Protein 3LPE (pdb70)

Foldseek 3Di:
DDFKWKWFFAFPCAVVLQVLLVVQCVVVVFQWDHKADFPVDTRIIMTHGDDVVSVCVSCPVPPRTDGIDPDGDDVVVCVVRVPD/DWAFQPLQFDDPDQADPPPRGGTGPAFAAKDFAPAQVPDPVCVVSVHRDGGM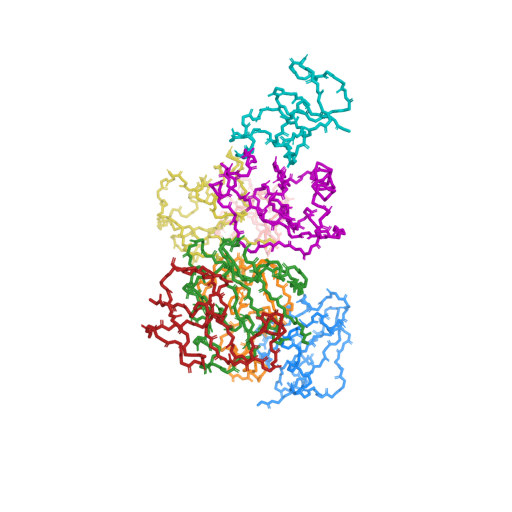GTSHGDD/DDFKWKWFFAFPCAVVLQVLLVVQCVVVVFQWDHKADFPVDTRIIMTHGDDVVSVCVSCPVPPRTDGIDPDGDDPVVCVVRVPD/DWAFQPLQFDDPDQADPPPRGGTGPAFAAKDFAPAQVPDPVCVVSVHRDGGMGTSHGDD/DDFKWKWFFAFPCAVVLQVLLVVQCVVVVAQWDHKADFPVDTRIIMTHGDDVVSVCVSCPVPPRTDGIDPDGDDVVVCVVRVPD/DWAFQPLQFDDPDQADPPPRGGTGPAFAAKDFAPAQPPDPVCVVSVHRDGGMGTSHGDD/DDFKWKWFFAFPCAVVLQVLLVVCCVVVVFQWDHKADFPVDTRIIMTHGDDVVSVCVSCPVPPRTDGIDPDGDDVVVCVVRVPD/DWAFQPLQFDDPDQADPPPRGGTGPAFAAKDFFPAQVPDPVCVVSVHRDGGMGTSHGDD

CATH classification: 3.30.70.940

Sequence (572 aa):
AHMIFAVRTMVGQEKNIAGLMASRAEKEQLDVYSILASESLKGYVLVEAETKGDVEELIKGMPRVRGIVPGTIAIEEIEPLLTPMRACLKCKYLTNDEICPICHSPTSENWIGLLIVINPEKSEIAKKAGIDIKGKYALSVKEAHMIFAVRTMVGQEKNIAGLMASRAEKEQLDVYSILASESLKGYVLVEAETKGDVEELIKGMPRVRGIVPGTIAIEEIEPLLTPMRACLKCKYLTNDEICPICHSPTSENWIGLLIVINPEKSEIAKKAGIDIKGKYALSVKEAHMIFAVRTMVGQEKNIAGLMASRAEKEQLDVYSILASESLKGYVLVEAETKGDVEELIKGMPRVRGIVPGTIAIEEIEPLLTPMRACLKCKYLTNDEICPICHSPTSENWIGLLIVINPEKSEIAKKAGIDIKGKYALSVKEAHMIFAVRTMVGQEKNIAGLMASRAEKEQLDVYSILASESLKGYVLVEAETKGDVEELIKGMPRVRGIVPGTIAIEEIEPLLTPMRACLKCKYLTNDEICPICHSPTSENWIGLLIVINPEKSEIAKKAGIDIKGKYALSVKE

Structure (mmCIF, N/CA/C/O backbone):
data_3LPE
#
_entry.id   3LPE
#
_cell.length_a   64.360
_cell.length_b   63.970
_cell.length_c   83.040
_cell.angle_alpha   90.00
_cell.angle_beta   106.98
_cell.angle_gamma   90.00
#
_symmetry.space_group_name_H-M   'P 1 21 1'
#
loop_
_entity.id
_entity.type
_entity.pdbx_description
1 polymer 'Putative transcription antitermination protein nusG'
2 polymer "DNA-directed RNA polymerase subunit E''"
3 non-polymer 'ZINC ION'
4 water water
#
loop_
_atom_site.group_PDB
_atom_site.id
_atom_site.type_symbol
_atom_site.label_atom_id
_atom_site.label_alt_id
_atom_site.label_comp_id
_atom_site.label_asym_id
_atom_site.label_entity_id
_atom_site.label_seq_id
_atom_site.pdbx_PDB_ins_code
_atom_site.Cartn_x
_atom_site.Cartn_y
_atom_site.Cartn_z
_atom_site.occupancy
_atom_site.B_iso_or_equiv
_atom_site.auth_seq_id
_atom_site.auth_comp_id
_atom_site.auth_asym_id
_atom_site.auth_atom_id
_atom_site.pdbx_PDB_model_num
ATOM 1 N N . ALA A 1 9 ? 7.673 -22.348 33.849 1.00 66.98 -1 ALA A N 1
ATOM 2 C CA . ALA A 1 9 ? 6.837 -21.405 33.113 1.00 74.52 -1 ALA A CA 1
ATOM 3 C C . ALA A 1 9 ? 7.627 -20.144 32.810 1.00 70.79 -1 ALA A C 1
ATOM 4 O O . ALA A 1 9 ? 8.816 -20.074 33.122 1.00 82.09 -1 ALA A O 1
ATOM 6 N N . HIS A 1 10 ? 6.971 -19.149 32.209 1.00 61.27 0 HIS A N 1
ATOM 7 C CA . HIS A 1 10 ? 7.649 -17.889 31.933 1.00 66.99 0 HIS A CA 1
ATOM 8 C C . HIS A 1 10 ? 6.824 -16.609 32.109 1.00 42.55 0 HIS A C 1
ATOM 9 O O . HIS A 1 10 ? 6.814 -16.029 33.202 1.00 39.00 0 HIS A O 1
ATOM 16 N N . MET A 1 11 ? 6.144 -16.167 31.056 1.00 39.02 1 MET A N 1
ATOM 17 C CA . MET A 1 11 ? 5.778 -14.732 30.951 1.00 25.84 1 MET A CA 1
ATOM 18 C C . MET A 1 11 ? 4.667 -14.205 31.866 1.00 40.67 1 MET A C 1
ATOM 19 O O . MET A 1 11 ? 3.568 -14.780 31.970 1.00 31.56 1 MET A O 1
ATOM 24 N N . ILE A 1 12 ? 4.974 -13.089 32.529 1.00 28.84 2 ILE A N 1
ATOM 25 C CA . ILE A 1 12 ? 3.989 -12.370 33.312 1.00 22.79 2 ILE A CA 1
ATOM 26 C C . ILE A 1 12 ? 4.049 -10.897 32.909 1.00 31.16 2 ILE A C 1
ATOM 27 O O . ILE A 1 12 ? 5.126 -10.345 32.768 1.00 25.59 2 ILE A O 1
ATOM 32 N N . PHE A 1 13 ? 2.889 -10.275 32.721 1.00 23.62 3 PHE A N 1
ATOM 33 C CA . PHE A 1 13 ? 2.848 -8.864 32.300 1.00 27.52 3 PHE A CA 1
ATOM 34 C C . PHE A 1 13 ? 2.021 -8.048 33.280 1.00 24.47 3 PHE A C 1
ATOM 35 O O . PHE A 1 13 ? 1.058 -8.557 33.866 1.00 23.74 3 PHE A O 1
ATOM 43 N N . ALA A 1 14 ? 2.402 -6.789 33.460 1.00 28.00 4 ALA A N 1
ATOM 44 C CA . ALA A 1 14 ? 1.580 -5.853 34.220 1.00 22.69 4 ALA A CA 1
ATOM 45 C C . ALA A 1 14 ? 0.664 -5.100 33.252 1.00 20.84 4 ALA A C 1
ATOM 46 O O . ALA A 1 14 ? 1.132 -4.535 32.269 1.00 26.71 4 ALA A O 1
ATOM 48 N N . VAL A 1 15 ? -0.642 -5.160 33.505 1.00 22.37 5 VAL A N 1
ATOM 49 C CA . VAL A 1 15 ? 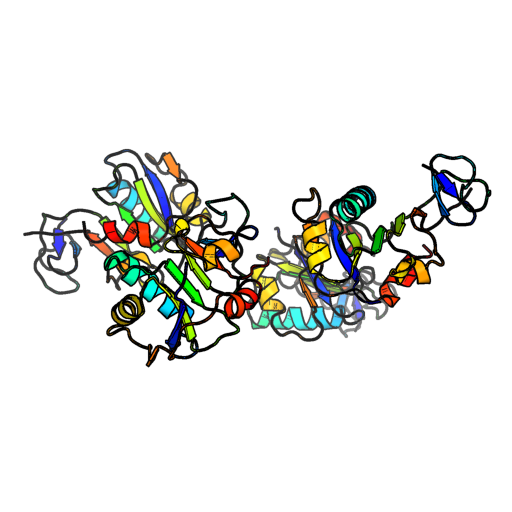-1.643 -4.464 32.711 1.00 21.57 5 VAL A CA 1
ATOM 50 C C . VAL A 1 15 ? -2.104 -3.255 33.544 1.00 25.67 5 VAL A C 1
ATOM 51 O O . VAL A 1 15 ? -2.508 -3.408 34.686 1.00 22.72 5 VAL A O 1
ATOM 55 N N . ARG A 1 16 ? -2.013 -2.062 32.978 1.00 27.43 6 ARG A N 1
ATOM 56 C CA . ARG A 1 16 ? -2.399 -0.868 33.731 1.00 27.16 6 ARG A CA 1
ATOM 57 C C . ARG A 1 16 ? -3.905 -0.671 33.693 1.00 19.07 6 ARG A C 1
ATOM 58 O O . ARG A 1 16 ? -4.522 -0.748 32.655 1.00 18.96 6 ARG A O 1
ATOM 66 N N . THR A 1 17 ? -4.508 -0.398 34.845 1.00 18.15 7 THR A N 1
ATOM 67 C CA . THR A 1 17 ? -5.933 -0.182 34.869 1.00 20.47 7 THR A CA 1
ATOM 68 C C . THR A 1 17 ? -6.208 1.107 35.594 1.00 22.18 7 THR A C 1
ATOM 69 O O . THR A 1 17 ? -5.290 1.707 36.154 1.00 22.89 7 THR A O 1
ATOM 73 N N . MET A 1 18 ? -7.479 1.501 35.625 1.00 28.94 8 MET A N 1
ATOM 74 C CA . MET A 1 18 ? -7.908 2.551 36.524 1.00 27.86 8 MET A CA 1
ATOM 75 C C . MET A 1 18 ? -7.776 2.119 37.968 1.00 30.85 8 MET A C 1
ATOM 76 O O . MET A 1 18 ? -8.059 0.971 38.342 1.00 23.19 8 MET A O 1
ATOM 81 N N . VAL A 1 19 ? -7.344 3.060 38.791 1.00 22.02 9 VAL A N 1
ATOM 82 C CA . VAL A 1 19 ? -7.163 2.799 40.208 1.00 23.70 9 VAL A CA 1
ATOM 83 C C . VAL A 1 19 ? -8.493 2.442 40.824 1.00 30.78 9 VAL A C 1
ATOM 84 O O . VAL A 1 19 ? -9.484 3.136 40.625 1.00 30.13 9 VAL A O 1
ATOM 88 N N . GLY A 1 20 ? -8.524 1.338 41.567 1.00 26.64 10 GLY A N 1
ATOM 89 C CA . GLY A 1 20 ? -9.763 0.925 42.195 1.00 27.30 10 GLY A CA 1
ATOM 90 C C . GLY A 1 20 ? -10.580 -0.060 41.371 1.00 31.96 10 GLY A C 1
ATOM 91 O O . GLY A 1 20 ? -11.530 -0.659 41.883 1.00 30.44 10 GLY A O 1
ATOM 92 N N . GLN A 1 21 ? -10.209 -0.251 40.108 1.00 25.94 11 GLN A N 1
ATOM 93 C CA . GLN A 1 21 ? -10.890 -1.201 39.247 1.00 30.23 11 GLN A CA 1
ATOM 94 C C . GLN A 1 21 ? -10.113 -2.523 39.083 1.00 31.12 11 GLN A C 1
ATOM 95 O O . GLN A 1 21 ? -10.415 -3.320 38.198 1.00 25.97 11 GLN A O 1
ATOM 101 N N . GLU A 1 22 ? -9.122 -2.747 39.922 1.00 23.60 12 GLU A N 1
ATOM 102 C CA . GLU A 1 22 ? -8.210 -3.860 39.699 1.00 29.34 12 GLU A CA 1
ATOM 103 C C . GLU A 1 22 ? -8.919 -5.213 39.754 1.00 26.26 12 GLU A C 1
ATOM 104 O O . GLU A 1 22 ? -8.821 -6.012 38.830 1.00 23.87 12 GLU A O 1
ATOM 110 N N . LYS A 1 23 ? -9.620 -5.463 40.843 1.00 22.24 13 LYS A N 1
ATOM 111 C CA . LYS A 1 23 ? -10.346 -6.731 41.002 1.00 32.28 13 LYS A CA 1
ATOM 112 C C . LYS A 1 23 ? -11.438 -6.884 39.954 1.00 35.56 13 LYS A C 1
ATOM 113 O O . LYS A 1 23 ? -11.629 -7.973 39.415 1.00 28.59 13 LYS A O 1
ATOM 119 N N . ASN A 1 24 ? -12.152 -5.796 39.663 1.00 29.26 14 ASN A N 1
ATOM 120 C CA . ASN A 1 24 ? -13.178 -5.827 38.628 1.00 26.50 14 ASN A CA 1
ATOM 121 C C . ASN A 1 24 ? -12.590 -6.290 37.317 1.00 25.27 14 ASN A C 1
ATOM 122 O O . ASN A 1 24 ? -13.137 -7.167 36.655 1.00 24.15 14 ASN A O 1
ATOM 127 N N . ILE A 1 25 ? -11.451 -5.714 36.942 1.00 20.46 15 ILE A N 1
ATOM 128 C CA . ILE A 1 25 ? -10.840 -6.065 35.671 1.00 24.64 15 ILE A CA 1
ATOM 129 C C . ILE A 1 25 ? -10.277 -7.513 35.666 1.00 22.22 15 ILE A C 1
ATOM 130 O O . ILE A 1 25 ? -10.374 -8.215 34.674 1.00 21.13 15 ILE A O 1
ATOM 135 N N . ALA A 1 26 ? -9.713 -7.936 36.784 1.00 21.09 16 ALA A N 1
ATOM 136 C CA . ALA A 1 26 ? -9.242 -9.320 36.917 1.00 19.28 16 ALA A CA 1
ATOM 137 C C . ALA A 1 26 ? -10.401 -10.286 36.632 1.00 24.92 16 ALA A C 1
ATOM 138 O O . ALA A 1 26 ? -10.202 -11.298 35.984 1.00 25.15 16 ALA A O 1
ATOM 140 N N . GLY A 1 27 ? -11.587 -9.965 37.141 1.00 24.51 17 GLY A N 1
ATOM 141 C CA . GLY A 1 27 ? -12.784 -10.767 36.919 1.00 37.76 17 GLY A CA 1
ATOM 142 C C . GLY A 1 27 ? -13.225 -10.854 35.465 1.00 40.45 17 GLY A C 1
ATOM 143 O O . GLY A 1 27 ? -13.510 -11.936 34.951 1.00 29.75 17 GLY A O 1
ATOM 144 N N . LEU A 1 28 ? -13.294 -9.705 34.798 1.00 29.12 18 LEU A N 1
ATOM 145 C CA . LEU A 1 28 ? -13.577 -9.647 33.370 1.00 29.11 18 LEU A CA 1
ATOM 146 C C . LEU A 1 28 ? -12.530 -10.396 32.563 1.00 27.98 18 LEU A C 1
ATOM 147 O O . LEU A 1 28 ? -12.840 -11.063 31.574 1.00 31.22 18 LEU A O 1
ATOM 152 N N . MET A 1 29 ? -11.282 -10.274 32.974 1.00 25.49 19 MET A N 1
ATOM 153 C CA . MET A 1 29 ? -10.200 -10.948 32.274 1.00 20.92 19 MET A CA 1
ATOM 154 C C . MET A 1 29 ? -10.379 -12.464 32.349 1.00 27.52 19 MET A C 1
ATOM 155 O O . MET A 1 29 ? -10.228 -13.169 31.357 1.00 28.65 19 MET A O 1
ATOM 160 N N . ALA A 1 30 ? -10.670 -12.963 33.535 1.00 25.91 20 ALA A N 1
ATOM 161 C CA . ALA A 1 30 ? -10.766 -14.423 33.712 1.00 34.01 20 ALA A CA 1
ATOM 162 C C . ALA A 1 30 ? -11.894 -14.982 32.842 1.00 33.05 20 ALA A C 1
ATOM 163 O O . ALA A 1 30 ? -11.745 -16.004 32.183 1.00 35.81 20 ALA A O 1
ATOM 165 N N . SER A 1 31 ? -13.028 -14.294 32.838 1.00 32.04 21 SER A N 1
ATOM 166 C CA . SER A 1 31 ? -14.145 -14.668 31.986 1.00 34.23 21 SER A CA 1
ATOM 167 C C . SER A 1 31 ? -13.750 -14.670 30.515 1.00 43.07 21 SER A C 1
ATOM 168 O O . SER A 1 31 ? -14.037 -15.624 29.798 1.00 36.72 21 SER A O 1
ATOM 171 N N . ARG A 1 32 ? -13.081 -13.613 30.060 1.00 30.61 22 ARG A N 1
ATOM 172 C CA . ARG A 1 32 ? -12.701 -13.547 28.658 1.00 27.27 22 ARG A CA 1
ATOM 173 C C . ARG A 1 32 ? -11.665 -14.607 28.289 1.00 34.22 22 ARG A C 1
ATOM 174 O O . ARG A 1 32 ? -11.675 -15.138 27.178 1.00 36.84 22 ARG A O 1
ATOM 182 N N . ALA A 1 33 ? -10.747 -14.884 29.207 1.00 25.91 23 ALA A N 1
ATOM 183 C CA . ALA A 1 33 ? -9.704 -15.865 28.956 1.00 35.17 23 ALA A CA 1
ATOM 184 C C . ALA A 1 33 ? -10.336 -17.248 28.707 1.00 33.29 23 ALA A C 1
ATOM 185 O O . ALA A 1 33 ? -9.968 -17.940 27.770 1.00 35.94 23 ALA A O 1
ATOM 187 N N . GLU A 1 34 ? -11.299 -17.616 29.546 1.00 37.94 24 GLU A N 1
ATOM 188 C CA . GLU A 1 34 ? -11.976 -18.902 29.414 1.00 36.84 24 GLU A CA 1
ATOM 189 C C . GLU A 1 34 ? -12.825 -18.946 28.147 1.00 57.58 24 GLU A C 1
ATOM 190 O O . GLU A 1 34 ? -12.725 -19.886 27.356 1.00 68.57 24 GLU A O 1
ATOM 196 N N . LYS A 1 35 ? -13.649 -17.923 27.945 1.00 40.42 25 LYS A N 1
ATOM 197 C CA . LYS A 1 35 ? -14.503 -17.862 26.763 1.00 56.45 25 LYS A CA 1
ATOM 198 C C . LYS A 1 35 ? -13.718 -17.899 25.451 1.00 55.11 25 LYS A C 1
ATOM 199 O O . LYS A 1 35 ? -14.100 -18.609 24.528 1.00 47.40 25 LYS A O 1
ATOM 205 N N . GLU A 1 36 ? -12.625 -17.141 25.373 1.00 38.77 26 GLU A N 1
ATOM 206 C CA . GLU A 1 36 ? -11.835 -17.043 24.140 1.00 55.38 26 GLU A CA 1
ATOM 207 C C . GLU A 1 36 ? -10.705 -18.074 24.075 1.00 48.20 26 GLU A C 1
ATOM 208 O O . GLU A 1 36 ? -9.929 -18.095 23.116 1.00 46.30 26 GLU A O 1
ATOM 214 N N . GLN A 1 37 ? -10.617 -18.920 25.099 1.00 39.26 27 GLN A N 1
ATOM 215 C CA . GLN A 1 37 ? -9.587 -19.969 25.156 1.00 49.28 27 GLN A CA 1
ATOM 216 C C . GLN A 1 37 ? -8.174 -19.425 24.972 1.00 41.89 27 GLN A C 1
ATOM 217 O O . GLN A 1 37 ? -7.398 -19.957 24.187 1.00 41.77 27 GLN A O 1
ATOM 223 N N . LEU A 1 38 ? -7.856 -18.349 25.685 1.00 34.34 28 LEU A N 1
ATOM 224 C CA . LEU A 1 38 ? -6.529 -17.753 25.636 1.00 32.57 28 LEU A CA 1
ATOM 225 C C . LEU A 1 38 ? -5.603 -18.477 26.590 1.00 41.56 28 LEU A C 1
ATOM 226 O O . LEU A 1 38 ? -6.046 -19.000 27.611 1.00 31.81 28 LEU A O 1
ATOM 231 N N . ASP A 1 39 ? -4.314 -18.488 26.274 1.00 37.82 29 ASP A N 1
ATOM 232 C CA . ASP A 1 39 ? -3.328 -19.113 27.151 1.00 31.64 29 ASP A CA 1
ATOM 233 C C . ASP A 1 39 ? -2.955 -18.167 28.287 1.00 35.54 29 ASP A C 1
ATOM 234 O O . ASP A 1 39 ? -1.811 -17.727 28.398 1.00 35.88 29 ASP A O 1
ATOM 239 N N . VAL A 1 40 ? -3.940 -17.872 29.124 1.00 27.94 30 VAL A N 1
ATOM 240 C CA . VAL A 1 40 ? -3.759 -17.060 30.320 1.00 26.96 30 VAL A CA 1
ATOM 241 C C . VAL A 1 40 ? -3.917 -18.004 31.506 1.00 38.25 30 VAL A C 1
ATOM 242 O O . VAL A 1 40 ? -4.917 -18.721 31.609 1.00 27.28 30 VAL A O 1
ATOM 246 N N . TYR A 1 41 ? -2.932 -18.008 32.398 1.00 24.44 31 TYR A N 1
ATOM 247 C CA . TYR A 1 41 ? -2.889 -19.001 33.458 1.00 29.08 31 TYR A CA 1
ATOM 248 C C . TYR A 1 41 ? -3.271 -18.487 34.835 1.00 36.30 31 TYR A C 1
ATOM 249 O O . TYR A 1 41 ? -3.822 -19.228 35.648 1.00 25.31 31 TYR A O 1
ATOM 258 N N . SER A 1 42 ? -2.983 -17.219 35.104 1.00 24.47 32 SER A N 1
ATOM 259 C CA . SER A 1 42 ? -3.404 -16.633 36.367 1.00 24.84 32 SER A CA 1
ATOM 260 C C . SER A 1 42 ? -3.435 -15.119 36.243 1.00 21.77 32 SER A C 1
ATOM 261 O O . SER A 1 42 ? -2.848 -14.567 35.330 1.00 21.35 32 SER A O 1
ATOM 264 N N . ILE A 1 43 ? -4.164 -14.486 37.157 1.00 20.74 33 ILE A N 1
ATOM 265 C CA . ILE A 1 43 ? -4.358 -13.044 37.161 1.00 27.36 33 ILE A CA 1
ATOM 266 C C . ILE A 1 43 ? -4.258 -12.621 38.611 1.00 24.62 33 ILE A C 1
ATOM 267 O O . ILE A 1 43 ? -4.867 -13.226 39.484 1.00 23.11 33 ILE A O 1
ATOM 272 N N . LEU A 1 44 ? -3.444 -11.610 38.888 1.00 24.86 34 LEU A N 1
ATOM 273 C CA . LEU A 1 44 ? -3.194 -11.255 40.281 1.00 20.77 34 LEU A CA 1
ATOM 274 C C . LEU A 1 44 ? -3.446 -9.760 40.501 1.00 25.92 34 LEU A C 1
ATOM 275 O O . LEU A 1 44 ? -2.872 -8.915 39.793 1.00 21.91 34 LEU A O 1
ATOM 280 N N . ALA A 1 45 ? -4.311 -9.449 41.460 1.00 22.09 35 ALA A N 1
ATOM 281 C CA . ALA A 1 45 ? -4.613 -8.071 41.815 1.00 27.58 35 ALA A CA 1
ATOM 282 C C . ALA A 1 45 ? -4.278 -7.873 43.275 1.00 29.87 35 ALA A C 1
ATOM 283 O O . ALA A 1 45 ? -5.014 -8.326 44.143 1.00 25.85 35 ALA A O 1
ATOM 285 N N . SER A 1 46 ? -3.151 -7.218 43.535 1.00 37.12 36 SER A N 1
ATOM 286 C CA . SER A 1 46 ? -2.668 -6.973 44.893 1.00 34.88 36 SER A CA 1
ATOM 287 C C . SER A 1 46 ? -3.050 -5.579 45.370 1.00 41.42 36 SER A C 1
ATOM 288 O O . SER A 1 46 ? -2.926 -4.611 44.610 1.00 34.27 36 SER A O 1
ATOM 291 N N . GLU A 1 47 ? -3.485 -5.478 46.624 1.00 39.33 37 GLU A N 1
ATOM 292 C CA . GLU A 1 47 ? -3.853 -4.199 47.215 1.00 48.51 37 GLU A CA 1
ATOM 293 C C . GLU A 1 47 ? -2.643 -3.287 47.291 1.00 41.84 37 GLU A C 1
ATOM 294 O O . GLU A 1 47 ? -2.779 -2.076 47.376 1.00 47.23 37 GLU A O 1
ATOM 300 N N . SER A 1 48 ? -1.452 -3.866 47.263 1.00 40.86 38 SER A N 1
ATOM 301 C CA . SER A 1 48 ? -0.255 -3.061 47.413 1.00 44.23 38 SER A CA 1
ATOM 302 C C . SER A 1 48 ? 0.225 -2.612 46.036 1.00 44.28 38 SER A C 1
ATOM 303 O O . SER A 1 48 ? 1.288 -2.005 45.886 1.00 43.55 38 SER A O 1
ATOM 306 N N . LEU A 1 49 ? -0.589 -2.889 45.029 1.00 29.84 39 LEU A N 1
ATOM 307 C CA . LEU A 1 49 ? -0.251 -2.512 43.663 1.00 37.90 39 LEU A CA 1
ATOM 308 C C . LEU A 1 49 ? -1.439 -1.884 42.953 1.00 33.95 39 LEU A C 1
ATOM 309 O O . LEU A 1 49 ? -2.049 -2.498 42.083 1.00 27.19 39 LEU A O 1
ATOM 314 N N . LYS A 1 50 ? -1.770 -0.655 43.326 1.00 27.81 40 LYS A N 1
ATOM 315 C CA . LYS A 1 50 ? -2.968 -0.019 42.787 1.00 40.84 40 LYS A CA 1
ATOM 316 C C . LYS A 1 50 ? -2.774 0.425 41.337 1.00 31.87 40 LYS A C 1
ATOM 317 O O . LYS A 1 50 ? -1.707 0.920 40.966 1.00 29.69 40 LYS A O 1
ATOM 323 N N . GLY A 1 51 ? -3.807 0.250 40.525 1.00 25.09 41 GLY A N 1
ATOM 324 C CA . GLY A 1 51 ? -3.765 0.643 39.126 1.00 24.26 41 GLY A CA 1
ATOM 325 C C . GLY A 1 51 ? -3.158 -0.369 38.183 1.00 24.63 41 GLY A C 1
ATOM 326 O O . GLY A 1 51 ? -2.968 -0.075 36.996 1.00 26.57 41 GLY A O 1
ATOM 327 N N . TYR A 1 52 ? -2.867 -1.565 38.688 1.00 22.82 42 TYR A N 1
ATOM 328 C CA . TYR A 1 52 ? -2.283 -2.618 37.849 1.00 21.80 42 TYR A CA 1
ATOM 329 C C . TYR A 1 52 ? -2.809 -4.000 38.193 1.00 22.93 42 TYR A C 1
ATOM 330 O O . TYR A 1 52 ? -3.112 -4.293 39.334 1.00 24.04 42 TYR A O 1
ATOM 339 N N . VAL A 1 53 ? -2.901 -4.831 37.177 1.00 19.55 43 VAL A N 1
ATOM 340 C CA . VAL A 1 53 ? -3.243 -6.238 37.358 1.00 25.33 43 VAL A CA 1
ATOM 341 C C . VAL A 1 53 ? -2.126 -7.020 36.674 1.00 31.39 43 VAL A C 1
ATOM 342 O O . VAL A 1 53 ? -1.654 -6.635 35.591 1.00 25.71 43 VAL A O 1
ATOM 346 N N . LEU A 1 54 ? -1.674 -8.094 37.311 1.00 24.49 44 LEU A N 1
ATOM 347 C CA . LEU A 1 54 ? -0.587 -8.902 36.755 1.00 18.26 44 LEU A CA 1
ATOM 348 C C . LEU A 1 54 ? -1.186 -10.106 36.057 1.00 26.59 44 LEU A C 1
ATOM 349 O O . LEU A 1 54 ? -2.022 -10.773 36.643 1.00 18.47 44 LEU A O 1
ATOM 354 N N . VAL A 1 55 ? -0.741 -10.394 34.831 1.00 25.05 45 VAL A N 1
ATOM 355 C CA . VAL A 1 55 ? -1.339 -11.458 34.023 1.00 24.39 45 VAL A CA 1
ATOM 356 C C . VAL A 1 55 ? -0.240 -12.415 33.609 1.00 23.19 45 VAL A C 1
ATOM 357 O O . VAL A 1 55 ? 0.695 -12.030 32.940 1.00 22.89 45 VAL A O 1
ATOM 361 N N . GLU A 1 56 ? -0.356 -13.659 34.052 1.00 25.11 46 GLU A N 1
ATOM 362 C CA . GLU A 1 56 ? 0.566 -14.725 33.653 1.00 25.64 46 GLU A CA 1
ATOM 363 C C . GLU A 1 56 ? 0.008 -15.417 32.394 1.00 20.04 46 GLU A C 1
ATOM 364 O O . GLU A 1 56 ? -1.121 -15.943 32.387 1.00 30.78 46 GLU A O 1
ATOM 370 N N . ALA A 1 57 ? 0.785 -15.386 31.323 1.00 35.53 47 ALA A N 1
ATOM 371 C CA . ALA A 1 57 ? 0.335 -15.893 30.030 1.00 34.63 47 ALA A CA 1
ATOM 372 C C . ALA A 1 57 ? 1.491 -16.483 29.225 1.00 30.86 47 ALA A C 1
ATOM 373 O O . ALA A 1 57 ? 2.661 -16.237 29.523 1.00 35.96 47 ALA A O 1
ATOM 375 N N . GLU A 1 58 ? 1.158 -17.260 28.204 1.00 31.77 48 GLU A N 1
ATOM 376 C CA . GLU A 1 58 ? 2.171 -17.897 27.381 1.00 33.08 48 GLU A CA 1
ATOM 377 C C . GLU A 1 58 ? 2.915 -16.884 26.519 1.00 34.03 48 GLU A C 1
ATOM 378 O O . GLU A 1 58 ? 4.133 -16.973 26.353 1.00 33.92 48 GLU A O 1
ATOM 384 N N . THR A 1 59 ? 2.177 -15.920 25.964 1.00 34.93 49 THR A N 1
ATOM 385 C CA . THR A 1 59 ? 2.772 -14.920 25.083 1.00 38.00 49 THR A CA 1
ATOM 386 C C . THR A 1 59 ? 2.194 -13.552 25.360 1.00 35.29 49 THR A C 1
ATOM 387 O O . THR A 1 59 ? 1.127 -13.442 25.939 1.00 38.47 49 THR A O 1
ATOM 391 N N . LYS A 1 60 ? 2.874 -12.507 24.903 1.00 33.85 50 LYS A N 1
ATOM 392 C CA . LYS A 1 60 ? 2.333 -11.156 25.055 1.00 38.91 50 LYS A CA 1
ATOM 393 C C . LYS A 1 60 ? 1.044 -11.020 24.247 1.00 36.84 50 LYS A C 1
ATOM 394 O O . LYS A 1 60 ? 0.099 -10.320 24.645 1.00 30.98 50 LYS A O 1
ATOM 400 N N . GLY A 1 61 ? 1.003 -11.704 23.104 1.00 33.05 51 GLY A N 1
ATOM 401 C CA . GLY A 1 61 ? -0.176 -11.695 22.258 1.00 43.84 51 GLY A CA 1
ATOM 402 C C . GLY A 1 61 ? -1.431 -12.159 22.973 1.00 38.50 51 GLY A C 1
ATOM 403 O O . GLY A 1 61 ? -2.527 -11.656 22.714 1.00 44.51 51 GLY A O 1
ATOM 404 N N . ASP A 1 62 ? -1.284 -13.132 23.869 1.00 38.71 52 ASP A N 1
ATOM 405 C CA . ASP A 1 62 ? -2.416 -13.572 24.678 1.00 33.65 52 ASP A CA 1
ATOM 406 C C . ASP A 1 62 ? -2.971 -12.418 25.509 1.00 31.66 52 ASP A C 1
ATOM 407 O O . ASP A 1 62 ? -4.185 -12.249 25.624 1.00 34.39 52 ASP A O 1
ATOM 412 N N . VAL A 1 63 ? -2.073 -11.632 26.088 1.00 31.71 53 VAL A N 1
ATOM 413 C CA . VAL A 1 63 ? -2.473 -10.510 26.924 1.00 29.18 53 VAL A CA 1
ATOM 414 C C . VAL A 1 63 ? -3.087 -9.390 26.073 1.00 29.05 53 VAL A C 1
ATOM 415 O O . VAL A 1 63 ? -4.040 -8.748 26.483 1.00 31.91 53 VAL A O 1
ATOM 419 N N . GLU A 1 64 ? -2.547 -9.180 24.881 1.00 40.73 54 GLU A N 1
ATOM 420 C CA . GLU A 1 64 ? -3.099 -8.192 23.971 1.00 36.05 54 GLU A CA 1
ATOM 421 C C . GLU A 1 64 ? -4.527 -8.548 23.602 1.00 46.39 54 GLU A C 1
ATOM 422 O O . GLU A 1 64 ? -5.403 -7.677 23.586 1.00 33.28 54 GLU A O 1
ATOM 428 N N . GLU A 1 65 ? -4.761 -9.827 23.295 1.00 31.99 55 GLU A N 1
ATOM 429 C CA . GLU A 1 65 ? -6.102 -10.272 22.941 1.00 31.95 55 GLU A CA 1
ATOM 430 C C . GLU A 1 65 ? -7.020 -10.214 24.159 1.00 30.84 55 GLU A C 1
ATOM 431 O O . GLU A 1 65 ? -8.204 -9.883 24.053 1.00 36.25 55 GLU A O 1
ATOM 437 N N . LEU A 1 66 ? -6.459 -10.528 25.317 1.00 32.30 56 LEU A N 1
ATOM 438 C CA . LEU A 1 66 ? -7.220 -10.514 26.563 1.00 32.20 56 LEU A CA 1
ATOM 439 C C . LEU A 1 66 ? -7.811 -9.115 26.818 1.00 36.83 56 LEU A C 1
ATOM 440 O O . LEU A 1 66 ? -8.982 -8.977 27.173 1.00 27.92 56 LEU A O 1
ATOM 445 N N . ILE A 1 67 ? -7.010 -8.072 26.618 1.00 28.07 57 ILE A N 1
ATOM 446 C CA . ILE A 1 67 ? -7.448 -6.736 27.027 1.00 32.04 57 ILE A CA 1
ATOM 447 C C . ILE A 1 67 ? -8.076 -5.981 25.860 1.00 31.39 57 ILE A C 1
ATOM 448 O O . ILE A 1 67 ? -8.539 -4.861 26.013 1.00 32.46 57 ILE A O 1
ATOM 453 N N . LYS A 1 68 ? -8.068 -6.600 24.687 1.00 32.36 58 LYS A N 1
ATOM 454 C CA . LYS A 1 68 ? -8.567 -5.948 23.484 1.00 41.50 58 LYS A CA 1
ATOM 455 C C . LYS A 1 68 ? -9.985 -5.405 23.686 1.00 53.15 58 LYS A C 1
ATOM 456 O O . LYS A 1 68 ? -10.928 -6.174 23.884 1.00 42.53 58 LYS A O 1
ATOM 462 N N . GLY A 1 69 ? -10.125 -4.077 23.656 1.00 53.40 59 GLY A N 1
ATOM 463 C CA . GLY A 1 69 ? -11.429 -3.444 23.774 1.00 46.58 59 GLY A CA 1
ATOM 464 C C . GLY A 1 69 ? -12.037 -3.468 25.168 1.00 53.01 59 GLY A C 1
ATOM 465 O O . GLY A 1 69 ? -13.184 -3.067 25.362 1.00 50.10 59 GLY A O 1
ATOM 466 N N . MET A 1 70 ? -11.279 -3.945 26.147 1.00 34.62 60 MET A N 1
ATOM 467 C CA . MET A 1 70 ? -11.745 -3.940 27.534 1.00 36.49 60 MET A CA 1
ATOM 468 C C . MET A 1 70 ? -11.768 -2.526 28.140 1.00 39.17 60 MET A C 1
ATOM 469 O O . MET A 1 70 ? -10.759 -1.833 28.138 1.00 31.64 60 MET A O 1
ATOM 474 N N . PRO A 1 71 ? -12.921 -2.108 28.683 1.00 35.96 61 PRO A N 1
ATOM 475 C CA . PRO A 1 71 ? -12.987 -0.773 29.294 1.00 38.18 61 PRO A CA 1
ATOM 476 C C . PRO A 1 71 ? -12.073 -0.667 30.517 1.00 30.62 61 PRO A C 1
ATOM 477 O O . PRO A 1 71 ? -11.789 -1.677 31.192 1.00 25.16 61 PRO A O 1
ATOM 481 N N . ARG A 1 72 ? -11.580 0.543 30.761 1.00 26.63 62 ARG A N 1
ATOM 482 C CA . ARG A 1 72 ? -10.877 0.891 31.988 1.00 23.60 62 ARG A CA 1
ATOM 483 C C . ARG A 1 72 ? -9.484 0.267 32.071 1.00 22.74 62 ARG A C 1
ATOM 484 O O . ARG A 1 72 ? -8.823 0.297 33.104 1.00 22.01 62 ARG A O 1
ATOM 492 N N . VAL A 1 73 ? -9.037 -0.255 30.945 1.00 28.45 63 VAL A N 1
ATOM 493 C CA . VAL A 1 73 ? -7.660 -0.717 30.807 1.00 23.48 63 VAL A CA 1
ATOM 494 C C . VAL A 1 73 ? -6.885 0.257 29.908 1.00 17.83 63 VAL A C 1
ATOM 495 O O . VAL A 1 73 ? -7.335 0.602 28.822 1.00 28.77 63 VAL A O 1
ATOM 499 N N . ARG A 1 74 ? -5.718 0.675 30.366 1.00 18.76 64 ARG A N 1
ATOM 500 C CA . ARG A 1 74 ? -4.897 1.664 29.620 1.00 17.29 64 ARG A CA 1
ATOM 501 C C . ARG A 1 74 ? -3.868 1.030 28.707 1.00 29.76 64 ARG A C 1
ATOM 502 O O . ARG A 1 74 ? -3.491 1.612 27.684 1.00 25.12 64 ARG A O 1
ATOM 510 N N . GLY A 1 75 ? -3.385 -0.160 29.067 1.00 20.22 65 GLY A N 1
ATOM 511 C CA . GLY A 1 75 ? -2.451 -0.851 28.206 1.00 18.71 65 GLY A CA 1
ATOM 512 C C . GLY A 1 75 ? -1.544 -1.796 28.999 1.00 19.07 65 GLY A C 1
ATOM 513 O O . GLY A 1 75 ? -1.797 -2.073 30.167 1.00 22.02 65 GLY A O 1
ATOM 514 N N . ILE A 1 76 ? -0.477 -2.262 28.358 1.00 19.69 66 ILE A N 1
ATOM 515 C CA . ILE A 1 76 ? 0.460 -3.202 28.979 1.00 19.66 66 ILE A CA 1
ATOM 516 C C . ILE A 1 76 ? 1.805 -2.526 29.247 1.00 21.88 66 ILE A C 1
ATOM 517 O O . ILE A 1 76 ? 2.344 -1.816 28.399 1.00 22.98 66 ILE A O 1
ATOM 522 N N . VAL A 1 77 ? 2.309 -2.692 30.463 1.00 24.48 67 VAL A N 1
ATOM 523 C CA . VAL A 1 77 ? 3.639 -2.218 30.825 1.00 26.30 67 VAL A CA 1
ATOM 524 C C . VAL A 1 77 ? 4.671 -2.983 30.012 1.00 25.50 67 VAL A C 1
ATOM 525 O O . VAL A 1 77 ? 4.550 -4.199 29.857 1.00 33.84 67 VAL A O 1
ATOM 529 N N . PRO A 1 78 ? 5.686 -2.279 29.470 1.00 27.70 68 PRO A N 1
ATOM 530 C CA . PRO A 1 78 ? 6.697 -2.936 28.638 1.00 26.41 68 PRO A CA 1
ATOM 531 C C . PRO A 1 78 ? 7.550 -3.906 29.457 1.00 31.62 68 PRO A C 1
ATOM 532 O O . PRO A 1 78 ? 7.899 -3.609 30.603 1.00 31.89 68 PRO A O 1
ATOM 536 N N . GLY A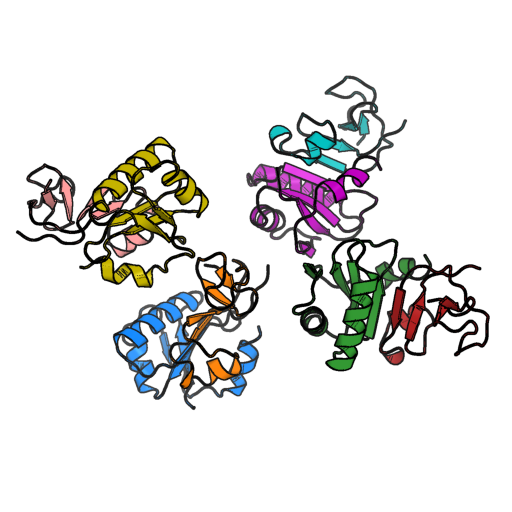 1 79 ? 7.841 -5.062 28.877 1.00 31.33 69 GLY A N 1
ATOM 537 C CA . GLY A 1 79 ? 8.733 -6.039 29.481 1.00 28.13 69 GLY A CA 1
ATOM 538 C C . GLY A 1 79 ? 8.008 -6.982 30.414 1.00 32.13 69 GLY A C 1
ATOM 539 O O . GLY A 1 79 ? 6.982 -6.628 30.964 1.00 35.25 69 GLY A O 1
ATOM 540 N N . THR A 1 80 ? 8.546 -8.186 30.592 1.00 29.52 70 THR A N 1
ATOM 541 C CA . THR A 1 80 ? 7.947 -9.148 31.497 1.00 27.26 70 THR A CA 1
ATOM 542 C C . THR A 1 80 ? 8.280 -8.797 32.942 1.00 28.04 70 THR A C 1
ATOM 543 O O . THR A 1 80 ? 9.172 -7.993 33.213 1.00 26.36 70 THR A O 1
ATOM 547 N N . ILE A 1 81 ? 7.547 -9.413 33.864 1.00 27.30 71 ILE A N 1
ATOM 548 C CA . ILE A 1 81 ? 7.823 -9.291 35.286 1.00 26.66 71 ILE A CA 1
ATOM 549 C C . ILE A 1 81 ? 8.381 -10.619 35.780 1.00 33.00 71 ILE A C 1
ATOM 550 O O . ILE A 1 81 ? 7.761 -11.661 35.562 1.00 39.17 71 ILE A O 1
ATOM 555 N N . ALA A 1 82 ? 9.536 -10.586 36.444 1.00 36.58 72 ALA A N 1
ATOM 556 C CA . ALA A 1 82 ? 10.144 -11.808 36.996 1.00 37.75 72 ALA A CA 1
ATOM 557 C C . ALA A 1 82 ? 9.357 -12.342 38.192 1.00 43.13 72 ALA A C 1
ATOM 558 O O . ALA A 1 82 ? 8.810 -11.577 38.987 1.00 31.85 72 ALA A O 1
ATOM 560 N N . ILE A 1 83 ? 9.318 -13.664 38.328 1.00 36.85 73 ILE A N 1
ATOM 561 C CA . ILE A 1 83 ? 8.542 -14.293 39.393 1.00 34.98 73 ILE A CA 1
ATOM 562 C C . ILE A 1 83 ? 8.968 -13.795 40.780 1.00 41.74 73 ILE A C 1
ATOM 563 O O . ILE A 1 83 ? 8.128 -13.622 41.672 1.00 36.03 73 ILE A O 1
ATOM 568 N N . GLU A 1 84 ? 10.261 -13.537 40.956 1.00 34.80 74 GLU A N 1
ATOM 569 C CA . GLU A 1 84 ? 10.762 -13.020 42.233 1.00 52.83 74 GLU A CA 1
ATOM 570 C C . GLU A 1 84 ? 10.186 -11.661 42.635 1.00 40.47 74 GLU A C 1
ATOM 571 O O . GLU A 1 84 ? 10.085 -11.370 43.825 1.00 38.00 74 GLU A O 1
ATOM 577 N N . GLU A 1 85 ? 9.810 -10.839 41.659 1.00 38.57 75 GLU A N 1
ATOM 578 C CA . GLU A 1 85 ? 9.220 -9.529 41.960 1.00 47.06 75 GLU A CA 1
ATOM 579 C C . GLU A 1 85 ? 7.759 -9.654 42.376 1.00 36.76 75 GLU A C 1
ATOM 580 O O . GLU A 1 85 ? 7.178 -8.745 42.959 1.00 46.67 75 GLU A O 1
ATOM 586 N N . ILE A 1 86 ? 7.182 -10.818 42.110 1.00 37.65 76 ILE A N 1
ATOM 587 C CA . ILE A 1 86 ? 5.793 -11.094 42.424 1.00 33.73 76 ILE A CA 1
ATOM 588 C C . ILE A 1 86 ? 5.586 -11.788 43.775 1.00 34.56 76 ILE A C 1
ATOM 589 O O . ILE A 1 86 ? 4.608 -11.529 44.469 1.00 35.88 76 ILE A O 1
ATOM 594 N N . GLU A 1 87 ? 6.512 -12.670 44.145 1.00 33.91 77 GLU A N 1
ATOM 595 C CA . GLU A 1 87 ? 6.398 -13.455 45.366 1.00 34.28 77 GLU A CA 1
ATOM 596 C C . GLU A 1 87 ? 6.038 -12.673 46.637 1.00 47.91 77 GLU A C 1
ATOM 597 O O . GLU A 1 87 ? 5.194 -13.130 47.420 1.00 43.90 77 GLU A O 1
ATOM 603 N N . PRO A 1 88 ? 6.674 -11.506 46.857 1.00 40.39 78 PRO A N 1
ATOM 604 C CA . PRO A 1 88 ? 6.322 -10.741 48.058 1.00 48.90 78 PRO A CA 1
ATOM 605 C C . PRO A 1 88 ? 4.851 -10.322 48.067 1.00 41.06 78 PRO A C 1
ATOM 606 O O . PRO A 1 88 ? 4.284 -10.106 49.139 1.00 43.04 78 PRO A O 1
ATOM 610 N N . LEU A 1 89 ? 4.248 -10.201 46.889 1.00 36.81 79 LEU A N 1
ATOM 611 C CA . LEU A 1 89 ? 2.830 -9.862 46.803 1.00 43.84 79 LEU A CA 1
ATOM 612 C C . LEU A 1 89 ? 1.914 -10.995 47.282 1.00 49.45 79 LEU A C 1
ATOM 613 O O . LEU A 1 89 ? 0.769 -10.753 47.669 1.00 31.77 79 LEU A O 1
ATOM 618 N N . LEU A 1 90 ? 2.437 -12.221 47.273 1.00 42.37 80 LEU A N 1
ATOM 619 C CA . LEU A 1 90 ? 1.653 -13.408 47.611 1.00 47.82 80 LEU A CA 1
ATOM 620 C C . LEU A 1 90 ? 1.301 -13.497 49.087 1.00 51.17 80 LEU A C 1
ATOM 621 O O . LEU A 1 90 ? 0.232 -13.975 49.454 1.00 65.25 80 LEU A O 1
ATOM 626 N N . THR A 1 91 ? 2.208 -13.046 49.937 1.00 61.36 81 THR A N 1
ATOM 627 C CA . THR A 1 91 ? 1.895 -12.944 51.349 1.00 70.78 81 THR A CA 1
ATOM 628 C C . THR A 1 91 ? 1.915 -11.476 51.742 1.00 72.22 81 THR A C 1
ATOM 629 O O . THR A 1 91 ? 2.949 -10.959 52.157 1.00 83.47 81 THR A O 1
ATOM 633 N N . PRO A 1 92 ? 0.762 -10.803 51.602 1.00 71.36 82 PRO A N 1
ATOM 634 C CA . PRO A 1 92 ? 0.606 -9.365 51.855 1.00 66.24 82 PRO A CA 1
ATOM 635 C C . PRO A 1 92 ? 1.298 -8.891 53.143 1.00 95.89 82 PRO A C 1
ATOM 636 O O . PRO A 1 92 ? 2.322 -8.202 53.099 1.00 100.55 82 PRO A O 1
ATOM 641 N N . MET B 2 1 ? -18.938 -11.684 49.181 1.00 30.73 1 MET B N 1
ATOM 642 C CA . MET B 2 1 ? -17.981 -12.752 48.896 1.00 28.22 1 MET B CA 1
ATOM 643 C C . MET B 2 1 ? -17.072 -12.991 50.097 1.00 43.43 1 MET B C 1
ATOM 644 O O . MET B 2 1 ? -16.600 -12.039 50.735 1.00 37.67 1 MET B O 1
ATOM 649 N N . ARG B 2 2 ? -16.825 -14.265 50.392 1.00 22.12 2 ARG B N 1
ATOM 650 C CA . ARG B 2 2 ? -16.055 -14.672 51.550 1.00 24.28 2 ARG B CA 1
ATOM 651 C C . ARG B 2 2 ? -14.854 -15.464 51.081 1.00 21.96 2 ARG B C 1
ATOM 652 O O . ARG B 2 2 ? -14.779 -15.853 49.923 1.00 27.44 2 ARG B O 1
ATOM 660 N N . ALA B 2 3 ? -13.900 -15.685 51.976 1.00 24.78 3 ALA B N 1
ATOM 661 C CA . ALA B 2 3 ? -12.703 -16.434 51.636 1.00 20.18 3 ALA B CA 1
ATOM 662 C C . ALA B 2 3 ? -12.466 -17.476 52.710 1.00 25.36 3 ALA B C 1
ATOM 663 O O . ALA B 2 3 ? -12.643 -17.200 53.895 1.00 23.48 3 ALA B O 1
ATOM 665 N N . CYS B 2 4 ? -12.075 -18.679 52.298 1.00 26.68 4 CYS B N 1
ATOM 666 C CA . CYS B 2 4 ? -11.725 -19.720 53.255 1.00 20.27 4 CYS B CA 1
ATOM 667 C C . CYS B 2 4 ? -10.633 -19.255 54.197 1.00 20.52 4 CYS B C 1
ATOM 668 O O . CYS B 2 4 ? -9.623 -18.752 53.757 1.00 31.88 4 CYS B O 1
ATOM 671 N N . LEU B 2 5 ? -10.823 -19.448 55.507 1.00 23.91 5 LEU B N 1
ATOM 672 C CA . LEU B 2 5 ? -9.813 -19.033 56.491 1.00 29.61 5 LEU B CA 1
ATOM 673 C C . LEU B 2 5 ? -8.510 -19.828 56.368 1.00 42.84 5 LEU B C 1
ATOM 674 O O . LEU B 2 5 ? -7.456 -19.372 56.790 1.00 27.33 5 LEU B O 1
ATOM 679 N N . LYS B 2 6 ? -8.589 -21.016 55.778 1.00 28.66 6 LYS B N 1
ATOM 680 C CA . LYS B 2 6 ? -7.424 -21.894 55.665 1.00 37.78 6 LYS B CA 1
ATOM 681 C C . LYS B 2 6 ? -6.732 -21.802 54.303 1.00 39.48 6 LYS B C 1
ATOM 682 O O . LYS B 2 6 ? -5.522 -21.645 54.228 1.00 39.01 6 LYS B O 1
ATOM 688 N N . CYS B 2 7 ? -7.499 -21.922 53.224 1.00 26.23 7 CYS B N 1
ATOM 689 C CA . CYS B 2 7 ? -6.908 -22.004 51.893 1.00 29.62 7 CYS B CA 1
ATOM 690 C C . CYS B 2 7 ? -7.256 -20.789 51.045 1.00 21.16 7 CYS B C 1
ATOM 691 O O . CYS B 2 7 ? -6.806 -20.691 49.922 1.00 21.27 7 CYS B O 1
ATOM 694 N N . LYS B 2 8 ? -8.059 -19.875 51.589 1.00 20.92 8 LYS B N 1
ATOM 695 C CA . LYS B 2 8 ? -8.306 -18.574 50.917 1.00 22.80 8 LYS B CA 1
ATOM 696 C C . LYS B 2 8 ? -9.187 -18.632 49.669 1.00 29.67 8 LYS B C 1
ATOM 697 O O . LYS B 2 8 ? -9.431 -17.607 48.999 1.00 20.63 8 LYS B O 1
ATOM 703 N N . TYR B 2 9 ? -9.706 -19.819 49.363 1.00 20.50 9 TYR B N 1
ATOM 704 C CA . TYR B 2 9 ? -10.648 -19.955 48.262 1.00 21.29 9 TYR B CA 1
ATOM 705 C C . TYR B 2 9 ? -11.842 -19.005 48.442 1.00 21.24 9 TYR B C 1
ATOM 706 O O . TYR B 2 9 ? -12.416 -18.897 49.535 1.00 26.28 9 TYR B O 1
ATOM 715 N N . LEU B 2 10 ? -12.214 -18.332 47.364 1.00 20.14 10 LEU B N 1
ATOM 716 C CA . LEU B 2 10 ? -13.286 -17.338 47.448 1.00 20.77 10 LEU B CA 1
ATOM 717 C C . LEU B 2 10 ? -14.633 -17.922 47.093 1.00 23.04 10 LEU B C 1
ATOM 718 O O . LEU B 2 10 ? -14.754 -18.588 46.073 1.00 28.24 10 LEU B O 1
ATOM 723 N N . THR B 2 11 ? -15.633 -17.641 47.921 1.00 23.10 11 THR B N 1
ATOM 724 C CA . THR B 2 11 ? -16.984 -18.179 47.735 1.00 31.31 11 THR B CA 1
ATOM 725 C C . THR B 2 11 ? -18.033 -17.404 48.550 1.00 29.90 11 THR B C 1
ATOM 726 O O . THR B 2 11 ? -17.715 -16.756 49.557 1.00 25.55 11 THR B O 1
ATOM 730 N N . ASN B 2 12 ? -19.291 -17.472 48.123 1.00 28.60 12 ASN B N 1
ATOM 731 C CA . ASN B 2 12 ? -20.367 -16.925 48.928 1.00 27.75 12 ASN B CA 1
ATOM 732 C C . ASN B 2 12 ? -20.722 -17.847 50.065 1.00 24.60 12 ASN B C 1
ATOM 733 O O . ASN B 2 12 ? -21.360 -17.442 51.025 1.00 27.74 12 ASN B O 1
ATOM 738 N N . ASP B 2 13 ? -20.283 -19.106 49.950 1.00 24.95 13 ASP B N 1
ATOM 739 C CA . ASP B 2 13 ? -20.563 -20.137 50.951 1.00 23.87 13 ASP B CA 1
ATOM 740 C C . ASP B 2 13 ? -19.906 -19.786 52.284 1.00 24.53 13 ASP B C 1
ATOM 741 O O . ASP B 2 13 ? -18.811 -19.253 52.308 1.00 26.59 13 ASP B O 1
ATOM 746 N N . GLU B 2 14 ? -20.575 -20.084 53.390 1.00 25.69 14 GLU B N 1
ATOM 747 C CA . GLU B 2 14 ? -19.970 -19.957 54.710 1.00 29.36 14 GLU B CA 1
ATOM 748 C C . GLU B 2 14 ? -18.946 -21.063 54.999 1.00 39.34 14 GLU B C 1
ATOM 749 O O . GLU B 2 14 ? -18.236 -21.010 55.998 1.00 25.69 14 GLU B O 1
ATOM 755 N N . ILE B 2 15 ? -18.873 -22.057 54.120 1.00 24.86 15 ILE B N 1
ATOM 756 C CA . ILE B 2 15 ? -17.988 -23.203 54.333 1.00 34.07 15 ILE B CA 1
ATOM 757 C C . ILE B 2 15 ? -17.262 -23.485 53.025 1.00 23.55 15 ILE B C 1
ATOM 758 O O . ILE B 2 15 ? -17.876 -23.482 51.974 1.00 27.75 15 ILE B O 1
ATOM 763 N N . CYS B 2 16 ? -15.952 -23.701 53.091 1.00 21.00 16 CYS B N 1
ATOM 764 C CA . CYS B 2 16 ? -15.134 -23.866 51.907 1.00 28.49 16 CYS B CA 1
ATOM 765 C C . CYS B 2 16 ? -15.432 -25.193 51.232 1.00 34.26 16 CYS B C 1
ATOM 766 O O . CYS B 2 16 ? -15.406 -26.239 51.882 1.00 23.62 16 CYS B O 1
ATOM 769 N N . PRO B 2 17 ? -15.712 -25.151 49.927 1.00 29.96 17 PRO B N 1
ATOM 770 C CA . PRO B 2 17 ? -16.038 -26.360 49.148 1.00 35.78 17 PRO B CA 1
ATOM 771 C C . PRO B 2 17 ? -14.815 -27.265 48.968 1.00 29.60 17 PRO B C 1
ATOM 772 O O . PRO B 2 17 ? -14.942 -28.452 48.645 1.00 26.04 17 PRO B O 1
ATOM 776 N N . ILE B 2 18 ? -13.634 -26.712 49.173 1.00 24.76 18 ILE B N 1
ATOM 777 C CA . ILE B 2 18 ? -12.416 -27.509 49.058 1.00 22.51 18 ILE B CA 1
ATOM 778 C C . ILE B 2 18 ? -12.079 -28.226 50.353 1.00 27.86 18 ILE B C 1
ATOM 779 O O . ILE B 2 18 ? -11.955 -29.451 50.373 1.00 30.64 18 ILE B O 1
ATOM 784 N N . CYS B 2 19 ? -11.943 -27.471 51.438 1.00 25.56 19 CYS B N 1
ATOM 785 C CA . CYS B 2 19 ? -11.351 -28.004 52.673 1.00 29.65 19 CYS B CA 1
ATOM 786 C C . CYS B 2 19 ? -12.287 -27.971 53.890 1.00 26.70 19 CYS B C 1
ATOM 787 O O . CYS B 2 19 ? -11.899 -28.351 55.006 1.00 25.81 19 CYS B O 1
ATOM 790 N N . HIS B 2 20 ? -13.526 -27.542 53.679 1.00 20.84 20 HIS B N 1
ATOM 791 C CA . HIS B 2 20 ? -14.562 -27.577 54.720 1.00 26.26 20 HIS B CA 1
ATOM 792 C C . HIS B 2 20 ? -14.367 -26.600 55.881 1.00 31.15 20 HIS B C 1
ATOM 793 O O . HIS B 2 20 ? -15.102 -26.639 56.863 1.00 25.90 20 HIS B O 1
ATOM 800 N N . SER B 2 21 ? -13.390 -25.711 55.779 1.00 25.61 21 SER B N 1
ATOM 801 C CA . SER B 2 21 ? -13.183 -24.774 56.878 1.00 33.73 21 SER B CA 1
ATOM 802 C C . SER B 2 21 ? -14.159 -23.584 56.748 1.00 22.57 21 SER B C 1
ATOM 803 O O . SER B 2 21 ? -14.764 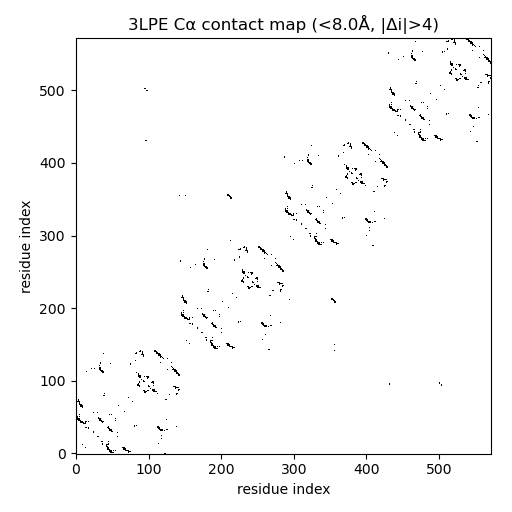-23.382 55.707 1.00 23.17 21 SER B O 1
ATOM 806 N N . PRO B 2 22 ? -14.347 -22.816 57.833 1.00 27.21 22 PRO B N 1
ATOM 807 C CA . PRO B 2 22 ? -15.196 -21.621 57.782 1.00 36.83 22 PRO B CA 1
ATOM 808 C C . PRO B 2 22 ? -14.624 -20.589 56.818 1.00 39.91 22 PRO B C 1
ATOM 809 O O . PRO B 2 22 ? -13.431 -20.574 56.617 1.00 27.17 22 PRO B O 1
ATOM 813 N N . THR B 2 23 ? -15.471 -19.745 56.241 1.00 26.27 23 THR B N 1
ATOM 814 C CA . THR B 2 23 ? -15.013 -18.677 55.367 1.00 23.76 23 THR B CA 1
ATOM 815 C C . THR B 2 23 ? -15.273 -17.356 56.073 1.00 31.28 23 THR B C 1
ATOM 816 O O . THR B 2 23 ? -16.045 -17.317 57.022 1.00 25.18 23 THR B O 1
ATOM 820 N N . SER B 2 24 ? -14.629 -16.289 55.608 1.00 32.17 24 SER B N 1
ATOM 821 C CA . SER B 2 24 ? -14.740 -14.985 56.240 1.00 30.32 24 SER B CA 1
ATOM 822 C C . SER B 2 24 ? -14.864 -13.887 55.190 1.00 25.55 24 SER B C 1
ATOM 823 O O . SER B 2 24 ? -14.283 -13.968 54.123 1.00 24.25 24 SER B O 1
ATOM 826 N N . GLU B 2 25 ? -15.617 -12.842 55.513 1.00 26.38 25 GLU B N 1
ATOM 827 C CA . GLU B 2 25 ? -15.733 -11.696 54.621 1.00 37.75 25 GLU B CA 1
ATOM 828 C C . GLU B 2 25 ? -14.491 -10.817 54.687 1.00 37.18 25 GLU B C 1
ATOM 829 O O . GLU B 2 25 ? -14.274 -9.965 53.835 1.00 33.19 25 GLU B O 1
ATOM 835 N N . ASN B 2 26 ? -13.659 -11.049 55.690 1.00 36.22 26 ASN B N 1
ATOM 836 C CA . ASN B 2 26 ? -12.512 -10.176 55.932 1.00 36.36 26 ASN B CA 1
ATOM 837 C C . ASN B 2 26 ? -11.256 -10.676 55.220 1.00 39.54 26 ASN B C 1
ATOM 838 O O . ASN B 2 26 ? -10.377 -11.279 55.830 1.00 30.09 26 ASN B O 1
ATOM 843 N N . TRP B 2 27 ? -11.184 -10.415 53.918 1.00 25.69 27 TRP B N 1
ATOM 844 C CA . TRP B 2 27 ? -10.100 -10.903 53.090 1.00 36.24 27 TRP B CA 1
ATOM 845 C C . TRP B 2 27 ? -9.589 -9.786 52.194 1.00 40.78 27 TRP B C 1
ATOM 846 O O . TRP B 2 27 ? -10.292 -8.804 51.934 1.00 30.75 27 TRP B O 1
ATOM 857 N N . ILE B 2 28 ? -8.365 -9.961 51.724 1.00 28.71 28 ILE B N 1
ATOM 858 C CA . ILE B 2 28 ? -7.640 -8.950 50.953 1.00 27.32 28 ILE B CA 1
ATOM 859 C C . ILE B 2 28 ? -6.850 -9.568 49.817 1.00 28.52 28 ILE B C 1
ATOM 860 O O . ILE B 2 28 ? -6.201 -10.591 49.993 1.00 25.71 28 ILE B O 1
ATOM 865 N N . GLY B 2 29 ? -6.896 -8.926 48.654 1.00 30.33 29 GLY B N 1
ATOM 866 C CA . GLY B 2 29 ? -6.088 -9.326 47.530 1.00 27.79 29 GLY B CA 1
ATOM 867 C C . GLY B 2 29 ? -6.834 -10.348 46.714 1.00 34.80 29 GLY B C 1
ATOM 868 O O . GLY B 2 29 ? -7.696 -11.020 47.247 1.00 26.00 29 GLY B O 1
ATOM 869 N N . LEU B 2 30 ? -6.494 -10.473 45.435 1.00 25.61 30 LEU B N 1
ATOM 870 C CA . LEU B 2 30 ? -7.184 -11.408 44.550 1.00 28.71 30 LEU B CA 1
ATOM 871 C C . LEU B 2 30 ? -6.195 -12.124 43.639 1.00 32.73 30 LEU B C 1
ATOM 872 O O . LEU B 2 30 ? -5.393 -11.486 42.940 1.00 27.08 30 LEU B O 1
ATOM 877 N N . LEU B 2 31 ? -6.232 -13.450 43.666 1.00 26.97 31 LEU B N 1
ATOM 878 C CA . LEU B 2 31 ? -5.431 -14.269 42.748 1.00 22.62 31 LEU B CA 1
ATOM 879 C C . LEU B 2 31 ? -6.377 -15.238 42.067 1.00 25.34 31 LEU B C 1
ATOM 880 O O . LEU B 2 31 ? -6.972 -16.100 42.729 1.00 23.42 31 LEU B O 1
ATOM 885 N N . ILE B 2 32 ? -6.537 -15.087 40.759 1.00 25.67 32 ILE B N 1
ATOM 886 C CA . ILE B 2 32 ? -7.431 -15.954 40.018 1.00 30.48 32 ILE B CA 1
ATOM 887 C C . ILE B 2 32 ? -6.559 -16.944 39.293 1.00 30.31 32 ILE B C 1
ATOM 888 O O . ILE B 2 32 ? -5.766 -16.557 38.433 1.00 27.28 32 ILE B O 1
ATOM 893 N N . VAL B 2 33 ? -6.691 -18.221 39.663 1.00 23.46 33 VAL B N 1
ATOM 894 C CA . VAL B 2 33 ? -5.940 -19.261 38.997 1.00 24.57 33 VAL B CA 1
ATOM 895 C C . VAL B 2 33 ? -6.805 -19.944 37.951 1.00 21.12 33 VAL B C 1
ATOM 896 O O . VAL B 2 33 ? -7.775 -20.635 38.274 1.00 32.92 33 VAL B O 1
ATOM 900 N N . ILE B 2 34 ? -6.448 -19.758 36.693 1.00 29.92 34 ILE B N 1
ATOM 901 C CA . ILE B 2 34 ? -7.213 -20.340 35.607 1.00 28.63 34 ILE B CA 1
ATOM 902 C C . ILE B 2 34 ? -6.668 -21.732 35.270 1.00 39.47 34 ILE B C 1
ATOM 903 O O . ILE B 2 34 ? -7.424 -22.665 35.024 1.00 27.89 34 ILE B O 1
ATOM 908 N N . ASN B 2 35 ? -5.349 -21.861 35.267 1.00 23.83 35 ASN B N 1
ATOM 909 C CA . ASN B 2 35 ? -4.692 -23.137 34.970 1.00 25.17 35 ASN B CA 1
ATOM 910 C C . ASN B 2 35 ? -3.585 -23.431 35.970 1.00 26.03 35 ASN B C 1
ATOM 911 O O . ASN B 2 35 ? -2.444 -23.010 35.787 1.00 34.05 35 ASN B O 1
ATOM 916 N N . PRO B 2 36 ? -3.921 -24.180 37.033 1.00 30.23 36 PRO B N 1
ATOM 917 C CA . PRO B 2 36 ? -3.005 -24.473 38.139 1.00 29.31 36 PRO B CA 1
ATOM 918 C C . PRO B 2 36 ? -1.776 -25.208 37.631 1.00 42.08 36 PRO B C 1
ATOM 919 O O . PRO B 2 36 ? -0.649 -24.920 38.056 1.00 38.91 36 PRO B O 1
ATOM 923 N N . GLU B 2 37 ? -1.991 -26.140 36.713 1.00 39.28 37 GLU B N 1
ATOM 924 C CA . GLU B 2 37 ? -0.891 -26.953 36.205 1.00 41.39 37 GLU B CA 1
ATOM 925 C C . GLU B 2 37 ? 0.176 -26.107 35.512 1.00 43.39 37 GLU B C 1
ATOM 926 O O . GLU B 2 37 ? 1.369 -26.404 35.593 1.00 38.43 37 GLU B O 1
ATOM 932 N N . LYS B 2 38 ? -0.247 -25.053 34.826 1.00 33.48 38 LYS B N 1
ATOM 933 C CA . LYS B 2 38 ? 0.697 -24.257 34.057 1.00 30.10 38 LYS B CA 1
ATOM 934 C C . LYS B 2 38 ? 1.093 -22.947 34.723 1.00 43.94 38 LYS B C 1
ATOM 935 O O . LYS B 2 38 ? 1.949 -22.241 34.215 1.00 43.95 38 LYS B O 1
ATOM 941 N N . SER B 2 39 ? 0.461 -22.612 35.841 1.00 39.94 39 SER B N 1
ATOM 942 C CA . SER B 2 39 ? 0.753 -21.347 36.514 1.00 33.26 39 SER B CA 1
ATOM 943 C C . SER B 2 39 ? 1.899 -21.451 37.536 1.00 36.08 39 SER B C 1
ATOM 944 O O . SER B 2 39 ? 1.792 -22.153 38.542 1.00 30.25 39 SER B O 1
ATOM 947 N N . GLU B 2 40 ? 2.982 -20.721 37.280 1.00 32.14 40 GLU B N 1
ATOM 948 C CA . GLU B 2 40 ? 4.082 -20.634 38.224 1.00 31.69 40 GLU B CA 1
ATOM 949 C C . GLU B 2 40 ? 3.642 -19.865 39.472 1.00 31.61 40 GLU B C 1
ATOM 950 O O . GLU B 2 40 ? 4.006 -20.233 40.584 1.00 29.94 40 GLU B O 1
ATOM 956 N N . ILE B 2 41 ? 2.825 -18.820 39.305 1.00 26.32 41 ILE B N 1
ATOM 957 C CA . ILE B 2 41 ? 2.307 -18.085 40.456 1.00 25.31 41 ILE B CA 1
ATOM 958 C C . ILE B 2 41 ? 1.439 -18.975 41.373 1.00 25.40 41 ILE B C 1
ATOM 959 O O . ILE B 2 41 ? 1.565 -18.924 42.598 1.00 25.53 41 ILE B O 1
ATOM 964 N N . ALA B 2 42 ? 0.552 -19.781 40.786 1.00 25.39 42 ALA B N 1
ATOM 965 C CA . ALA B 2 42 ? -0.266 -20.699 41.590 1.00 25.60 42 ALA B CA 1
ATOM 966 C C . ALA B 2 42 ? 0.639 -21.611 42.422 1.00 31.76 42 ALA B C 1
ATOM 967 O O . ALA B 2 42 ? 0.403 -21.829 43.607 1.00 35.19 42 ALA B O 1
ATOM 969 N N . LYS B 2 43 ? 1.675 -22.147 41.786 1.00 31.29 43 LYS B N 1
ATOM 970 C CA . LYS B 2 43 ? 2.610 -23.027 42.493 1.00 37.88 43 LYS B CA 1
ATOM 971 C C . LYS B 2 43 ? 3.265 -22.302 43.660 1.00 42.66 43 LYS B C 1
ATOM 972 O O . LYS B 2 43 ? 3.328 -22.835 44.754 1.00 30.50 43 LYS B O 1
ATOM 978 N N . LYS B 2 44 ? 3.713 -21.063 43.447 1.00 32.62 44 LYS B N 1
ATOM 979 C CA . LYS B 2 44 ? 4.323 -20.316 44.545 1.00 31.26 44 LYS B CA 1
ATOM 980 C C . LYS B 2 44 ? 3.306 -20.047 45.644 1.00 32.43 44 LYS B C 1
ATOM 981 O O . LYS B 2 44 ? 3.667 -19.925 46.813 1.00 38.17 44 LYS B O 1
ATOM 987 N N . ALA B 2 45 ? 2.031 -19.950 45.264 1.00 31.47 45 ALA B N 1
ATOM 988 C CA . ALA B 2 45 ? 0.971 -19.682 46.241 1.00 33.71 45 ALA B CA 1
ATOM 989 C C . ALA B 2 45 ? 0.433 -20.948 46.908 1.00 36.09 45 ALA B C 1
ATOM 990 O O . ALA B 2 45 ? -0.431 -20.862 47.774 1.00 38.27 45 ALA B O 1
ATOM 992 N N . GLY B 2 46 ? 0.963 -22.108 46.517 1.00 30.52 46 GLY B N 1
ATOM 993 C CA . GLY B 2 46 ? 0.489 -23.390 47.011 1.00 33.78 46 GLY B CA 1
ATOM 994 C C . GLY B 2 46 ? -0.908 -23.740 46.536 1.00 39.87 46 GLY B C 1
ATOM 995 O O . GLY B 2 46 ? -1.648 -24.426 47.227 1.00 29.24 46 GLY B O 1
ATOM 996 N N . ILE B 2 47 ? -1.279 -23.262 45.354 1.00 30.66 47 ILE B N 1
ATOM 997 C CA . ILE B 2 47 ? -2.614 -23.518 44.826 1.00 30.09 47 ILE B CA 1
ATOM 998 C C . ILE B 2 47 ? -2.548 -24.582 43.733 1.00 31.66 47 ILE B C 1
ATOM 999 O O . ILE B 2 47 ? -1.809 -24.429 42.778 1.00 32.42 47 ILE B O 1
ATOM 1004 N N . ASP B 2 48 ? -3.325 -25.657 43.861 1.00 34.27 48 ASP B N 1
ATOM 1005 C CA . ASP B 2 48 ? -3.311 -26.682 42.825 1.00 36.80 48 ASP B CA 1
ATOM 1006 C C . ASP B 2 48 ? -4.684 -26.975 42.230 1.00 44.74 48 ASP B C 1
ATOM 1007 O O . ASP B 2 48 ? -4.835 -27.929 41.455 1.00 33.03 48 ASP B O 1
ATOM 1012 N N . ILE B 2 49 ? -5.679 -26.157 42.576 1.00 27.67 49 ILE B N 1
ATOM 1013 C CA . ILE B 2 49 ? -6.983 -26.267 41.931 1.00 35.60 49 ILE B CA 1
ATOM 1014 C C . ILE B 2 49 ? -7.504 -24.915 41.463 1.00 30.57 49 ILE B C 1
ATOM 1015 O O . ILE B 2 49 ? -7.380 -23.906 42.178 1.00 30.35 49 ILE B O 1
ATOM 1020 N N . LYS B 2 50 ? -8.061 -24.886 40.255 1.00 31.71 50 LYS B N 1
ATOM 1021 C CA . LYS B 2 50 ? -8.519 -23.621 39.681 1.00 42.74 50 LYS B CA 1
ATOM 1022 C C . LYS B 2 50 ? -9.575 -22.935 40.538 1.00 35.27 50 LYS B C 1
ATOM 1023 O O . LYS B 2 50 ? -10.367 -23.583 41.218 1.00 32.37 50 LYS B O 1
ATOM 1029 N N . GLY B 2 51 ? -9.581 -21.608 40.497 1.00 34.35 51 GLY B N 1
ATOM 1030 C CA . GLY B 2 51 ? -10.531 -20.842 41.265 1.00 26.60 51 GLY B CA 1
ATOM 1031 C C . GLY B 2 51 ? -9.987 -19.461 41.571 1.00 29.33 51 GLY B C 1
ATOM 1032 O O . GLY B 2 51 ? -8.923 -19.078 41.122 1.00 25.70 51 GLY B O 1
ATOM 1033 N N . LYS B 2 52 ? -10.730 -18.707 42.352 1.00 31.89 52 LYS B N 1
ATOM 1034 C CA . LYS B 2 52 ? -10.271 -17.408 42.762 1.00 29.51 52 LYS B CA 1
ATOM 1035 C C . LYS B 2 52 ? -9.936 -17.506 44.241 1.00 26.94 52 LYS B C 1
ATOM 1036 O O . LYS B 2 52 ? -10.651 -18.159 44.988 1.00 23.00 52 LYS B O 1
ATOM 1042 N N . TYR B 2 53 ? -8.856 -16.843 44.648 1.00 27.86 53 TYR B N 1
ATOM 1043 C CA . TYR B 2 53 ? -8.359 -16.873 46.014 1.00 22.30 53 TYR B CA 1
ATOM 1044 C C . TYR B 2 53 ? -8.023 -15.475 46.523 1.00 32.19 53 TYR B C 1
ATOM 1045 O O . TYR B 2 53 ? -7.552 -14.614 45.758 1.00 24.98 53 TYR B O 1
ATOM 1054 N N . ALA B 2 54 ? -8.202 -15.274 47.824 1.00 22.74 54 ALA B N 1
ATOM 1055 C CA . ALA B 2 54 ? -7.755 -14.032 48.462 1.00 26.02 54 ALA B CA 1
ATOM 1056 C C . ALA B 2 54 ? -6.256 -14.154 48.684 1.00 33.46 54 ALA B C 1
ATOM 1057 O O . ALA B 2 54 ? -5.731 -15.268 48.626 1.00 24.94 54 ALA B O 1
ATOM 1059 N N . LEU B 2 55 ? -5.546 -13.036 48.896 1.00 25.10 55 LEU B N 1
ATOM 1060 C CA . LEU B 2 55 ? -4.130 -13.121 49.241 1.00 26.28 55 LEU B CA 1
ATOM 1061 C C . LEU B 2 55 ? -3.909 -13.266 50.740 1.00 27.22 55 LEU B C 1
ATOM 1062 O O . LEU B 2 55 ? -2.930 -13.860 51.185 1.00 28.16 55 LEU B O 1
ATOM 1067 N N . SER B 2 56 ? -4.833 -12.731 51.519 1.00 27.83 56 SER B N 1
ATOM 1068 C CA . SER B 2 56 ? -4.802 -12.915 52.961 1.00 28.07 56 SER B CA 1
ATOM 1069 C C . SER B 2 56 ? -6.218 -12.853 53.515 1.00 32.13 56 SER B C 1
ATOM 1070 O O . SER B 2 56 ? -7.104 -12.202 52.943 1.00 29.55 56 SER B O 1
ATOM 1073 N N . VAL B 2 57 ? -6.426 -13.526 54.636 1.00 27.96 57 VAL B N 1
ATOM 1074 C CA . VAL B 2 57 ? -7.745 -13.616 55.230 1.00 27.47 57 VAL B CA 1
ATOM 1075 C C . VAL B 2 57 ? -7.614 -13.611 56.729 1.00 40.29 57 VAL B C 1
ATOM 1076 O O . VAL B 2 57 ? -6.640 -14.137 57.275 1.00 31.19 57 VAL B O 1
ATOM 1080 N N . LYS B 2 58 ? -8.619 -13.051 57.391 1.00 29.01 58 LYS B N 1
ATOM 1081 C CA . LYS B 2 58 ? -8.706 -13.077 58.846 1.00 45.19 58 LYS B CA 1
ATOM 1082 C C . LYS B 2 58 ? -10.156 -13.192 59.261 1.00 35.76 58 LYS B C 1
ATOM 1083 O O . LYS B 2 58 ? -11.048 -12.862 58.490 1.00 33.56 58 LYS B O 1
ATOM 1089 N N . GLU B 2 59 ? -10.389 -13.621 60.499 1.00 42.74 59 GLU B N 1
ATOM 1090 C CA . GLU B 2 59 ? -11.748 -13.720 61.023 1.00 61.69 59 GLU B CA 1
ATOM 1091 C C . GLU B 2 59 ? -12.389 -12.347 61.172 1.00 72.23 59 GLU B C 1
ATOM 1092 O O . GLU B 2 59 ? -11.722 -11.370 61.522 1.00 56.79 59 GLU B O 1
ATOM 1099 N N . ALA C 1 9 ? 14.505 -7.662 73.513 1.00 63.51 -1 ALA C N 1
ATOM 1100 C CA . ALA C 1 9 ? 13.562 -8.502 72.789 1.00 69.03 -1 ALA C CA 1
ATOM 1101 C C . ALA C 1 9 ? 12.300 -7.717 72.494 1.00 68.90 -1 ALA C C 1
ATOM 1102 O O . ALA C 1 9 ? 12.230 -6.526 72.806 1.00 79.85 -1 ALA C O 1
ATOM 1104 N N . HIS C 1 10 ? 11.303 -8.376 71.900 1.00 58.42 0 HIS C N 1
ATOM 1105 C CA . HIS C 1 10 ? 10.038 -7.694 71.626 1.00 71.61 0 HIS C CA 1
ATOM 1106 C C . HIS C 1 10 ? 8.751 -8.516 71.793 1.00 42.28 0 HIS C C 1
ATOM 1107 O O . HIS C 1 10 ? 8.182 -8.552 72.874 1.00 39.42 0 HIS C O 1
ATOM 1114 N N . MET C 1 11 ? 8.303 -9.175 70.730 1.00 39.61 1 MET C N 1
ATOM 1115 C CA . MET C 1 11 ? 6.893 -9.569 70.634 1.00 30.60 1 MET C CA 1
ATOM 1116 C C . MET C 1 11 ? 6.381 -10.663 71.563 1.00 42.08 1 MET C C 1
ATOM 1117 O O . MET C 1 11 ? 6.969 -11.747 71.659 1.00 28.61 1 MET C O 1
ATOM 1122 N N . ILE C 1 12 ? 5.275 -10.345 72.245 1.00 28.18 2 ILE C N 1
ATOM 1123 C CA . ILE C 1 12 ? 4.524 -11.312 73.046 1.00 24.71 2 ILE C CA 1
ATOM 1124 C C . ILE C 1 12 ? 3.046 -11.261 72.657 1.00 30.21 2 ILE C C 1
ATOM 1125 O O . ILE C 1 12 ? 2.465 -10.176 72.515 1.00 27.73 2 ILE C O 1
ATOM 1130 N N . PHE C 1 13 ? 2.439 -12.437 72.492 1.00 23.51 3 PHE C N 1
ATOM 1131 C CA . PHE C 1 13 ? 1.043 -12.511 72.047 1.00 22.95 3 PHE C CA 1
ATOM 1132 C C . PHE C 1 13 ? 0.218 -13.333 73.022 1.00 29.31 3 PHE C C 1
ATOM 1133 O O . PHE C 1 13 ? 0.717 -14.283 73.613 1.00 28.45 3 PHE C O 1
ATOM 1141 N N . ALA C 1 14 ? -1.037 -12.952 73.210 1.00 24.38 4 ALA C N 1
ATOM 1142 C CA . ALA C 1 14 ? -1.941 -13.785 73.984 1.00 29.76 4 ALA C CA 1
ATOM 1143 C C . ALA C 1 14 ? -2.686 -14.700 73.011 1.00 28.91 4 ALA C C 1
ATOM 1144 O O . ALA C 1 14 ? -3.241 -14.240 72.012 1.00 22.63 4 ALA C O 1
ATOM 1146 N N . VAL C 1 15 ? -2.658 -16.001 73.293 1.00 23.27 5 VAL C N 1
ATOM 1147 C CA . VAL C 1 15 ? -3.377 -16.983 72.503 1.00 24.35 5 VAL C CA 1
ATOM 1148 C C . VAL C 1 15 ? -4.559 -17.448 73.337 1.00 26.86 5 VAL C C 1
ATOM 1149 O O . VAL C 1 15 ? -4.380 -17.902 74.461 1.00 19.98 5 VAL C O 1
ATOM 1153 N N . ARG C 1 16 ? -5.769 -17.339 72.796 1.00 27.64 6 ARG C N 1
ATOM 1154 C CA . ARG C 1 16 ? -6.954 -17.745 73.542 1.00 23.48 6 ARG C CA 1
ATOM 1155 C C . ARG C 1 16 ? -7.146 -19.264 73.481 1.00 26.68 6 ARG C C 1
ATOM 1156 O O . ARG C 1 16 ? -7.059 -19.870 72.422 1.00 18.58 6 ARG C O 1
ATOM 1164 N N . THR C 1 17 ? -7.416 -19.872 74.624 1.00 26.07 7 THR C N 1
ATOM 1165 C CA . THR C 1 17 ? -7.609 -21.311 74.673 1.00 30.43 7 THR C CA 1
ATOM 1166 C C . THR C 1 17 ? -8.890 -21.606 75.424 1.00 26.65 7 THR C C 1
ATOM 1167 O O . THR C 1 17 ? -9.538 -20.706 75.967 1.00 27.67 7 THR C O 1
ATOM 1171 N N . MET C 1 18 ? -9.265 -22.874 75.456 1.00 27.85 8 MET C N 1
ATOM 1172 C CA . MET C 1 18 ? -10.350 -23.273 76.323 1.00 26.00 8 MET C CA 1
ATOM 1173 C C . MET C 1 18 ? -9.919 -23.117 77.771 1.00 24.00 8 MET C C 1
ATOM 1174 O O . MET C 1 18 ? -8.774 -23.406 78.139 1.00 27.41 8 MET C O 1
ATOM 1179 N N . VAL C 1 19 ? -10.834 -22.627 78.591 1.00 19.77 9 VAL C N 1
ATOM 1180 C CA . VAL C 1 19 ? -10.581 -22.495 80.008 1.00 26.41 9 VAL C CA 1
ATOM 1181 C C . VAL C 1 19 ? -10.238 -23.847 80.641 1.00 34.63 9 VAL C C 1
ATOM 1182 O O . VAL C 1 19 ? -10.955 -24.839 80.456 1.00 40.08 9 VAL C O 1
ATOM 1186 N N . GLY C 1 20 ? -9.130 -23.890 81.370 1.00 32.98 10 GLY C N 1
ATOM 1187 C CA . GLY C 1 20 ? -8.718 -25.127 82.015 1.00 34.09 10 GLY C CA 1
ATOM 1188 C C . GLY C 1 20 ? -7.737 -25.935 81.198 1.00 34.45 10 GLY C C 1
ATOM 1189 O O . GLY C 1 20 ? -7.166 -26.895 81.709 1.00 36.12 10 GLY C O 1
ATOM 1190 N N . GLN C 1 21 ? -7.542 -25.553 79.934 1.00 31.84 11 GLN C N 1
ATOM 1191 C CA . GLN C 1 21 ? -6.568 -26.218 79.056 1.00 35.93 11 GLN C CA 1
ATOM 1192 C C . GLN C 1 21 ? -5.257 -25.447 78.893 1.00 33.22 11 GLN C C 1
ATOM 1193 O O . GLN C 1 21 ? -4.449 -25.762 78.022 1.00 33.83 11 GLN C O 1
ATOM 1199 N N . GLU C 1 22 ? -5.041 -24.439 79.720 1.00 29.15 12 GLU C N 1
ATOM 1200 C CA . GLU C 1 22 ? -3.900 -23.546 79.508 1.00 31.51 12 GLU C CA 1
ATOM 1201 C C . GLU C 1 22 ? -2.559 -24.260 79.579 1.00 32.18 12 GLU C C 1
ATOM 1202 O O . GLU C 1 22 ? -1.749 -24.158 78.666 1.00 29.84 12 GLU C O 1
ATOM 1208 N N . LYS C 1 23 ? -2.330 -24.989 80.661 1.00 34.43 13 LYS C N 1
ATOM 1209 C CA . LYS C 1 23 ? -1.057 -25.691 80.817 1.00 33.99 13 LYS C CA 1
ATOM 1210 C C . LYS C 1 23 ? -0.892 -26.768 79.768 1.00 31.18 13 LYS C C 1
ATOM 1211 O O . LYS C 1 23 ? 0.199 -26.931 79.229 1.00 33.25 13 LYS C O 1
ATOM 1217 N N . ASN C 1 24 ? -1.967 -27.508 79.486 1.00 35.18 14 ASN C N 1
ATOM 1218 C CA . ASN C 1 24 ? -1.934 -28.531 78.435 1.00 30.35 14 ASN C CA 1
ATOM 1219 C C . ASN C 1 24 ? -1.467 -27.940 77.109 1.00 36.79 14 ASN C C 1
ATOM 1220 O O . ASN C 1 24 ? -0.607 -28.493 76.425 1.00 30.79 14 ASN C O 1
ATOM 1225 N N . ILE C 1 25 ? -2.032 -26.796 76.746 1.00 30.06 15 ILE C N 1
ATOM 1226 C CA . ILE C 1 25 ? -1.702 -26.202 75.469 1.00 27.29 15 ILE C CA 1
ATOM 1227 C C . ILE C 1 25 ? -0.265 -25.658 75.478 1.00 21.75 15 ILE C C 1
ATOM 1228 O O . ILE C 1 25 ? 0.451 -25.754 74.483 1.00 28.25 15 ILE C O 1
ATOM 1233 N N . ALA C 1 26 ? 0.155 -25.085 76.597 1.00 24.37 16 ALA C N 1
ATOM 1234 C CA . ALA C 1 26 ? 1.531 -24.606 76.705 1.00 28.03 16 ALA C CA 1
ATOM 1235 C C . ALA C 1 26 ? 2.509 -25.759 76.419 1.00 32.91 16 ALA C C 1
ATOM 1236 O O . ALA C 1 26 ? 3.535 -25.572 75.782 1.00 29.18 16 ALA C O 1
ATOM 1238 N N . GLY C 1 27 ? 2.184 -26.944 76.922 1.00 29.40 17 GLY C N 1
ATOM 1239 C CA . GLY C 1 27 ? 3.007 -28.126 76.718 1.00 37.99 17 GLY C CA 1
ATOM 1240 C C . GLY C 1 27 ? 3.069 -28.567 75.269 1.00 41.59 17 GLY C C 1
ATOM 1241 O O . GLY C 1 27 ? 4.150 -28.867 74.764 1.00 34.53 17 GLY C O 1
ATOM 1242 N N . LEU C 1 28 ? 1.912 -28.623 74.606 1.00 30.24 18 LEU C N 1
ATOM 1243 C CA . LEU C 1 28 ? 1.855 -28.937 73.183 1.00 28.92 18 LEU C CA 1
ATOM 1244 C C . LEU C 1 28 ? 2.610 -27.897 72.369 1.00 37.82 18 LEU C C 1
ATOM 1245 O O . LEU C 1 28 ? 3.298 -28.226 71.395 1.00 25.88 18 LEU C O 1
ATOM 1250 N N . MET C 1 29 ? 2.476 -26.634 72.764 1.00 29.04 19 MET C N 1
ATOM 1251 C CA . MET C 1 29 ? 3.159 -25.543 72.082 1.00 28.00 19 MET C CA 1
ATOM 1252 C C . MET C 1 29 ? 4.671 -25.683 72.147 1.00 33.22 19 MET C C 1
ATOM 1253 O O . MET C 1 29 ? 5.367 -25.518 71.147 1.00 36.42 19 MET C O 1
ATOM 1258 N N . ALA C 1 30 ? 5.180 -25.964 73.341 1.00 33.56 20 ALA C N 1
ATOM 1259 C CA . ALA C 1 30 ? 6.622 -26.101 73.521 1.00 36.78 20 ALA C CA 1
ATOM 1260 C C . ALA C 1 30 ? 7.171 -27.222 72.633 1.00 35.35 20 ALA C C 1
ATOM 1261 O O . ALA C 1 30 ? 8.166 -27.029 71.942 1.00 36.94 20 ALA C O 1
ATOM 1263 N N . SER C 1 31 ? 6.509 -28.379 72.655 1.00 36.06 21 SER C N 1
ATOM 1264 C CA . SER C 1 31 ? 6.868 -29.496 71.777 1.00 37.26 21 SER C CA 1
ATOM 1265 C C . SER C 1 31 ? 6.874 -29.105 70.297 1.00 38.24 21 SER C C 1
ATOM 1266 O O . SER C 1 31 ? 7.843 -29.360 69.590 1.00 38.17 21 SER C O 1
ATOM 1269 N N . ARG C 1 32 ? 5.801 -28.477 69.826 1.00 41.18 22 ARG C N 1
ATOM 1270 C CA . ARG C 1 32 ? 5.737 -28.088 68.424 1.00 33.96 22 ARG C CA 1
ATOM 1271 C C . ARG C 1 32 ? 6.786 -27.031 68.064 1.00 35.16 22 ARG C C 1
ATOM 1272 O O . ARG C 1 32 ? 7.365 -27.069 66.977 1.00 41.40 22 ARG C O 1
ATOM 1280 N N . ALA C 1 33 ? 7.030 -26.083 68.966 1.00 36.75 23 ALA C N 1
ATOM 1281 C CA . ALA C 1 33 ? 8.047 -25.052 68.711 1.00 31.69 23 ALA C CA 1
ATOM 1282 C C . ALA C 1 33 ? 9.419 -25.681 68.462 1.00 42.54 23 ALA C C 1
ATOM 1283 O O . ALA C 1 33 ? 10.118 -25.317 67.516 1.00 46.36 23 ALA C O 1
ATOM 1285 N N . GLU C 1 34 ? 9.801 -26.627 69.311 1.00 43.55 24 GLU C N 1
ATOM 1286 C CA . GLU C 1 34 ? 11.092 -27.299 69.164 1.00 38.05 24 GLU C CA 1
ATOM 1287 C C . GLU C 1 34 ? 11.128 -28.154 67.895 1.00 53.28 24 GLU C C 1
ATOM 1288 O O . GLU C 1 34 ? 12.050 -28.043 67.093 1.00 68.05 24 GLU C O 1
ATOM 1294 N N . LYS C 1 35 ? 10.116 -28.997 67.709 1.00 44.54 25 LYS C N 1
ATOM 1295 C CA . LYS C 1 35 ? 10.044 -29.844 66.521 1.00 55.17 25 LYS C CA 1
ATOM 1296 C C . LYS C 1 35 ? 10.067 -29.060 65.208 1.00 45.56 25 LYS C C 1
ATOM 1297 O O . LYS C 1 35 ? 10.764 -29.436 64.279 1.00 43.92 25 LYS C O 1
ATOM 1303 N N . GLU C 1 36 ? 9.309 -27.969 65.134 1.00 43.85 26 GLU C N 1
ATOM 1304 C CA . GLU C 1 36 ? 9.207 -27.184 63.900 1.00 47.79 26 GLU C CA 1
ATOM 1305 C C . GLU C 1 36 ? 10.246 -26.062 63.833 1.00 50.21 26 GLU C C 1
ATOM 1306 O O . GLU C 1 36 ? 10.287 -25.292 62.870 1.00 51.96 26 GLU C O 1
ATOM 1312 N N . GLN C 1 37 ? 11.087 -25.969 64.856 1.00 43.47 27 GLN C N 1
ATOM 1313 C CA . GLN C 1 37 ? 12.134 -24.943 64.894 1.00 44.01 27 GLN C CA 1
ATOM 1314 C C . GLN C 1 37 ? 11.584 -23.526 64.714 1.00 44.47 27 GLN C C 1
ATOM 1315 O O . GLN C 1 37 ? 12.100 -22.743 63.919 1.00 48.73 27 GLN C O 1
ATOM 1321 N N . LEU C 1 38 ? 10.528 -23.206 65.452 1.00 41.18 28 LEU C N 1
ATOM 1322 C CA . LEU C 1 38 ? 9.920 -21.878 65.384 1.00 40.48 28 LEU C CA 1
ATOM 1323 C C . LEU C 1 38 ? 10.634 -20.932 66.330 1.00 51.66 28 LEU C C 1
ATOM 1324 O O . LEU C 1 38 ? 11.177 -21.358 67.355 1.00 40.96 28 LEU C O 1
ATOM 1329 N N . ASP C 1 39 ? 10.620 -19.643 66.005 1.00 41.55 29 ASP C N 1
ATOM 1330 C CA . ASP C 1 39 ? 11.261 -18.661 66.873 1.00 42.01 29 ASP C CA 1
ATOM 1331 C C . ASP C 1 39 ? 10.334 -18.291 68.024 1.00 36.94 29 ASP C C 1
ATOM 1332 O O . ASP C 1 39 ? 9.869 -17.160 68.136 1.00 38.59 29 ASP C O 1
ATOM 1337 N N . VAL C 1 40 ? 10.068 -19.274 68.872 1.00 28.63 30 VAL C N 1
ATOM 1338 C CA . VAL C 1 40 ? 9.247 -19.105 70.052 1.00 25.46 30 VAL C CA 1
ATOM 1339 C C . VAL C 1 40 ? 10.172 -19.289 71.238 1.00 44.35 30 VAL C C 1
ATOM 1340 O O . VAL C 1 40 ? 10.873 -20.309 71.337 1.00 28.10 30 VAL C O 1
ATOM 1344 N N . TYR C 1 41 ? 10.177 -18.312 72.138 1.00 27.13 31 TYR C N 1
ATOM 1345 C CA . TYR C 1 41 ? 11.212 -18.241 73.164 1.00 36.10 31 TYR C CA 1
ATOM 1346 C C . TYR C 1 41 ? 10.705 -18.616 74.550 1.00 36.22 31 TYR C C 1
ATOM 1347 O O . TYR C 1 41 ? 11.456 -19.162 75.361 1.00 31.07 31 TYR C O 1
ATOM 1356 N N . SER C 1 42 ? 9.443 -18.306 74.823 1.00 30.28 32 SER C N 1
ATOM 1357 C CA . SER C 1 42 ? 8.820 -18.713 76.076 1.00 25.04 32 SER C CA 1
ATOM 1358 C C . SER C 1 42 ? 7.307 -18.750 75.947 1.00 24.09 32 SER C C 1
ATOM 1359 O O . SER C 1 42 ? 6.730 -18.116 75.067 1.00 26.52 32 SER C O 1
ATOM 1362 N N . ILE C 1 43 ? 6.678 -19.496 76.851 1.00 24.72 33 ILE C N 1
ATOM 1363 C CA . ILE C 1 43 ? 5.248 -19.683 76.888 1.00 28.28 33 ILE C CA 1
ATOM 1364 C C . ILE C 1 43 ? 4.858 -19.591 78.353 1.00 28.43 33 ILE C C 1
ATOM 1365 O O . ILE C 1 43 ? 5.476 -20.220 79.211 1.00 32.68 33 ILE C O 1
ATOM 1370 N N . LEU C 1 44 ? 3.840 -18.803 78.640 1.00 26.40 34 LEU C N 1
ATOM 1371 C CA . LEU C 1 44 ? 3.455 -18.530 80.016 1.00 26.65 34 LEU C CA 1
ATOM 1372 C C . LEU C 1 44 ? 1.963 -18.793 80.248 1.00 31.12 34 LEU C C 1
ATOM 1373 O O . LEU C 1 44 ? 1.100 -18.241 79.546 1.00 27.92 34 LEU C O 1
ATOM 1378 N N . ALA C 1 45 ? 1.667 -19.662 81.217 1.00 28.60 35 ALA C N 1
ATOM 1379 C CA . ALA C 1 45 ? 0.298 -19.958 81.586 1.00 26.79 35 ALA C CA 1
ATOM 1380 C C . ALA C 1 45 ? 0.110 -19.608 83.051 1.00 30.12 35 ALA C C 1
ATOM 1381 O O . ALA C 1 45 ? 0.580 -20.320 83.930 1.00 35.18 35 ALA C O 1
ATOM 1383 N N . SER C 1 46 ? -0.551 -18.485 83.304 1.00 37.00 36 SER C N 1
ATOM 1384 C CA . SER C 1 46 ? -0.786 -18.005 84.668 1.00 37.95 36 SER C CA 1
ATOM 1385 C C . SER C 1 46 ? -2.170 -18.400 85.155 1.00 47.31 36 SER C C 1
ATOM 1386 O O . SER C 1 46 ? -3.155 -18.295 84.403 1.00 41.17 36 SER C O 1
ATOM 1389 N N . GLU C 1 47 ? -2.251 -18.838 86.411 1.00 44.69 37 GLU C N 1
ATOM 1390 C CA . GLU C 1 47 ? -3.530 -19.192 87.011 1.00 56.10 37 GLU C CA 1
ATOM 1391 C C . GLU C 1 47 ? -4.452 -17.992 87.084 1.00 45.37 37 GLU C C 1
ATOM 1392 O O . GLU C 1 47 ? -5.665 -18.142 87.188 1.00 46.40 37 GLU C O 1
ATOM 1398 N N . SER C 1 48 ? -3.881 -16.795 87.034 1.00 42.34 38 SER C N 1
ATOM 1399 C CA . SER C 1 48 ? -4.697 -15.593 87.186 1.00 39.21 38 SER C CA 1
ATOM 1400 C C . SER C 1 48 ? -5.136 -15.107 85.803 1.00 41.94 38 SER C C 1
ATOM 1401 O O . SER C 1 48 ? -5.721 -14.031 85.649 1.00 45.78 38 SER C O 1
ATOM 1404 N N . LEU C 1 49 ? -4.856 -15.919 84.796 1.00 33.35 39 LEU C N 1
ATOM 1405 C CA . LEU C 1 49 ? -5.260 -15.597 83.442 1.00 35.24 39 LEU C CA 1
ATOM 1406 C C . LEU C 1 49 ? -5.893 -16.805 82.756 1.00 38.28 39 LEU C C 1
ATOM 1407 O O . LEU C 1 49 ? -5.271 -17.459 81.926 1.00 35.32 39 LEU C O 1
ATOM 1412 N N . LYS C 1 50 ? -7.139 -17.106 83.099 1.00 32.35 40 LYS C N 1
ATOM 1413 C CA . LYS C 1 50 ? -7.756 -18.319 82.580 1.00 38.69 40 LYS C CA 1
ATOM 1414 C C . LYS C 1 50 ? -8.185 -18.135 81.128 1.00 34.65 40 LYS C C 1
ATOM 1415 O O . LYS C 1 50 ? -8.686 -17.075 80.752 1.00 31.51 40 LYS C O 1
ATOM 1421 N N . GLY C 1 51 ? -7.978 -19.171 80.316 1.00 33.41 41 GLY C N 1
ATOM 1422 C CA . GLY C 1 51 ? -8.405 -19.171 78.922 1.00 27.81 41 GLY C CA 1
ATOM 1423 C C . GLY C 1 51 ? -7.410 -18.533 77.960 1.00 33.87 41 GLY C C 1
ATOM 1424 O O . GLY C 1 51 ? -7.711 -18.340 76.785 1.00 28.02 41 GLY C O 1
ATOM 1425 N N . TYR C 1 52 ? -6.210 -18.244 78.448 1.00 26.33 42 TYR C N 1
ATOM 1426 C CA . TYR C 1 52 ? -5.166 -17.635 77.632 1.00 25.42 42 TYR C CA 1
ATOM 1427 C C . TYR C 1 52 ? -3.796 -18.178 77.992 1.00 24.60 42 TYR C C 1
ATOM 1428 O O . TYR C 1 52 ? -3.520 -18.476 79.137 1.00 37.56 42 TYR C O 1
ATOM 1437 N N . VAL C 1 53 ? -2.959 -18.306 76.979 1.00 23.37 43 VAL C N 1
ATOM 1438 C CA . VAL C 1 53 ? -1.545 -18.598 77.144 1.00 27.74 43 VAL C CA 1
ATOM 1439 C C . VAL C 1 53 ? -0.764 -17.480 76.457 1.00 29.33 43 VAL C C 1
ATOM 1440 O O . VAL C 1 53 ? -1.116 -17.058 75.361 1.00 30.78 43 VAL C O 1
ATOM 1444 N N . LEU C 1 54 ? 0.281 -16.988 77.114 1.00 28.66 44 LEU C N 1
ATOM 1445 C CA . LEU C 1 54 ? 1.122 -15.942 76.536 1.00 23.69 44 LEU C CA 1
ATOM 1446 C C . LEU C 1 54 ? 2.297 -16.564 75.813 1.00 28.28 44 LEU C C 1
ATOM 1447 O O . LEU C 1 54 ? 2.944 -17.459 76.363 1.00 24.34 44 LEU C O 1
ATOM 1452 N N . VAL C 1 55 ? 2.563 -16.108 74.589 1.00 23.93 45 VAL C N 1
ATOM 1453 C CA . VAL C 1 55 ? 3.629 -16.678 73.773 1.00 21.66 45 VAL C CA 1
ATOM 1454 C C . VAL C 1 55 ? 4.599 -15.587 73.330 1.00 23.71 45 VAL C C 1
ATOM 1455 O O . VAL C 1 55 ? 4.212 -14.636 72.650 1.00 26.33 45 VAL C O 1
ATOM 1459 N N . GLU C 1 56 ? 5.840 -15.704 73.788 1.00 22.77 46 GLU C N 1
ATOM 1460 C CA . GLU C 1 56 ? 6.908 -14.777 73.392 1.00 26.21 46 GLU C CA 1
ATOM 1461 C C . GLU C 1 56 ? 7.610 -15.336 72.152 1.00 28.89 46 GLU C C 1
ATOM 1462 O O . GLU C 1 56 ? 8.134 -16.454 72.168 1.00 31.78 46 GLU C O 1
ATOM 1468 N N . ALA C 1 57 ? 7.578 -14.572 71.067 1.00 26.70 47 ALA C N 1
ATOM 1469 C CA . ALA C 1 57 ? 8.084 -15.035 69.781 1.00 32.82 47 ALA C CA 1
ATOM 1470 C C . ALA C 1 57 ? 8.640 -13.869 68.962 1.00 33.12 47 ALA C C 1
ATOM 1471 O O . ALA C 1 57 ? 8.365 -12.702 69.250 1.00 40.18 47 ALA C O 1
ATOM 1473 N N . GLU C 1 58 ? 9.422 -14.196 67.936 1.00 30.16 48 GLU C N 1
ATOM 1474 C CA . GLU C 1 58 ? 10.039 -13.178 67.094 1.00 29.74 48 GLU C CA 1
ATOM 1475 C C . GLU C 1 58 ? 9.012 -12.453 66.243 1.00 36.74 48 GLU C C 1
ATOM 1476 O O . GLU C 1 58 ? 9.108 -11.237 66.044 1.00 41.54 48 GLU C O 1
ATOM 1482 N N . THR C 1 59 ? 8.041 -13.200 65.717 1.00 31.66 49 THR C N 1
ATOM 1483 C CA . THR C 1 59 ? 7.049 -12.603 64.823 1.00 41.41 49 THR C CA 1
ATOM 1484 C C . THR C 1 59 ? 5.683 -13.176 65.104 1.00 38.78 49 THR C C 1
ATOM 1485 O O . THR C 1 59 ? 5.566 -14.235 65.720 1.00 37.24 49 THR C O 1
ATOM 1489 N N . LYS C 1 60 ? 4.642 -12.499 64.630 1.00 31.96 50 LYS C N 1
ATOM 1490 C CA . LYS C 1 60 ? 3.301 -13.038 64.788 1.00 31.63 50 LYS C CA 1
ATOM 1491 C C . LYS C 1 60 ? 3.150 -14.347 64.004 1.00 37.90 50 LYS C C 1
ATOM 1492 O O . LYS C 1 60 ? 2.429 -15.278 64.417 1.00 34.45 50 LYS C O 1
ATOM 1498 N N . GLY C 1 61 ? 3.835 -14.404 62.868 1.00 35.77 51 GLY C N 1
ATOM 1499 C CA . GLY C 1 61 ? 3.824 -15.575 62.011 1.00 42.99 51 GLY C CA 1
ATOM 1500 C C . GLY C 1 61 ? 4.295 -16.833 62.719 1.00 37.54 51 GLY C C 1
ATOM 1501 O O . GLY C 1 61 ? 3.800 -17.927 62.458 1.00 41.77 51 GLY C O 1
ATOM 1502 N N . ASP C 1 62 ? 5.265 -16.684 63.610 1.00 37.05 52 ASP C N 1
ATOM 1503 C CA . ASP C 1 62 ? 5.704 -17.811 64.427 1.00 32.43 52 ASP C CA 1
ATOM 1504 C C . ASP C 1 62 ? 4.557 -18.357 65.264 1.00 36.61 52 ASP C C 1
ATOM 1505 O O . ASP C 1 62 ? 4.390 -19.567 65.383 1.00 33.91 52 ASP C O 1
ATOM 1510 N N . VAL C 1 63 ? 3.761 -17.455 65.849 1.00 33.18 53 VAL C N 1
ATOM 1511 C CA . VAL C 1 63 ? 2.643 -17.846 66.681 1.00 38.13 53 VAL C CA 1
ATOM 1512 C C . VAL C 1 63 ? 1.529 -18.479 65.842 1.00 28.91 53 VAL C C 1
ATOM 1513 O O . VAL C 1 63 ? 0.910 -19.456 66.260 1.00 33.74 53 VAL C O 1
ATOM 1517 N N . GLU C 1 64 ? 1.317 -17.943 64.645 1.00 34.16 54 GLU C N 1
ATOM 1518 C CA . GLU C 1 64 ? 0.333 -18.481 63.737 1.00 37.48 54 GLU C CA 1
ATOM 1519 C C . GLU C 1 64 ? 0.690 -19.918 63.373 1.00 43.90 54 GLU C C 1
ATOM 1520 O O . GLU C 1 64 ? -0.190 -20.798 63.355 1.00 37.86 54 GLU C O 1
ATOM 1526 N N . GLU C 1 65 ? 1.974 -20.155 63.080 1.00 35.40 55 GLU C N 1
ATOM 1527 C CA . GLU C 1 65 ? 2.428 -21.496 62.717 1.00 38.59 55 GLU C CA 1
ATOM 1528 C C . GLU C 1 65 ? 2.378 -22.407 63.942 1.00 37.01 55 GLU C C 1
ATOM 1529 O O . GLU C 1 65 ? 2.092 -23.597 63.843 1.00 40.69 55 GLU C O 1
ATOM 1535 N N . LEU C 1 66 ? 2.646 -21.826 65.102 1.00 33.99 56 LEU C N 1
ATOM 1536 C CA . LEU C 1 66 ? 2.647 -22.571 66.340 1.00 31.82 56 LEU C CA 1
ATOM 1537 C C . LEU C 1 66 ? 1.269 -23.165 66.630 1.00 39.27 56 LEU C C 1
ATOM 1538 O O . LEU C 1 66 ? 1.156 -24.326 67.029 1.00 33.38 56 LEU C O 1
ATOM 1543 N N . ILE C 1 67 ? 0.216 -22.369 66.447 1.00 34.16 57 ILE C N 1
ATOM 1544 C CA . ILE C 1 67 ? -1.120 -22.834 66.816 1.00 29.22 57 ILE C CA 1
ATOM 1545 C C . ILE C 1 67 ? -1.876 -23.458 65.657 1.00 35.42 57 ILE C C 1
ATOM 1546 O O . ILE C 1 67 ? -2.988 -23.943 65.826 1.00 34.76 57 ILE C O 1
ATOM 1551 N N . LYS C 1 68 ? -1.277 -23.422 64.478 1.00 37.41 58 LYS C N 1
ATOM 1552 C CA . LYS C 1 68 ? -1.920 -23.935 63.272 1.00 46.63 58 LYS C CA 1
ATOM 1553 C C . LYS C 1 68 ? -2.439 -25.361 63.491 1.00 46.29 58 LYS C C 1
ATOM 1554 O O . LYS C 1 68 ? -1.660 -26.282 63.696 1.00 34.22 58 LYS C O 1
ATOM 1560 N N . GLY C 1 69 ? -3.759 -25.524 63.475 1.00 44.01 59 GLY C N 1
ATOM 1561 C CA . GLY C 1 69 ? -4.361 -26.838 63.597 1.00 45.19 59 GLY C CA 1
ATOM 1562 C C . GLY C 1 69 ? -4.346 -27.427 65.001 1.00 55.63 59 GLY C C 1
ATOM 1563 O O . GLY C 1 69 ? -4.711 -28.586 65.208 1.00 45.57 59 GLY C O 1
ATOM 1564 N N . MET C 1 70 ? -3.935 -26.636 65.980 1.00 40.37 60 MET C N 1
ATOM 1565 C CA . MET C 1 70 ? -3.899 -27.123 67.355 1.00 36.27 60 MET C CA 1
ATOM 1566 C C . MET C 1 70 ? -5.302 -27.164 67.958 1.00 42.66 60 MET C C 1
ATOM 1567 O O . MET C 1 70 ? -6.025 -26.176 67.926 1.00 30.26 60 MET C O 1
ATOM 1572 N N . PRO C 1 71 ? -5.700 -28.324 68.508 1.00 43.47 61 PRO C N 1
ATOM 1573 C CA . PRO C 1 71 ? -7.031 -28.390 69.129 1.00 34.52 61 PRO C CA 1
ATOM 1574 C C . PRO C 1 71 ? -7.162 -27.470 70.362 1.00 34.80 61 PRO C C 1
ATOM 1575 O O . PRO C 1 71 ? -6.182 -27.201 71.054 1.00 28.92 61 PRO C O 1
ATOM 1579 N N . ARG C 1 72 ? -8.377 -26.993 70.604 1.00 23.94 62 ARG C N 1
ATOM 1580 C CA . ARG C 1 72 ? -8.727 -26.261 71.822 1.00 25.50 62 ARG C CA 1
ATOM 1581 C C . ARG C 1 72 ? -8.077 -24.871 71.891 1.00 22.33 62 ARG C C 1
ATOM 1582 O O . ARG C 1 72 ? -8.110 -24.190 72.924 1.00 27.47 62 ARG C O 1
ATOM 1590 N N . VAL C 1 73 ? -7.541 -24.435 70.764 1.00 24.90 63 VAL C N 1
ATOM 1591 C CA . VAL C 1 73 ? -7.078 -23.051 70.621 1.00 29.73 63 VAL C CA 1
ATOM 1592 C C . VAL C 1 73 ? -8.030 -22.285 69.720 1.00 24.92 63 VAL C C 1
ATOM 1593 O O . VAL C 1 73 ? -8.375 -22.766 68.644 1.00 24.27 63 VAL C O 1
ATOM 1597 N N . ARG C 1 74 ? -8.457 -21.098 70.164 1.00 20.02 64 ARG C N 1
ATOM 1598 C CA . ARG C 1 74 ? -9.457 -20.324 69.436 1.00 20.03 64 ARG C CA 1
ATOM 1599 C C . ARG C 1 74 ? -8.826 -19.296 68.504 1.00 26.22 64 ARG C C 1
ATOM 1600 O O . ARG C 1 74 ? -9.424 -18.928 67.500 1.00 29.35 64 ARG C O 1
ATOM 1608 N N . GLY C 1 75 ? -7.640 -18.800 68.852 1.00 19.73 65 GLY C N 1
ATOM 1609 C CA . GLY C 1 75 ? -6.962 -17.838 67.995 1.00 21.66 65 GLY C CA 1
ATOM 1610 C C . GLY C 1 75 ? -6.064 -16.905 68.788 1.00 19.70 65 GLY C C 1
ATOM 1611 O O . GLY C 1 75 ? -5.782 -17.152 69.954 1.00 26.14 65 GLY C O 1
ATOM 1612 N N . ILE C 1 76 ? -5.591 -15.853 68.136 1.00 20.12 66 ILE C N 1
ATOM 1613 C CA . ILE C 1 76 ? -4.660 -14.923 68.762 1.00 20.22 66 ILE C CA 1
ATOM 1614 C C . ILE C 1 76 ? -5.330 -13.566 69.034 1.00 27.19 66 ILE C C 1
ATOM 1615 O O . ILE C 1 76 ? -6.017 -13.008 68.178 1.00 27.46 66 ILE C O 1
ATOM 1620 N N . VAL C 1 77 ? -5.139 -13.050 70.239 1.00 23.79 67 VAL C N 1
ATOM 1621 C CA . VAL C 1 77 ? -5.639 -11.734 70.606 1.00 22.08 67 VAL C CA 1
ATOM 1622 C C . VAL C 1 77 ? -4.872 -10.677 69.777 1.00 21.59 67 VAL C C 1
ATOM 1623 O O . VAL C 1 77 ? -3.671 -10.761 69.628 1.00 26.11 67 VAL C O 1
ATOM 1627 N N . PRO C 1 78 ? -5.589 -9.713 69.189 1.00 22.14 68 PRO C N 1
ATOM 1628 C CA . PRO C 1 78 ? -4.934 -8.688 68.365 1.00 28.66 68 PRO C CA 1
ATOM 1629 C C . PRO C 1 78 ? -3.953 -7.839 69.176 1.00 24.27 68 PRO C C 1
ATOM 1630 O O . PRO C 1 78 ? -4.243 -7.514 70.316 1.00 26.24 68 PRO C O 1
ATOM 1634 N N . GLY C 1 79 ? -2.812 -7.511 68.582 1.00 25.34 69 GLY C N 1
ATOM 1635 C CA . GLY C 1 79 ? -1.828 -6.635 69.200 1.00 30.21 69 GLY C CA 1
ATOM 1636 C C . GLY C 1 79 ? -0.864 -7.352 70.124 1.00 27.76 69 GLY C C 1
ATOM 1637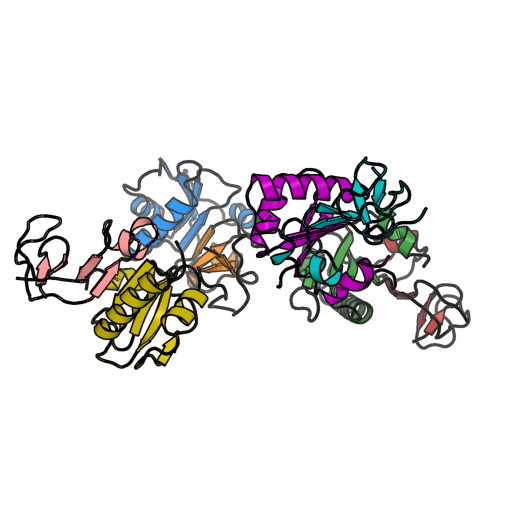 O O . GLY C 1 79 ? -1.190 -8.371 70.692 1.00 30.83 69 GLY C O 1
ATOM 1638 N N . THR C 1 80 ? 0.321 -6.796 70.308 1.00 27.38 70 THR C N 1
ATOM 1639 C CA . THR C 1 80 ? 1.282 -7.414 71.215 1.00 27.29 70 THR C CA 1
ATOM 1640 C C . THR C 1 80 ? 0.937 -7.060 72.657 1.00 28.10 70 THR C C 1
ATOM 1641 O O . THR C 1 80 ? 0.150 -6.135 72.915 1.00 29.90 70 THR C O 1
ATOM 1645 N N . ILE C 1 81 ? 1.499 -7.823 73.584 1.00 26.46 71 ILE C N 1
ATOM 1646 C CA . ILE C 1 81 ? 1.427 -7.523 75.000 1.00 27.30 71 ILE C CA 1
ATOM 1647 C C . ILE C 1 81 ? 2.767 -6.951 75.471 1.00 28.28 71 ILE C C 1
ATOM 1648 O O . ILE C 1 81 ? 3.809 -7.559 75.218 1.00 35.43 71 ILE C O 1
ATOM 1653 N N . ALA C 1 82 ? 2.741 -5.811 76.161 1.00 30.64 72 ALA C N 1
ATOM 1654 C CA . ALA C 1 82 ? 3.957 -5.201 76.709 1.00 31.54 72 ALA C CA 1
ATOM 1655 C C . ALA C 1 82 ? 4.489 -5.993 77.904 1.00 34.78 72 ALA C C 1
ATOM 1656 O O . ALA C 1 82 ? 3.721 -6.562 78.691 1.00 33.46 72 ALA C O 1
ATOM 1658 N N . ILE C 1 83 ? 5.806 -6.025 78.035 1.00 37.59 73 ILE C N 1
ATOM 1659 C CA . ILE C 1 83 ? 6.456 -6.788 79.097 1.00 42.58 73 ILE C CA 1
ATOM 1660 C C . ILE C 1 83 ? 5.950 -6.360 80.480 1.00 48.17 73 ILE C C 1
ATOM 1661 O O . ILE C 1 83 ? 5.758 -7.204 81.360 1.00 41.57 73 ILE C O 1
ATOM 1666 N N . GLU C 1 84 ? 5.686 -5.064 80.657 1.00 40.74 74 GLU C N 1
ATOM 1667 C CA . GLU C 1 84 ? 5.191 -4.563 81.940 1.00 45.76 74 GLU C CA 1
ATOM 1668 C C . GLU C 1 84 ? 3.846 -5.156 82.347 1.00 43.44 74 GLU C C 1
ATOM 1669 O O . GLU C 1 84 ? 3.558 -5.281 83.539 1.00 44.15 74 GLU C O 1
ATOM 1675 N N . GLU C 1 85 ? 3.019 -5.512 81.369 1.00 43.44 75 GLU C N 1
ATOM 1676 C CA . GLU C 1 85 ? 1.712 -6.104 81.671 1.00 46.69 75 GLU C CA 1
ATOM 1677 C C . GLU C 1 85 ? 1.845 -7.559 82.107 1.00 45.69 75 GLU C C 1
ATOM 1678 O O . GLU C 1 85 ? 0.934 -8.126 82.693 1.00 49.75 75 GLU C O 1
ATOM 1684 N N . ILE C 1 86 ? 3.013 -8.136 81.855 1.00 41.38 76 ILE C N 1
ATOM 1685 C CA . ILE C 1 86 ? 3.289 -9.528 82.168 1.00 42.90 76 ILE C CA 1
ATOM 1686 C C . ILE C 1 86 ? 3.997 -9.716 83.519 1.00 45.27 76 ILE C C 1
ATOM 1687 O O . ILE C 1 86 ? 3.741 -10.682 84.239 1.00 42.89 76 ILE C O 1
ATOM 1692 N N . GLU C 1 87 ? 4.860 -8.769 83.879 1.00 42.56 77 GLU C N 1
ATOM 1693 C CA . GLU C 1 87 ? 5.658 -8.885 85.098 1.00 42.77 77 GLU C CA 1
ATOM 1694 C C . GLU C 1 87 ? 4.886 -9.243 86.374 1.00 50.90 77 GLU C C 1
ATOM 1695 O O . GLU C 1 87 ? 5.345 -10.078 87.165 1.00 49.92 77 GLU C O 1
ATOM 1701 N N . PRO C 1 88 ? 3.711 -8.630 86.580 1.00 52.11 78 PRO C N 1
ATOM 1702 C CA . PRO C 1 88 ? 2.954 -8.975 87.786 1.00 56.99 78 PRO C CA 1
ATOM 1703 C C . PRO C 1 88 ? 2.548 -10.445 87.811 1.00 56.26 78 PRO C C 1
ATOM 1704 O O . PRO C 1 88 ? 2.337 -10.997 88.889 1.00 59.22 78 PRO C O 1
ATOM 1708 N N . LEU C 1 89 ? 2.448 -11.070 86.641 1.00 52.42 79 LEU C N 1
ATOM 1709 C CA . LEU C 1 89 ? 2.101 -12.488 86.560 1.00 51.36 79 LEU C CA 1
ATOM 1710 C C . LEU C 1 89 ? 3.246 -13.393 87.021 1.00 54.77 79 LEU C C 1
ATOM 1711 O O . LEU C 1 89 ? 3.029 -14.557 87.357 1.00 48.78 79 LEU C O 1
ATOM 1716 N N . LEU C 1 90 ? 4.457 -12.846 87.046 1.00 46.29 80 LEU C N 1
ATOM 1717 C CA . LEU C 1 90 ? 5.656 -13.635 87.351 1.00 49.07 80 LEU C CA 1
ATOM 1718 C C . LEU C 1 90 ? 5.768 -13.991 88.818 1.00 60.42 80 LEU C C 1
ATOM 1719 O O . LEU C 1 90 ? 6.271 -15.058 89.170 1.00 76.91 80 LEU C O 1
ATOM 1724 N N . THR C 1 91 ? 5.315 -13.092 89.677 1.00 66.42 81 THR C N 1
ATOM 1725 C CA . THR C 1 91 ? 5.212 -13.404 91.088 1.00 68.36 81 THR C CA 1
ATOM 1726 C C . THR C 1 91 ? 3.746 -13.382 91.480 1.00 73.68 81 THR C C 1
ATOM 1727 O O . THR C 1 91 ? 3.221 -12.339 91.887 1.00 89.24 81 THR C O 1
ATOM 1731 N N . PRO C 1 92 ? 3.078 -14.542 91.351 1.00 76.69 82 PRO C N 1
ATOM 1732 C CA . PRO C 1 92 ? 1.639 -14.703 91.609 1.00 70.60 82 PRO C CA 1
ATOM 1733 C C . PRO C 1 92 ? 1.153 -14.011 92.895 1.00 97.50 82 PRO C C 1
ATOM 1734 O O . PRO C 1 92 ? 0.454 -12.990 92.850 1.00 104.88 82 PRO C O 1
ATOM 1739 N N . MET D 2 1 ? 4.203 -34.209 89.120 1.00 49.96 1 MET D N 1
ATOM 1740 C CA . MET D 2 1 ? 5.250 -33.242 88.810 1.00 43.65 1 MET D CA 1
ATOM 1741 C C . MET D 2 1 ? 5.467 -32.326 90.014 1.00 46.45 1 MET D C 1
ATOM 1742 O O . MET D 2 1 ? 4.509 -31.904 90.671 1.00 43.71 1 MET D O 1
ATOM 1747 N N . ARG D 2 2 ? 6.736 -32.048 90.305 1.00 43.30 2 ARG D N 1
ATOM 1748 C CA . ARG D 2 2 ? 7.115 -31.247 91.460 1.00 44.10 2 ARG D CA 1
ATOM 1749 C C . ARG D 2 2 ? 7.898 -30.035 90.985 1.00 42.23 2 ARG D C 1
ATOM 1750 O O . ARG D 2 2 ? 8.290 -29.964 89.832 1.00 41.70 2 ARG D O 1
ATOM 1758 N N . ALA D 2 3 ? 8.093 -29.061 91.865 1.00 42.58 3 ALA D N 1
ATOM 1759 C CA . ALA D 2 3 ? 8.811 -27.849 91.497 1.00 40.96 3 ALA D CA 1
ATOM 1760 C C . ALA D 2 3 ? 9.820 -27.529 92.566 1.00 42.28 3 ALA D C 1
ATOM 1761 O O . ALA D 2 3 ? 9.534 -27.669 93.755 1.00 44.17 3 ALA D O 1
ATOM 1763 N N . CYS D 2 4 ? 11.005 -27.096 92.153 1.00 41.37 4 CYS D N 1
ATOM 1764 C CA . CYS D 2 4 ? 12.043 -26.754 93.123 1.00 42.59 4 CYS D CA 1
ATOM 1765 C C . CYS D 2 4 ? 11.535 -25.658 94.047 1.00 45.51 4 CYS D C 1
ATOM 1766 O O . CYS D 2 4 ? 10.978 -24.671 93.580 1.00 47.66 4 CYS D O 1
ATOM 1769 N N . LEU D 2 5 ? 11.736 -25.821 95.353 1.00 52.83 5 LEU D N 1
ATOM 1770 C CA . LEU D 2 5 ? 11.292 -24.808 96.319 1.00 45.94 5 LEU D CA 1
ATOM 1771 C C . LEU D 2 5 ? 12.054 -23.485 96.171 1.00 55.57 5 LEU D C 1
ATOM 1772 O O . LEU D 2 5 ? 11.579 -22.436 96.596 1.00 53.02 5 LEU D O 1
ATOM 1777 N N . LYS D 2 6 ? 13.227 -23.537 95.549 1.00 53.03 6 LYS D N 1
ATOM 1778 C CA . LYS D 2 6 ? 14.114 -22.378 95.463 1.00 49.85 6 LYS D CA 1
ATOM 1779 C C . LYS D 2 6 ? 14.032 -21.699 94.106 1.00 51.17 6 LYS D C 1
ATOM 1780 O O . LYS D 2 6 ? 13.823 -20.486 94.032 1.00 54.18 6 LYS D O 1
ATOM 1786 N N . CYS D 2 7 ? 14.187 -22.478 93.034 1.00 46.95 7 CYS D N 1
ATOM 1787 C CA . CYS D 2 7 ? 14.236 -21.914 91.689 1.00 44.67 7 CYS D CA 1
ATOM 1788 C C . CYS D 2 7 ? 13.034 -22.283 90.821 1.00 35.90 7 CYS D C 1
ATOM 1789 O O . CYS D 2 7 ? 12.945 -21.859 89.677 1.00 40.60 7 CYS D O 1
ATOM 1792 N N . LYS D 2 8 ? 12.124 -23.083 91.370 1.00 37.17 8 LYS D N 1
ATOM 1793 C CA . LYS D 2 8 ? 10.856 -23.384 90.712 1.00 36.35 8 LYS D CA 1
ATOM 1794 C C . LYS D 2 8 ? 10.944 -24.288 89.484 1.00 35.28 8 LYS D C 1
ATOM 1795 O O . LYS D 2 8 ? 9.943 -24.540 88.812 1.00 39.26 8 LYS D O 1
ATOM 1801 N N . TYR D 2 9 ? 12.134 -24.817 89.211 1.00 37.27 9 TYR D N 1
ATOM 1802 C CA . TYR D 2 9 ? 12.293 -25.780 88.117 1.00 35.87 9 TYR D CA 1
ATOM 1803 C C . TYR D 2 9 ? 11.347 -26.960 88.307 1.00 35.88 9 TYR D C 1
ATOM 1804 O O . TYR D 2 9 ? 11.221 -27.492 89.411 1.00 39.13 9 TYR D O 1
ATOM 1813 N N . LEU D 2 10 ? 10.693 -27.380 87.230 1.00 35.94 10 LEU D N 1
ATOM 1814 C CA . LEU D 2 10 ? 9.721 -28.477 87.318 1.00 35.82 10 LEU D CA 1
ATOM 1815 C C . LEU D 2 10 ? 10.340 -29.828 87.022 1.00 36.80 10 LEU D C 1
ATOM 1816 O O . LEU D 2 10 ? 11.010 -29.987 86.013 1.00 36.23 10 LEU D O 1
ATOM 1821 N N . THR D 2 11 ? 10.097 -30.803 87.893 1.00 40.18 11 THR D N 1
ATOM 1822 C CA . THR D 2 11 ? 10.655 -32.139 87.697 1.00 40.31 11 THR D CA 1
ATOM 1823 C C . THR D 2 11 ? 9.921 -33.186 88.538 1.00 45.80 11 THR D C 1
ATOM 1824 O O . THR D 2 11 ? 9.296 -32.862 89.552 1.00 43.26 11 THR D O 1
ATOM 1828 N N . ASN D 2 12 ? 9.999 -34.446 88.118 1.00 43.48 12 ASN D N 1
ATOM 1829 C CA . ASN D 2 12 ? 9.444 -35.531 88.921 1.00 45.55 12 ASN D CA 1
ATOM 1830 C C . ASN D 2 12 ? 10.387 -35.891 90.053 1.00 47.61 12 ASN D C 1
ATOM 1831 O O . ASN D 2 12 ? 10.002 -36.568 91.005 1.00 49.71 12 ASN D O 1
ATOM 1836 N N . ASP D 2 13 ? 11.623 -35.417 89.943 1.00 47.04 13 ASP D N 1
ATOM 1837 C CA . ASP D 2 13 ? 12.654 -35.629 90.951 1.00 48.84 13 ASP D CA 1
ATOM 1838 C C . ASP D 2 13 ? 12.317 -34.949 92.270 1.00 49.79 13 ASP D C 1
ATOM 1839 O O . ASP D 2 13 ? 11.774 -33.842 92.281 1.00 48.42 13 ASP D O 1
ATOM 1844 N N . GLU D 2 14 ? 12.642 -35.598 93.387 1.00 52.23 14 GLU D N 1
ATOM 1845 C CA . GLU D 2 14 ? 12.466 -34.984 94.708 1.00 53.40 14 GLU D CA 1
ATOM 1846 C C . GLU D 2 14 ? 13.553 -33.945 95.016 1.00 52.82 14 GLU D C 1
ATOM 1847 O O . GLU D 2 14 ? 13.487 -33.220 96.017 1.00 53.51 14 GLU D O 1
ATOM 1853 N N . ILE D 2 15 ? 14.543 -33.866 94.135 1.00 53.59 15 ILE D N 1
ATOM 1854 C CA . ILE D 2 15 ? 15.663 -32.957 94.312 1.00 51.79 15 ILE D CA 1
ATOM 1855 C C . ILE D 2 15 ? 15.917 -32.242 93.003 1.00 51.27 15 ILE D C 1
ATOM 1856 O O . ILE D 2 15 ? 16.010 -32.882 91.945 1.00 49.55 15 ILE D O 1
ATOM 1861 N N . CYS D 2 16 ? 16.042 -30.919 93.069 1.00 51.45 16 CYS D N 1
ATOM 1862 C CA . CYS D 2 16 ? 16.266 -30.112 91.863 1.00 49.74 16 CYS D CA 1
ATOM 1863 C C . CYS D 2 16 ? 17.597 -30.413 91.206 1.00 45.45 16 CYS D C 1
ATOM 1864 O O . CYS D 2 16 ? 18.641 -30.310 91.837 1.00 45.88 16 CYS D O 1
ATOM 1867 N N . PRO D 2 17 ? 17.564 -30.737 89.909 1.00 43.06 17 PRO D N 1
ATOM 1868 C CA . PRO D 2 17 ? 18.773 -31.023 89.137 1.00 43.14 17 PRO D CA 1
ATOM 1869 C C . PRO D 2 17 ? 19.648 -29.782 88.934 1.00 42.71 17 PRO D C 1
ATOM 1870 O O . PRO D 2 17 ? 20.823 -29.917 88.630 1.00 40.46 17 PRO D O 1
ATOM 1874 N N . ILE D 2 18 ? 19.079 -28.588 89.084 1.00 42.30 18 ILE D N 1
ATOM 1875 C CA . ILE D 2 18 ? 19.873 -27.371 88.952 1.00 39.09 18 ILE D CA 1
ATOM 1876 C C . ILE D 2 18 ? 20.586 -27.015 90.259 1.00 41.73 18 ILE D C 1
ATOM 1877 O O . ILE D 2 18 ? 21.820 -26.949 90.310 1.00 52.63 18 ILE D O 1
ATOM 1882 N N . CYS D 2 19 ? 19.813 -26.810 91.321 1.00 49.73 19 CYS D N 1
ATOM 1883 C CA . CYS D 2 19 ? 20.332 -26.229 92.565 1.00 44.60 19 CYS D CA 1
ATOM 1884 C C . CYS D 2 19 ? 20.302 -27.160 93.777 1.00 47.42 19 CYS D C 1
ATOM 1885 O O . CYS D 2 19 ? 20.676 -26.753 94.882 1.00 59.80 19 CYS D O 1
ATOM 1888 N N . HIS D 2 20 ? 19.855 -28.398 93.588 1.00 52.25 20 HIS D N 1
ATOM 1889 C CA . HIS D 2 20 ? 19.936 -29.431 94.650 1.00 50.70 20 HIS D CA 1
ATOM 1890 C C . HIS D 2 20 ? 18.965 -29.227 95.810 1.00 52.58 20 HIS D C 1
ATOM 1891 O O . HIS D 2 20 ? 18.987 -29.960 96.790 1.00 55.92 20 HIS D O 1
ATOM 1898 N N . SER D 2 21 ? 18.072 -28.251 95.704 1.00 55.10 21 SER D N 1
ATOM 1899 C CA . SER D 2 21 ? 17.128 -28.049 96.794 1.00 53.28 21 SER D CA 1
ATOM 1900 C C . SER D 2 21 ? 15.955 -29.030 96.639 1.00 53.64 21 SER D C 1
ATOM 1901 O O . SER D 2 21 ? 15.760 -29.606 95.556 1.00 54.17 21 SER D O 1
ATOM 1904 N N . PRO D 2 22 ? 15.197 -29.250 97.725 1.00 55.82 22 PRO D N 1
ATOM 1905 C CA . PRO D 2 22 ? 14.010 -30.116 97.691 1.00 63.13 22 PRO D CA 1
ATOM 1906 C C . PRO D 2 22 ? 12.961 -29.568 96.730 1.00 55.93 22 PRO D C 1
ATOM 1907 O O . PRO D 2 22 ? 12.910 -28.360 96.501 1.00 59.35 22 PRO D O 1
ATOM 1911 N N . THR D 2 23 ? 12.130 -30.451 96.186 1.00 55.45 23 THR D N 1
ATOM 1912 C CA . THR D 2 23 ? 11.059 -30.038 95.294 1.00 50.91 23 THR D CA 1
ATOM 1913 C C . THR D 2 23 ? 9.750 -30.290 95.990 1.00 53.63 23 THR D C 1
ATOM 1914 O O . THR D 2 23 ? 9.688 -31.018 96.983 1.00 59.93 23 THR D O 1
ATOM 1918 N N . SER D 2 24 ? 8.688 -29.676 95.486 1.00 54.35 24 SER D N 1
ATOM 1919 C CA . SER D 2 24 ? 7.390 -29.828 96.121 1.00 52.31 24 SER D CA 1
ATOM 1920 C C . SER D 2 24 ? 6.292 -29.988 95.086 1.00 50.29 24 SER D C 1
ATOM 1921 O O . SER D 2 24 ? 6.379 -29.437 94.001 1.00 53.23 24 SER D O 1
ATOM 1924 N N . GLU D 2 25 ? 5.255 -30.745 95.425 1.00 58.33 25 GLU D N 1
ATOM 1925 C CA . GLU D 2 25 ? 4.116 -30.909 94.526 1.00 52.52 25 GLU D CA 1
ATOM 1926 C C . GLU D 2 25 ? 3.207 -29.694 94.554 1.00 53.91 25 GLU D C 1
ATOM 1927 O O . GLU D 2 25 ? 2.340 -29.538 93.694 1.00 57.67 25 GLU D O 1
ATOM 1933 N N . ASN D 2 26 ? 3.403 -28.834 95.548 1.00 50.97 26 ASN D N 1
ATOM 1934 C CA . ASN D 2 26 ? 2.496 -27.713 95.765 1.00 50.86 26 ASN D CA 1
ATOM 1935 C C . ASN D 2 26 ? 2.951 -26.449 95.023 1.00 52.14 26 ASN D C 1
ATOM 1936 O O . ASN D 2 26 ? 3.483 -25.516 95.622 1.00 56.12 26 ASN D O 1
ATOM 1941 N N . TRP D 2 27 ? 2.747 -26.431 93.710 1.00 51.48 27 TRP D N 1
ATOM 1942 C CA . TRP D 2 27 ? 3.213 -25.329 92.884 1.00 49.75 27 TRP D CA 1
ATOM 1943 C C . TRP D 2 27 ? 2.097 -24.838 91.979 1.00 55.79 27 TRP D C 1
ATOM 1944 O O . TRP D 2 27 ? 1.113 -25.545 91.754 1.00 48.05 27 TRP D O 1
ATOM 1955 N N . ILE D 2 28 ? 2.278 -23.633 91.446 1.00 49.41 28 ILE D N 1
ATOM 1956 C CA . ILE D 2 28 ? 1.245 -22.956 90.689 1.00 40.31 28 ILE D CA 1
ATOM 1957 C C . ILE D 2 28 ? 1.839 -22.175 89.544 1.00 44.61 28 ILE D C 1
ATOM 1958 O O . ILE D 2 28 ? 2.897 -21.569 89.688 1.00 42.85 28 ILE D O 1
ATOM 1963 N N . GLY D 2 29 ? 1.155 -22.192 88.403 1.00 40.44 29 GLY D N 1
ATOM 1964 C CA . GLY D 2 29 ? 1.583 -21.426 87.250 1.00 34.60 29 GLY D CA 1
ATOM 1965 C C . GLY D 2 29 ? 2.633 -22.168 86.449 1.00 44.10 29 GLY D C 1
ATOM 1966 O O . GLY D 2 29 ? 3.339 -23.035 86.977 1.00 49.78 29 GLY D O 1
ATOM 1967 N N . LEU D 2 30 ? 2.741 -21.840 85.169 1.00 38.84 30 LEU D N 1
ATOM 1968 C CA . LEU D 2 30 ? 3.691 -22.521 84.295 1.00 35.93 30 LEU D CA 1
ATOM 1969 C C . LEU D 2 30 ? 4.411 -21.528 83.366 1.00 39.14 30 LEU D C 1
ATOM 1970 O O . LEU D 2 30 ? 3.782 -20.738 82.649 1.00 32.48 30 LEU D O 1
ATOM 1975 N N . LEU D 2 31 ? 5.734 -21.540 83.426 1.00 31.75 31 LEU D N 1
ATOM 1976 C CA . LEU D 2 31 ? 6.554 -20.750 82.513 1.00 28.10 31 LEU D CA 1
ATOM 1977 C C . LEU D 2 31 ? 7.542 -21.686 81.839 1.00 31.79 31 LEU D C 1
ATOM 1978 O O . LEU D 2 31 ? 8.439 -22.244 82.483 1.00 34.72 31 LEU D O 1
ATOM 1983 N N . ILE D 2 32 ? 7.354 -21.891 80.547 1.00 29.83 32 ILE D N 1
ATOM 1984 C CA . ILE D 2 32 ? 8.258 -22.740 79.793 1.00 26.04 32 ILE D CA 1
ATOM 1985 C C . ILE D 2 32 ? 9.219 -21.835 79.075 1.00 28.98 32 ILE D C 1
ATOM 1986 O O . ILE D 2 32 ? 8.821 -21.048 78.219 1.00 27.52 32 ILE D O 1
ATOM 1991 N N . VAL D 2 33 ? 10.484 -21.928 79.445 1.00 28.78 33 VAL D N 1
ATOM 1992 C CA . VAL D 2 33 ? 11.531 -21.183 78.768 1.00 23.78 33 VAL D CA 1
ATOM 1993 C C . VAL D 2 33 ? 12.221 -22.070 77.743 1.00 29.61 33 VAL D C 1
ATOM 1994 O O . VAL D 2 33 ? 12.897 -23.044 78.093 1.00 29.69 33 VAL D O 1
ATOM 1998 N N . ILE D 2 34 ? 12.044 -21.735 76.471 1.00 26.47 34 ILE D N 1
ATOM 1999 C CA . ILE D 2 34 ? 12.666 -22.494 75.397 1.00 32.54 34 ILE D CA 1
ATOM 2000 C C . ILE D 2 34 ? 14.051 -21.928 75.070 1.00 50.49 34 ILE D C 1
ATOM 2001 O O . ILE D 2 34 ? 15.015 -22.678 74.866 1.00 33.06 34 ILE D O 1
ATOM 2006 N N . ASN D 2 35 ? 14.145 -20.599 75.034 1.00 34.59 35 ASN D N 1
ATOM 2007 C CA . ASN D 2 35 ? 15.409 -19.926 74.741 1.00 34.03 35 ASN D CA 1
ATOM 2008 C C . ASN D 2 35 ? 15.660 -18.807 75.744 1.00 35.14 35 ASN D C 1
ATOM 2009 O O . ASN D 2 35 ? 15.197 -17.683 75.557 1.00 36.09 35 ASN D O 1
ATOM 2014 N N . PRO D 2 36 ? 16.407 -19.121 76.816 1.00 40.50 36 PRO D N 1
ATOM 2015 C CA . PRO D 2 36 ? 16.687 -18.180 77.905 1.00 38.19 36 PRO D CA 1
ATOM 2016 C C . PRO D 2 36 ? 17.403 -16.944 77.371 1.00 46.50 36 PRO D C 1
ATOM 2017 O O . PRO D 2 36 ? 17.099 -15.819 77.771 1.00 45.47 36 PRO D O 1
ATOM 2021 N N . GLU D 2 37 ? 18.342 -17.157 76.459 1.00 41.45 37 GLU D N 1
ATOM 2022 C CA . GLU D 2 37 ? 19.142 -16.047 75.938 1.00 53.23 37 GLU D CA 1
ATOM 2023 C C . GLU D 2 37 ? 18.278 -14.994 75.235 1.00 52.03 37 GLU D C 1
ATOM 2024 O O . GLU D 2 37 ? 18.542 -13.802 75.335 1.00 45.64 37 GLU D O 1
ATOM 2030 N N . LYS D 2 38 ? 17.237 -15.435 74.540 1.00 40.29 38 LYS D N 1
ATOM 2031 C CA . LYS D 2 38 ? 16.419 -14.521 73.752 1.00 40.65 38 LYS D CA 1
ATOM 2032 C C . LYS D 2 38 ? 15.094 -14.162 74.417 1.00 51.65 38 LYS D C 1
ATOM 2033 O O . LYS D 2 38 ? 14.338 -13.326 73.901 1.00 45.54 38 LYS D O 1
ATOM 2039 N N . SER D 2 39 ? 14.799 -14.787 75.552 1.00 35.33 39 SER D N 1
ATOM 2040 C CA . SER D 2 39 ? 13.532 -14.520 76.220 1.00 36.92 39 SER D CA 1
ATOM 2041 C C . SER D 2 39 ? 13.601 -13.361 77.233 1.00 37.42 39 SER D C 1
ATOM 2042 O O . SER D 2 39 ? 14.279 -13.451 78.251 1.00 36.98 39 SER D O 1
ATOM 2045 N N . GLU D 2 40 ? 12.873 -12.286 76.949 1.00 37.60 40 GLU D N 1
ATOM 2046 C CA . GLU D 2 40 ? 12.755 -11.172 77.877 1.00 36.99 40 GLU D CA 1
ATOM 2047 C C . GLU D 2 40 ? 11.984 -11.591 79.133 1.00 36.13 40 GLU D C 1
ATOM 2048 O O . GLU D 2 40 ? 12.291 -11.123 80.227 1.00 37.49 40 GLU D O 1
ATOM 2054 N N . ILE D 2 41 ? 10.979 -12.462 78.980 1.00 33.94 41 ILE D N 1
ATOM 2055 C CA . ILE D 2 41 ? 10.223 -12.972 80.122 1.00 32.97 41 ILE D CA 1
ATOM 2056 C C . ILE D 2 41 ? 11.106 -13.812 81.051 1.00 33.71 41 ILE D C 1
ATOM 2057 O O . ILE D 2 41 ? 11.056 -13.657 82.277 1.00 38.39 41 ILE D O 1
ATOM 2062 N N . ALA D 2 42 ? 11.920 -14.696 80.478 1.00 33.69 42 ALA D N 1
ATOM 2063 C CA . ALA D 2 42 ? 12.867 -15.476 81.278 1.00 34.54 42 ALA D CA 1
ATOM 2064 C C . ALA D 2 42 ? 13.762 -14.542 82.099 1.00 36.98 42 ALA D C 1
ATOM 2065 O O . ALA D 2 42 ? 13.991 -14.773 83.291 1.00 37.62 42 ALA D O 1
ATOM 2067 N N . LYS D 2 43 ? 14.266 -13.492 81.453 1.00 38.37 43 LYS D N 1
ATOM 2068 C CA . LYS D 2 43 ? 15.123 -12.535 82.152 1.00 46.01 43 LYS D CA 1
ATOM 2069 C C . LYS D 2 43 ? 14.401 -11.882 83.319 1.00 41.08 43 LYS D C 1
ATOM 2070 O O . LYS D 2 43 ? 14.950 -11.785 84.414 1.00 47.30 43 LYS D O 1
ATOM 2076 N N . LYS D 2 44 ? 13.166 -11.453 83.104 1.00 39.72 44 LYS D N 1
ATOM 2077 C CA . LYS D 2 44 ? 12.421 -10.835 84.191 1.00 40.93 44 LYS D CA 1
ATOM 2078 C C . LYS D 2 44 ? 12.182 -11.849 85.313 1.00 43.70 44 LYS D C 1
ATOM 2079 O O . LYS D 2 44 ? 12.098 -11.482 86.484 1.00 39.99 44 LYS D O 1
ATOM 2085 N N . ALA D 2 45 ? 12.073 -13.128 84.949 1.00 41.01 45 ALA D N 1
ATOM 2086 C CA . ALA D 2 45 ? 11.799 -14.175 85.930 1.00 36.53 45 ALA D CA 1
ATOM 2087 C C . ALA D 2 45 ? 13.077 -14.681 86.596 1.00 43.37 45 ALA D C 1
ATOM 2088 O O . ALA D 2 45 ? 13.020 -15.545 87.475 1.00 45.79 45 ALA D O 1
ATOM 2090 N N . GLY D 2 46 ? 14.221 -14.127 86.197 1.00 40.02 46 GLY D N 1
ATOM 2091 C CA . GLY D 2 46 ? 15.510 -14.577 86.715 1.00 41.63 46 GLY D CA 1
ATOM 2092 C C . GLY D 2 46 ? 15.889 -15.982 86.266 1.00 46.76 46 GLY D C 1
ATOM 2093 O O . GLY D 2 46 ? 16.630 -16.695 86.954 1.00 47.02 46 GLY D O 1
ATOM 2094 N N . ILE D 2 47 ? 15.397 -16.386 85.100 1.00 40.82 47 ILE D N 1
ATOM 2095 C CA . ILE D 2 47 ? 15.702 -17.710 84.559 1.00 37.79 47 ILE D CA 1
ATOM 2096 C C . ILE D 2 47 ? 16.764 -17.631 83.457 1.00 43.03 47 ILE D C 1
ATOM 2097 O O . ILE D 2 47 ? 16.605 -16.881 82.495 1.00 45.76 47 ILE D O 1
ATOM 2102 N N . ASP D 2 48 ? 17.847 -18.396 83.591 1.00 43.26 48 ASP D N 1
ATOM 2103 C CA . ASP D 2 48 ? 18.888 -18.375 82.575 1.00 43.80 48 ASP D CA 1
ATOM 2104 C C . ASP D 2 48 ? 19.216 -19.752 82.019 1.00 49.97 48 ASP D C 1
ATOM 2105 O O . ASP D 2 48 ? 20.169 -19.897 81.261 1.00 42.73 48 ASP D O 1
ATOM 2110 N N . ILE D 2 49 ? 18.431 -20.763 82.382 1.00 35.39 49 ILE D N 1
ATOM 2111 C CA . ILE D 2 49 ? 18.576 -22.073 81.753 1.00 36.02 49 ILE D CA 1
ATOM 2112 C C . ILE D 2 49 ? 17.230 -22.631 81.287 1.00 34.19 49 ILE D C 1
ATOM 2113 O O . ILE D 2 49 ? 16.217 -22.504 81.976 1.00 32.91 49 ILE D O 1
ATOM 2118 N N . LYS D 2 50 ? 17.211 -23.206 80.095 1.00 31.69 50 LYS D N 1
ATOM 2119 C CA . LYS D 2 50 ? 15.959 -23.671 79.517 1.00 41.74 50 LYS D CA 1
ATOM 2120 C C . LYS D 2 50 ? 15.290 -24.757 80.360 1.00 47.13 50 LYS D C 1
ATOM 2121 O O . LYS D 2 50 ? 15.958 -25.544 81.029 1.00 41.67 50 LYS D O 1
ATOM 2127 N N . GLY D 2 51 ? 13.964 -24.790 80.315 1.00 37.79 51 GLY D N 1
ATOM 2128 C CA . GLY D 2 51 ? 13.195 -25.742 81.094 1.00 32.56 51 GLY D CA 1
ATOM 2129 C C . GLY D 2 51 ? 11.811 -25.226 81.407 1.00 36.30 51 GLY D C 1
ATOM 2130 O O . GLY D 2 51 ? 11.396 -24.167 80.917 1.00 32.42 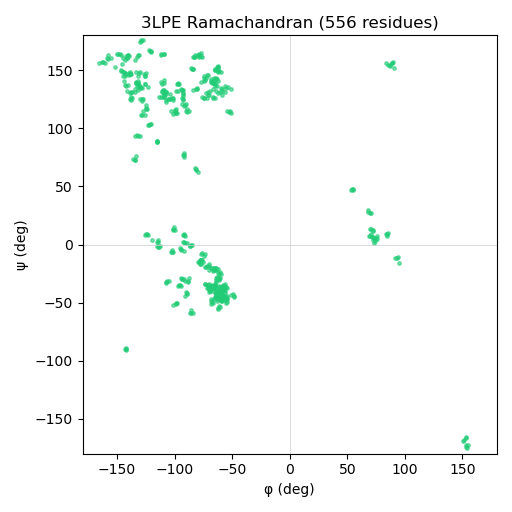51 GLY D O 1
ATOM 2131 N N . LYS D 2 52 ? 11.073 -25.975 82.221 1.00 34.18 52 LYS D N 1
ATOM 2132 C CA . LYS D 2 52 ? 9.752 -25.555 82.623 1.00 36.43 52 LYS D CA 1
ATOM 2133 C C . LYS D 2 52 ? 9.822 -25.177 84.093 1.00 37.37 52 LYS D C 1
ATOM 2134 O O . LYS D 2 52 ? 10.486 -25.857 84.883 1.00 35.51 52 LYS D O 1
ATOM 2140 N N . TYR D 2 53 ? 9.145 -24.089 84.445 1.00 30.59 53 TYR D N 1
ATOM 2141 C CA . TYR D 2 53 ? 9.161 -23.546 85.801 1.00 43.28 53 TYR D CA 1
ATOM 2142 C C . TYR D 2 53 ? 7.759 -23.244 86.323 1.00 43.28 53 TYR D C 1
ATOM 2143 O O . TYR D 2 53 ? 6.869 -22.820 85.564 1.00 33.25 53 TYR D O 1
ATOM 2152 N N . ALA D 2 54 ? 7.556 -23.453 87.623 1.00 35.50 54 ALA D N 1
ATOM 2153 C CA . ALA D 2 54 ? 6.329 -22.988 88.253 1.00 40.16 54 ALA D CA 1
ATOM 2154 C C . ALA D 2 54 ? 6.444 -21.475 88.458 1.00 41.99 54 ALA D C 1
ATOM 2155 O O . ALA D 2 54 ? 7.555 -20.928 88.427 1.00 36.46 54 ALA D O 1
ATOM 2157 N N . LEU D 2 55 ? 5.315 -20.794 88.659 1.00 35.97 55 LEU D N 1
ATOM 2158 C CA . LEU D 2 55 ? 5.368 -19.368 88.969 1.00 36.45 55 LEU D CA 1
ATOM 2159 C C . LEU D 2 55 ? 5.483 -19.128 90.472 1.00 46.79 55 LEU D C 1
ATOM 2160 O O . LEU D 2 55 ? 6.076 -18.144 90.906 1.00 41.88 55 LEU D O 1
ATOM 2165 N N . SER D 2 56 ? 4.899 -20.019 91.264 1.00 43.66 56 SER D N 1
ATOM 2166 C CA . SER D 2 56 ? 5.084 -19.973 92.708 1.00 45.51 56 SER D CA 1
ATOM 2167 C C . SER D 2 56 ? 5.074 -21.388 93.288 1.00 47.30 56 SER D C 1
ATOM 2168 O O . SER D 2 56 ? 4.419 -22.292 92.758 1.00 48.68 56 SER D O 1
ATOM 2171 N N . VAL D 2 57 ? 5.801 -21.574 94.381 1.00 50.46 57 VAL D N 1
ATOM 2172 C CA . VAL D 2 57 ? 5.902 -22.879 95.010 1.00 52.58 57 VAL D CA 1
ATOM 2173 C C . VAL D 2 57 ? 5.853 -22.726 96.516 1.00 59.87 57 VAL D C 1
ATOM 2174 O O . VAL D 2 57 ? 6.352 -21.737 97.061 1.00 58.21 57 VAL D O 1
ATOM 2178 N N . LYS D 2 58 ? 5.250 -23.709 97.182 1.00 58.95 58 LYS D N 1
ATOM 2179 C CA . LYS D 2 58 ? 5.271 -23.800 98.637 1.00 63.40 58 LYS D CA 1
ATOM 2180 C C . LYS D 2 58 ? 5.425 -25.248 99.075 1.00 65.38 58 LYS D C 1
ATOM 2181 O O . LYS D 2 58 ? 5.170 -26.173 98.297 1.00 63.36 58 LYS D O 1
ATOM 2187 N N . GLU D 2 59 ? 5.858 -25.446 100.315 1.00 70.35 59 GLU D N 1
ATOM 2188 C CA . GLU D 2 59 ? 6.018 -26.796 100.844 1.00 71.89 59 GLU D CA 1
ATOM 2189 C C . GLU D 2 59 ? 4.658 -27.468 100.984 1.00 80.87 59 GLU D C 1
ATOM 2190 O O . GLU D 2 59 ? 3.656 -26.820 101.313 1.00 73.25 59 GLU D O 1
ATOM 2197 N N . ALA E 1 9 ? -30.732 -15.303 73.609 1.00 64.36 -1 ALA E N 1
ATOM 2198 C CA . ALA E 1 9 ? -29.803 -14.461 72.861 1.00 71.83 -1 ALA E CA 1
ATOM 2199 C C . ALA E 1 9 ? -28.537 -15.240 72.554 1.00 66.31 -1 ALA E C 1
ATOM 2200 O O . ALA E 1 9 ? -28.454 -16.423 72.872 1.00 79.60 -1 ALA E O 1
ATOM 2202 N N . HIS E 1 10 ? -27.552 -14.580 71.944 1.00 55.31 0 HIS E N 1
ATOM 2203 C CA . HIS E 1 10 ? -26.284 -15.244 71.674 1.00 70.05 0 HIS E CA 1
ATOM 2204 C C . HIS E 1 10 ? -25.017 -14.388 71.839 1.00 30.34 0 HIS E C 1
ATOM 2205 O O . HIS E 1 10 ? -24.440 -14.354 72.922 1.00 31.65 0 HIS E O 1
ATOM 2212 N N . MET E 1 11 ? -24.577 -13.734 70.770 1.00 30.46 1 MET E N 1
ATOM 2213 C CA . MET E 1 11 ? -23.159 -13.341 70.668 1.00 23.23 1 MET E CA 1
ATOM 2214 C C . MET E 1 11 ? -22.636 -12.253 71.591 1.00 38.04 1 MET E C 1
ATOM 2215 O O . MET E 1 11 ? -23.256 -11.207 71.754 1.00 23.28 1 MET E O 1
ATOM 2220 N N . ILE E 1 12 ? -21.501 -12.540 72.211 1.00 25.05 2 ILE E N 1
ATOM 2221 C CA . ILE E 1 12 ? -20.773 -11.561 73.015 1.00 23.78 2 ILE E CA 1
ATOM 2222 C C . ILE E 1 12 ? -19.311 -11.634 72.611 1.00 34.74 2 ILE E C 1
ATOM 2223 O O . ILE E 1 12 ? -18.756 -12.729 72.453 1.00 25.49 2 ILE E O 1
ATOM 2228 N N . PHE E 1 13 ? -18.686 -10.471 72.443 1.00 29.72 3 PHE E N 1
ATOM 2229 C CA . PHE E 1 13 ? -17.303 -10.399 71.997 1.00 23.01 3 PHE E CA 1
ATOM 2230 C C . PHE E 1 13 ? -16.470 -9.558 72.939 1.00 22.54 3 PHE E C 1
ATOM 2231 O O . PHE E 1 13 ? -16.974 -8.608 73.523 1.00 23.44 3 PHE E O 1
ATOM 2239 N N . ALA E 1 14 ? -15.202 -9.920 73.097 1.00 19.34 4 ALA E N 1
ATOM 2240 C CA . ALA E 1 14 ? -14.287 -9.084 73.879 1.00 23.36 4 ALA E CA 1
ATOM 2241 C C . ALA E 1 14 ? -13.551 -8.139 72.916 1.00 19.78 4 ALA E C 1
ATOM 2242 O O . ALA E 1 14 ? -12.986 -8.579 71.943 1.00 21.86 4 ALA E O 1
ATOM 2244 N N . VAL E 1 15 ? -13.600 -6.836 73.176 1.00 25.03 5 VAL E N 1
ATOM 2245 C CA . VAL E 1 15 ? -12.913 -5.843 72.352 1.00 17.04 5 VAL E CA 1
ATOM 2246 C C . VAL E 1 15 ? -11.725 -5.334 73.165 1.00 19.96 5 VAL E C 1
ATOM 2247 O O . VAL E 1 15 ? -11.893 -4.869 74.284 1.00 18.21 5 VAL E O 1
ATOM 2251 N N . ARG E 1 16 ? -10.518 -5.463 72.628 1.00 26.07 6 ARG E N 1
ATOM 2252 C CA . ARG E 1 16 ? -9.340 -5.073 73.392 1.00 23.40 6 ARG E CA 1
ATOM 2253 C C . ARG E 1 16 ? -9.148 -3.579 73.316 1.00 29.22 6 ARG E C 1
ATOM 2254 O O . ARG E 1 16 ? -9.241 -2.990 72.239 1.00 19.59 6 ARG E O 1
ATOM 2262 N N . THR E 1 17 ? -8.871 -2.962 74.462 1.00 26.54 7 THR E N 1
ATOM 2263 C CA . THR E 1 17 ? -8.670 -1.523 74.495 1.00 29.93 7 THR E CA 1
ATOM 2264 C C . THR E 1 17 ? -7.376 -1.191 75.221 1.00 26.48 7 THR E C 1
ATOM 2265 O O . THR E 1 17 ? -6.718 -2.058 75.786 1.00 27.39 7 THR E O 1
ATOM 2269 N N . MET E 1 18 ? -7.026 0.081 75.236 1.00 32.51 8 MET E N 1
ATOM 2270 C CA . MET E 1 18 ? -5.954 0.510 76.105 1.00 30.89 8 MET E CA 1
ATOM 2271 C C . MET E 1 18 ? -6.380 0.395 77.551 1.00 28.88 8 MET E C 1
ATOM 2272 O O . MET E 1 18 ? -7.531 0.696 77.907 1.00 27.65 8 MET E O 1
ATOM 2277 N N . VAL E 1 19 ? -5.446 -0.063 78.379 1.00 27.01 9 VAL E N 1
ATOM 2278 C CA . VAL E 1 19 ? -5.696 -0.218 79.802 1.00 27.20 9 VAL E CA 1
ATOM 2279 C C . VAL E 1 19 ? -6.052 1.130 80.407 1.00 40.25 9 VAL E C 1
ATOM 2280 O O . VAL E 1 19 ? -5.364 2.136 80.178 1.00 42.00 9 VAL E O 1
ATOM 2284 N N . GLY E 1 20 ? -7.140 1.155 81.169 1.00 30.61 10 GLY E N 1
ATOM 2285 C CA . GLY E 1 20 ? -7.595 2.385 81.790 1.00 33.43 10 GLY E CA 1
ATOM 2286 C C . GLY E 1 20 ? -8.584 3.182 80.961 1.00 33.41 10 GLY E C 1
ATOM 2287 O O . GLY E 1 20 ? -9.190 4.126 81.466 1.00 34.05 10 GLY E O 1
ATOM 2288 N N . GLN E 1 21 ? -8.748 2.813 79.690 1.00 29.78 11 GLN E N 1
ATOM 2289 C CA . GLN E 1 21 ? -9.718 3.478 78.821 1.00 28.09 11 GLN E CA 1
ATOM 2290 C C . GLN E 1 21 ? -11.028 2.689 78.671 1.00 32.29 11 GLN E C 1
ATOM 2291 O O . GLN E 1 21 ? -11.847 3.000 77.798 1.00 30.50 11 GLN E O 1
ATOM 2297 N N . GLU E 1 22 ? -11.232 1.685 79.511 1.00 33.97 12 GLU E N 1
ATOM 2298 C CA . GLU E 1 22 ? -12.382 0.775 79.322 1.00 25.59 12 GLU E CA 1
ATOM 2299 C C . GLU E 1 22 ? -13.735 1.477 79.383 1.00 26.25 12 GLU E C 1
ATOM 2300 O O . GLU E 1 22 ? -14.554 1.368 78.464 1.00 27.07 12 GLU E O 1
ATOM 2306 N N . LYS E 1 23 ? -13.980 2.209 80.461 1.00 31.27 13 LYS E N 1
ATOM 2307 C CA . LYS E 1 23 ? -15.250 2.916 80.601 1.00 25.83 13 LYS E CA 1
ATOM 2308 C C . LYS E 1 23 ? -15.416 3.992 79.538 1.00 34.63 13 LYS E C 1
ATOM 2309 O O . LYS E 1 23 ? -16.496 4.156 78.987 1.00 30.48 13 LYS E O 1
ATOM 2315 N N . ASN E 1 24 ? -14.346 4.721 79.245 1.00 33.58 14 ASN E N 1
ATOM 2316 C CA . ASN E 1 24 ? -14.394 5.736 78.207 1.00 29.77 14 ASN E CA 1
ATOM 2317 C C . ASN E 1 24 ? -14.852 5.119 76.905 1.00 28.07 14 ASN E C 1
ATOM 2318 O O . ASN E 1 24 ? -15.709 5.649 76.205 1.00 26.79 14 ASN E O 1
ATOM 2323 N N . ILE E 1 25 ? -14.251 3.990 76.553 1.00 26.41 15 ILE E N 1
ATOM 2324 C CA . ILE E 1 25 ? -14.580 3.368 75.285 1.00 28.17 15 ILE E CA 1
ATOM 2325 C C . ILE E 1 25 ? -16.006 2.814 75.289 1.00 24.88 15 ILE E C 1
ATOM 2326 O O . ILE E 1 25 ? -16.713 2.928 74.298 1.00 26.51 15 ILE E O 1
ATOM 2331 N N . ALA E 1 26 ? -16.436 2.252 76.413 1.00 24.52 16 ALA E N 1
ATOM 2332 C CA . ALA E 1 26 ? -17.806 1.764 76.511 1.00 23.84 16 ALA E CA 1
ATOM 2333 C C . ALA E 1 26 ? -18.791 2.912 76.236 1.00 30.73 16 ALA E C 1
ATOM 2334 O O . ALA E 1 26 ? -19.796 2.719 75.585 1.00 25.89 16 ALA E O 1
ATOM 2336 N N . GLY E 1 27 ? -18.477 4.103 76.733 1.00 33.47 17 GLY E N 1
ATOM 2337 C CA . GLY E 1 27 ? -19.310 5.274 76.521 1.00 41.68 17 GLY E CA 1
ATOM 2338 C C . GLY E 1 27 ? -19.381 5.706 75.066 1.00 34.33 17 GLY E C 1
ATOM 2339 O O . GLY E 1 27 ? -20.453 5.992 74.556 1.00 33.53 17 GLY E O 1
ATOM 2340 N N . LEU E 1 28 ? -18.233 5.758 74.399 1.00 28.15 18 LEU E N 1
ATOM 2341 C CA . LEU E 1 28 ? -18.194 6.055 72.965 1.00 27.58 18 LEU E CA 1
ATOM 2342 C C . LEU E 1 28 ? -18.930 4.996 72.161 1.00 40.76 18 LEU E C 1
ATOM 2343 O O . LEU E 1 28 ? -19.618 5.306 71.183 1.00 25.05 18 LEU E O 1
ATOM 2348 N N . MET E 1 29 ? -18.781 3.738 72.564 1.00 37.55 19 MET E N 1
ATOM 2349 C CA . MET E 1 29 ? -19.491 2.642 71.898 1.00 27.40 19 MET E CA 1
ATOM 2350 C C . MET E 1 29 ? -21.000 2.812 71.976 1.00 26.16 19 MET E C 1
ATOM 2351 O O . MET E 1 29 ? -21.714 2.632 70.982 1.00 33.64 19 MET E O 1
ATOM 2356 N N . ALA E 1 30 ? -21.493 3.118 73.167 1.00 27.41 20 ALA E N 1
ATOM 2357 C CA . ALA E 1 30 ? -22.940 3.222 73.356 1.00 39.00 20 ALA E CA 1
ATOM 2358 C C . ALA E 1 30 ? -23.521 4.329 72.475 1.00 36.58 20 ALA E C 1
ATOM 2359 O O . ALA E 1 30 ? -24.559 4.152 71.839 1.00 33.99 20 ALA E O 1
ATOM 2361 N N . SER E 1 31 ? -22.847 5.470 72.450 1.00 31.32 21 SER E N 1
ATOM 2362 C CA . SER E 1 31 ? -23.240 6.573 71.579 1.00 37.61 21 SER E CA 1
ATOM 2363 C C . SER E 1 31 ? -23.245 6.158 70.113 1.00 41.11 21 SER E C 1
ATOM 2364 O O . SER E 1 31 ? -24.206 6.397 69.393 1.00 33.54 21 SER E O 1
ATOM 2367 N N . ARG E 1 32 ? -22.175 5.521 69.659 1.00 34.15 22 ARG E N 1
ATOM 2368 C CA . ARG E 1 32 ? -22.113 5.134 68.261 1.00 24.96 22 ARG E CA 1
ATOM 2369 C C . ARG E 1 32 ? -23.162 4.073 67.909 1.00 32.46 22 ARG E C 1
ATOM 2370 O O . ARG E 1 32 ? -23.701 4.078 66.809 1.00 34.10 22 ARG E O 1
ATOM 2378 N N . ALA E 1 33 ? -23.443 3.166 68.841 1.00 38.11 23 ALA E N 1
ATOM 2379 C CA . ALA E 1 33 ? -24.417 2.102 68.597 1.00 31.79 23 ALA E CA 1
ATOM 2380 C C . ALA E 1 33 ? -25.778 2.714 68.328 1.00 41.69 23 ALA E C 1
ATOM 2381 O O . ALA E 1 33 ? -26.468 2.321 67.393 1.00 39.73 23 ALA E O 1
ATOM 2383 N N . GLU E 1 34 ? -26.151 3.685 69.157 1.00 37.00 24 GLU E N 1
ATOM 2384 C CA . GLU E 1 34 ? -27.450 4.338 69.032 1.00 44.14 24 GLU E CA 1
ATOM 2385 C C . GLU E 1 34 ? -27.515 5.167 67.754 1.00 54.88 24 GLU E C 1
ATOM 2386 O O . GLU E 1 34 ? -28.448 5.026 66.963 1.00 62.89 24 GLU E O 1
ATOM 2392 N N . LYS E 1 35 ? -26.513 6.016 67.549 1.00 46.88 25 LYS E N 1
ATOM 2393 C CA . LYS E 1 35 ? -26.458 6.859 66.359 1.00 57.75 25 LYS E CA 1
ATOM 2394 C C . LYS E 1 35 ? -26.488 6.054 65.056 1.00 55.48 25 LYS E C 1
ATOM 2395 O O . LYS E 1 35 ? -27.206 6.411 64.125 1.00 46.24 25 LYS E O 1
ATOM 2401 N N . GLU E 1 36 ? -25.722 4.966 64.994 1.00 41.98 26 GLU E N 1
ATOM 2402 C CA . GLU E 1 36 ? -25.606 4.175 63.771 1.00 48.99 26 GLU E CA 1
ATOM 2403 C C . GLU E 1 36 ? -26.610 3.027 63.724 1.00 40.87 26 GLU E C 1
ATOM 2404 O O . GLU E 1 36 ? -26.613 2.243 62.781 1.00 39.23 26 GLU E O 1
ATOM 2410 N N . GLN E 1 37 ? -27.453 2.930 64.747 1.00 39.38 27 GLN E N 1
ATOM 2411 C CA . GLN E 1 37 ? -28.503 1.907 64.793 1.00 42.98 27 GLN E CA 1
ATOM 2412 C C . GLN E 1 37 ? -27.951 0.489 64.627 1.00 42.37 27 GLN E C 1
ATOM 2413 O O . GLN E 1 37 ? -28.481 -0.318 63.864 1.00 42.06 27 GLN E O 1
ATOM 2419 N N . LEU E 1 38 ? -26.883 0.190 65.358 1.00 37.04 28 LEU E N 1
ATOM 2420 C CA . LEU E 1 38 ? -26.275 -1.126 65.319 1.00 31.80 28 LEU E CA 1
ATOM 2421 C C . LEU E 1 38 ? -26.993 -2.064 66.273 1.00 43.91 28 LEU E C 1
ATOM 2422 O O . LEU E 1 38 ? -27.541 -1.633 67.291 1.00 27.59 28 LEU E O 1
ATOM 2427 N N . ASP E 1 39 ? -26.988 -3.353 65.954 1.00 34.51 29 ASP E N 1
ATOM 2428 C CA . ASP E 1 39 ? -27.616 -4.322 66.836 1.00 33.98 29 ASP E CA 1
ATOM 2429 C C . ASP E 1 39 ? -26.668 -4.685 67.964 1.00 40.02 29 ASP E C 1
ATOM 2430 O O . ASP E 1 39 ? -26.218 -5.832 68.066 1.00 30.84 29 ASP E O 1
ATOM 2435 N N . VAL E 1 40 ? -26.385 -3.694 68.808 1.00 33.42 30 VAL E N 1
ATOM 2436 C CA . VAL E 1 40 ? -25.556 -3.853 69.980 1.00 22.84 30 VAL E CA 1
ATOM 2437 C C . VAL E 1 40 ? -26.482 -3.681 71.169 1.00 39.88 30 VAL E C 1
ATOM 2438 O O . VAL E 1 40 ? -27.205 -2.675 71.266 1.00 31.29 30 VAL E O 1
ATOM 2442 N N . TYR E 1 41 ? -26.465 -4.651 72.074 1.00 26.26 31 TYR E N 1
ATOM 2443 C CA . TYR E 1 41 ? -27.474 -4.695 73.115 1.00 34.37 31 TYR E CA 1
ATOM 2444 C C . TYR E 1 41 ? -26.965 -4.309 74.492 1.00 36.15 31 TYR E C 1
ATOM 2445 O O . TYR E 1 41 ? -27.723 -3.793 75.315 1.00 23.12 31 TYR E O 1
ATOM 2454 N N . SER E 1 42 ? -25.697 -4.603 74.761 1.00 32.25 32 SER E N 1
ATOM 2455 C CA . SER E 1 42 ? -25.089 -4.167 76.006 1.00 31.24 32 SER E CA 1
ATOM 2456 C C . SER E 1 42 ? -23.568 -4.118 75.890 1.00 21.49 32 SER E C 1
ATOM 2457 O O . SER E 1 42 ? -22.961 -4.667 74.959 1.00 24.81 32 SER E O 1
ATOM 2460 N N . ILE E 1 43 ? -22.962 -3.416 76.827 1.00 25.46 33 ILE E N 1
ATOM 2461 C CA . ILE E 1 43 ? -21.531 -3.191 76.825 1.00 28.58 33 ILE E CA 1
ATOM 2462 C C . ILE E 1 43 ? -21.122 -3.272 78.282 1.00 22.38 33 ILE E C 1
ATOM 2463 O O . ILE E 1 43 ? -21.740 -2.671 79.143 1.00 27.71 33 ILE E O 1
ATOM 2468 N N . LEU E 1 44 ? -20.078 -4.027 78.566 1.00 22.39 34 LEU E N 1
ATOM 2469 C CA . LEU E 1 44 ? -19.709 -4.287 79.951 1.00 30.06 34 LEU E CA 1
ATOM 2470 C C . LEU E 1 44 ? -18.220 -4.014 80.149 1.00 27.43 34 LEU E C 1
ATOM 2471 O O . LEU E 1 44 ? -17.375 -4.564 79.442 1.00 25.88 34 LEU E O 1
ATOM 2476 N N . ALA E 1 45 ? -17.914 -3.164 81.113 1.00 23.93 35 ALA E N 1
ATOM 2477 C CA . ALA E 1 45 ? -16.534 -2.849 81.450 1.00 24.13 35 ALA E CA 1
ATOM 2478 C C . ALA E 1 45 ? -16.327 -3.169 82.920 1.00 33.96 35 ALA E C 1
ATOM 2479 O O . ALA E 1 45 ? -16.757 -2.413 83.794 1.00 30.75 35 ALA E O 1
ATOM 2481 N N . SER E 1 46 ? -15.672 -4.292 83.186 1.00 38.12 36 SER E N 1
ATOM 2482 C CA . SER E 1 46 ? -15.427 -4.755 84.547 1.00 34.71 36 SER E CA 1
ATOM 2483 C C . SER E 1 46 ? -14.040 -4.363 85.014 1.00 33.93 36 SER E C 1
ATOM 2484 O O . SER E 1 46 ? -13.078 -4.475 84.252 1.00 32.49 36 SER E O 1
ATOM 2487 N N . GLU E 1 47 ? -13.932 -3.934 86.270 1.00 37.85 37 GLU E N 1
ATOM 2488 C CA . GLU E 1 47 ? -12.653 -3.549 86.850 1.00 47.48 37 GLU E CA 1
ATOM 2489 C C . GLU E 1 47 ? -11.729 -4.757 86.933 1.00 48.62 37 GLU E C 1
ATOM 2490 O O . GLU E 1 47 ? -10.511 -4.628 87.030 1.00 40.83 37 GLU E O 1
ATOM 2496 N N . SER E 1 48 ? -12.306 -5.949 86.893 1.00 38.51 38 SER E N 1
ATOM 2497 C CA . SER E 1 48 ? -11.489 -7.138 87.047 1.00 43.09 38 SER E CA 1
ATOM 2498 C C . SER E 1 48 ? -11.057 -7.626 85.677 1.00 39.03 38 SER E C 1
ATOM 2499 O O . SER E 1 48 ? -10.473 -8.695 85.526 1.00 41.68 38 SER E O 1
ATOM 2502 N N . LEU E 1 49 ? -11.339 -6.819 84.668 1.00 32.67 39 LEU E N 1
ATOM 2503 C CA . LEU E 1 49 ? -10.950 -7.145 83.311 1.00 33.41 39 LEU E CA 1
ATOM 2504 C C . LEU E 1 49 ? -10.324 -5.938 82.612 1.00 34.12 39 LEU E C 1
ATOM 2505 O O . LEU E 1 49 ? -10.928 -5.332 81.737 1.00 34.97 39 LEU E O 1
ATOM 2510 N N . LYS E 1 50 ? -9.103 -5.587 82.988 1.00 29.77 40 LYS E N 1
ATOM 2511 C CA . LYS E 1 50 ? -8.494 -4.388 82.431 1.00 41.35 40 LYS E CA 1
ATOM 2512 C C . LYS E 1 50 ? -8.065 -4.594 80.983 1.00 36.50 40 LYS E C 1
ATOM 2513 O O . LYS E 1 50 ? -7.578 -5.659 80.619 1.00 32.53 40 LYS E O 1
ATOM 2519 N N . GLY E 1 51 ? -8.248 -3.564 80.162 1.00 32.47 41 GLY E N 1
ATOM 2520 C CA . GLY E 1 51 ? -7.832 -3.613 78.768 1.00 28.74 41 GLY E CA 1
ATOM 2521 C C . GLY E 1 51 ? -8.823 -4.244 77.817 1.00 26.85 41 GLY E C 1
ATOM 2522 O O . GLY E 1 51 ? -8.505 -4.469 76.655 1.00 32.53 41 GLY E O 1
ATOM 2523 N N . TYR E 1 52 ? -10.026 -4.513 78.304 1.00 27.05 42 TYR E N 1
ATOM 2524 C CA . TYR E 1 52 ? -11.076 -5.133 77.493 1.00 24.72 42 TYR E CA 1
ATOM 2525 C C . TYR E 1 52 ? -12.440 -4.595 77.838 1.00 23.70 42 TYR E C 1
ATOM 2526 O O . TYR E 1 52 ? -12.695 -4.238 78.972 1.00 24.53 42 TYR E O 1
ATOM 2535 N N . VAL E 1 53 ? -13.313 -4.549 76.836 1.00 23.09 43 VAL E N 1
ATOM 2536 C CA . VAL E 1 53 ? -14.710 -4.230 77.027 1.00 22.12 43 VAL E CA 1
ATOM 2537 C C . VAL E 1 53 ? -15.475 -5.344 76.331 1.00 23.32 43 VAL E C 1
ATOM 2538 O O . VAL E 1 53 ? -15.111 -5.732 75.220 1.00 24.51 43 VAL E O 1
ATOM 2542 N N . LEU E 1 54 ? -16.505 -5.870 76.991 1.00 25.15 44 LEU E N 1
ATOM 2543 C CA . LEU E 1 54 ? -17.348 -6.923 76.413 1.00 22.61 44 LEU E CA 1
ATOM 2544 C C . LEU E 1 54 ? -18.562 -6.316 75.726 1.00 30.42 44 LEU E C 1
ATOM 2545 O O . LEU E 1 54 ? -19.231 -5.483 76.315 1.00 27.32 44 LEU E O 1
ATOM 2550 N N . VAL E 1 55 ? -18.854 -6.759 74.502 1.00 23.92 45 VAL E N 1
ATOM 2551 C CA . VAL E 1 55 ? -19.937 -6.192 73.707 1.00 23.24 45 VAL E CA 1
ATOM 2552 C C . VAL E 1 55 ? -20.878 -7.303 73.299 1.00 22.29 45 VAL E C 1
ATOM 2553 O O . VAL E 1 55 ? -20.477 -8.248 72.630 1.00 23.07 45 VAL E O 1
ATOM 2557 N N . GLU E 1 56 ? -22.127 -7.178 73.724 1.00 21.56 46 GLU E N 1
ATOM 2558 C CA . GLU E 1 56 ? -23.178 -8.122 73.356 1.00 28.12 46 GLU E CA 1
ATOM 2559 C C . GLU E 1 56 ? -23.900 -7.583 72.118 1.00 28.46 46 GLU E C 1
ATOM 2560 O O . GLU E 1 56 ? -24.439 -6.475 72.137 1.00 29.54 46 GLU E O 1
ATOM 2566 N N . ALA E 1 57 ? -23.880 -8.361 71.038 1.00 28.11 47 ALA E N 1
ATOM 2567 C CA . ALA E 1 57 ? -24.377 -7.915 69.752 1.00 25.80 47 ALA E CA 1
ATOM 2568 C C . ALA E 1 57 ? -24.926 -9.090 68.944 1.00 32.41 47 ALA E C 1
ATOM 2569 O O . ALA E 1 57 ? -24.666 -10.258 69.250 1.00 39.94 47 ALA E O 1
ATOM 2571 N N . GLU E 1 58 ? -25.689 -8.779 67.910 1.00 34.69 48 GLU E N 1
ATOM 2572 C CA . GLU E 1 58 ? -26.322 -9.821 67.101 1.00 29.48 48 GLU E CA 1
ATOM 2573 C C . GLU E 1 58 ? -25.304 -10.566 66.235 1.00 43.60 48 GLU E C 1
ATOM 2574 O O . GLU E 1 58 ? -25.417 -11.780 66.037 1.00 35.48 48 GLU E O 1
ATOM 2580 N N . THR E 1 59 ? -24.320 -9.837 65.707 1.00 27.61 49 THR E N 1
ATOM 2581 C CA . THR E 1 59 ? -23.340 -10.420 64.798 1.00 29.50 49 THR E CA 1
ATOM 2582 C C . THR E 1 59 ? -21.981 -9.804 65.073 1.00 41.59 49 THR E C 1
ATOM 2583 O O . THR E 1 59 ? -21.880 -8.736 65.679 1.00 33.22 49 THR E O 1
ATOM 2587 N N . LYS E 1 60 ? -20.931 -10.466 64.610 1.00 28.21 50 LYS E N 1
ATOM 2588 C CA . LYS E 1 60 ? -19.590 -9.916 64.749 1.00 43.29 50 LYS E CA 1
ATOM 2589 C C . LYS E 1 60 ? -19.462 -8.621 63.940 1.00 36.07 50 LYS E C 1
ATOM 2590 O O . LYS E 1 60 ? -18.774 -7.681 64.351 1.00 30.87 50 LYS E O 1
ATOM 2596 N N . GLY E 1 61 ? -20.134 -8.587 62.792 1.00 30.51 51 GLY E N 1
ATOM 2597 C CA . GLY E 1 61 ? -20.167 -7.425 61.929 1.00 36.45 51 GLY E CA 1
ATOM 2598 C C . GLY E 1 61 ? -20.638 -6.181 62.659 1.00 34.27 51 GLY E C 1
ATOM 2599 O O . GLY E 1 61 ? -20.144 -5.078 62.411 1.00 40.46 51 GLY E O 1
ATOM 2600 N N . ASP E 1 62 ? -21.583 -6.350 63.574 1.00 29.50 52 ASP E N 1
ATOM 2601 C CA . ASP E 1 62 ? -22.049 -5.214 64.363 1.00 32.58 52 ASP E CA 1
ATOM 2602 C C . ASP E 1 62 ? -20.900 -4.627 65.175 1.00 36.04 52 ASP E C 1
ATOM 2603 O O . ASP E 1 62 ? -20.745 -3.411 65.268 1.00 30.43 52 ASP E O 1
ATOM 2608 N N . VAL E 1 63 ? -20.096 -5.506 65.758 1.00 26.59 53 VAL E N 1
ATOM 2609 C CA . VAL E 1 63 ? -18.978 -5.093 66.590 1.00 25.89 53 VAL E CA 1
ATOM 2610 C C . VAL E 1 63 ? -17.883 -4.463 65.727 1.00 27.29 53 VAL E C 1
ATOM 2611 O O . VAL E 1 63 ? -17.263 -3.487 66.124 1.00 30.65 53 VAL E O 1
ATOM 2615 N N . GLU E 1 64 ? -17.665 -5.016 64.539 1.00 28.85 54 GLU E N 1
ATOM 2616 C CA . GLU E 1 64 ? -16.687 -4.476 63.616 1.00 30.99 54 GLU E CA 1
ATOM 2617 C C . GLU E 1 64 ? -17.041 -3.044 63.247 1.00 48.84 54 GLU E C 1
ATOM 2618 O O . GLU E 1 64 ? -16.169 -2.155 63.244 1.00 31.19 54 GLU E O 1
ATOM 2624 N N . GLU E 1 65 ? -18.317 -2.821 62.940 1.00 32.96 55 GLU E N 1
ATOM 2625 C CA . GLU E 1 65 ? -18.779 -1.474 62.573 1.00 32.36 55 GLU E CA 1
ATOM 2626 C C . GLU E 1 65 ? -18.719 -0.564 63.798 1.00 33.61 55 GLU E C 1
ATOM 2627 O O . GLU E 1 65 ? -18.406 0.632 63.695 1.00 36.58 55 GLU E O 1
ATOM 2633 N N . LEU E 1 66 ? -18.987 -1.142 64.968 1.00 33.17 56 LEU E N 1
ATOM 2634 C CA . LEU E 1 66 ? -19.014 -0.367 66.198 1.00 27.91 56 LEU E CA 1
ATOM 2635 C C . LEU E 1 66 ? -17.651 0.245 66.470 1.00 39.22 56 LEU E C 1
ATOM 2636 O O . LEU E 1 66 ? -17.562 1.409 66.856 1.00 29.39 56 LEU E O 1
ATOM 2641 N N . ILE E 1 67 ? -16.587 -0.538 66.269 1.00 29.81 57 ILE E N 1
ATOM 2642 C CA . ILE E 1 67 ? -15.249 -0.085 66.646 1.00 32.86 57 ILE E CA 1
ATOM 2643 C C . ILE E 1 67 ? -14.506 0.560 65.488 1.00 33.46 57 ILE E C 1
ATOM 2644 O O . ILE E 1 67 ? -13.394 1.052 65.652 1.00 34.71 57 ILE E O 1
ATOM 2649 N N . LYS E 1 68 ? -15.124 0.532 64.317 1.00 34.48 58 LYS E N 1
ATOM 2650 C CA . LYS E 1 68 ? -14.480 1.008 63.096 1.00 40.33 58 LYS E CA 1
ATOM 2651 C C . LYS E 1 68 ? -13.974 2.435 63.283 1.00 47.79 58 LYS E C 1
ATOM 2652 O O . LYS E 1 68 ? -14.764 3.356 63.495 1.00 40.02 58 LYS E O 1
ATOM 2658 N N . GLY E 1 69 ? -12.654 2.606 63.240 1.00 49.25 59 GLY E N 1
ATOM 2659 C CA . GLY E 1 69 ? -12.049 3.926 63.355 1.00 42.76 59 GLY E CA 1
ATOM 2660 C C . GLY E 1 69 ? -12.025 4.507 64.765 1.00 55.88 59 GLY E C 1
ATOM 2661 O O . GLY E 1 69 ? -11.606 5.637 64.968 1.00 46.13 59 GLY E O 1
ATOM 2662 N N . MET E 1 70 ? -12.465 3.735 65.753 1.00 33.95 60 MET E N 1
ATOM 2663 C CA . MET E 1 70 ? -12.480 4.226 67.123 1.00 37.42 60 MET E CA 1
ATOM 2664 C C . MET E 1 70 ? -11.069 4.273 67.719 1.00 46.86 60 MET E C 1
ATOM 2665 O O . MET E 1 70 ? -10.353 3.278 67.707 1.00 41.78 60 MET E O 1
ATOM 2670 N N . PRO E 1 71 ? -10.661 5.439 68.246 1.00 36.97 61 PRO E N 1
ATOM 2671 C CA . PRO E 1 71 ? -9.324 5.512 68.852 1.00 33.86 61 PRO E CA 1
ATOM 2672 C C . PRO E 1 71 ? -9.182 4.629 70.095 1.00 31.14 61 PRO E C 1
ATOM 2673 O O . PRO E 1 71 ? -10.169 4.406 70.807 1.00 31.86 61 PRO E O 1
ATOM 2677 N N . ARG E 1 72 ? -7.958 4.155 70.344 1.00 30.23 62 ARG E N 1
ATOM 2678 C CA . ARG E 1 72 ? -7.607 3.446 71.576 1.00 29.17 62 ARG E CA 1
ATOM 2679 C C . ARG E 1 72 ? -8.238 2.054 71.659 1.00 27.88 62 ARG E C 1
ATOM 2680 O O . ARG E 1 72 ? -8.242 1.410 72.723 1.00 29.36 62 ARG E O 1
ATOM 2688 N N . VAL E 1 73 ? -8.757 1.585 70.530 1.00 33.20 63 VAL E N 1
ATOM 2689 C CA . VAL E 1 73 ? -9.233 0.208 70.420 1.00 28.14 63 VAL E CA 1
ATOM 2690 C C . VAL E 1 73 ? -8.284 -0.596 69.534 1.00 28.39 63 VAL E C 1
ATOM 2691 O O . VAL E 1 73 ? -7.938 -0.169 68.433 1.00 33.16 63 VAL E O 1
ATOM 2695 N N . ARG E 1 74 ? -7.855 -1.754 70.013 1.00 28.59 64 ARG E N 1
ATOM 2696 C CA . ARG E 1 74 ? -6.869 -2.557 69.286 1.00 29.14 64 ARG E CA 1
ATOM 2697 C C . ARG E 1 74 ? -7.497 -3.577 68.341 1.00 28.98 64 ARG E C 1
ATOM 2698 O O . ARG E 1 74 ? -6.909 -3.907 67.303 1.00 40.01 64 ARG E O 1
ATOM 2706 N N . GLY E 1 75 ? -8.684 -4.062 68.689 1.00 27.60 65 GLY E N 1
ATOM 2707 C CA . GLY E 1 75 ? -9.361 -5.043 67.847 1.00 28.68 65 GLY E CA 1
ATOM 2708 C C . GLY E 1 75 ? -10.260 -5.977 68.632 1.00 26.07 65 GLY E C 1
ATOM 2709 O O . GLY E 1 75 ? -10.537 -5.750 69.803 1.00 26.36 65 GLY E O 1
ATOM 2710 N N . ILE E 1 76 ? -10.736 -7.037 67.981 1.00 26.02 66 ILE E N 1
ATOM 2711 C CA . ILE E 1 76 ? -11.661 -7.945 68.630 1.00 24.95 66 ILE E CA 1
ATOM 2712 C C . ILE E 1 76 ? -10.975 -9.284 68.916 1.00 25.19 66 ILE E C 1
ATOM 2713 O O . ILE E 1 76 ? -10.303 -9.828 68.048 1.00 26.10 66 ILE E O 1
ATOM 2718 N N . VAL E 1 77 ? -11.135 -9.790 70.136 1.00 24.48 67 VAL E N 1
ATOM 2719 C CA . VAL E 1 77 ? -10.617 -11.117 70.499 1.00 24.74 67 VAL E CA 1
ATOM 2720 C C . VAL E 1 77 ? -11.373 -12.170 69.677 1.00 24.81 67 VAL E C 1
ATOM 2721 O O . VAL E 1 77 ? -12.565 -12.064 69.469 1.00 24.25 67 VAL E O 1
ATOM 2725 N N . PRO E 1 78 ? -10.667 -13.174 69.162 1.00 25.59 68 PRO E N 1
ATOM 2726 C CA . PRO E 1 78 ? -11.354 -14.162 68.319 1.00 25.76 68 PRO E CA 1
ATOM 2727 C C . PRO E 1 78 ? -12.320 -14.995 69.154 1.00 25.13 68 PRO E C 1
ATOM 2728 O O . PRO E 1 78 ? -11.988 -15.341 70.290 1.00 24.98 68 PRO E O 1
ATOM 2732 N N . GLY E 1 79 ? -13.487 -15.307 68.595 1.00 24.90 69 GLY E N 1
ATOM 2733 C CA . GLY E 1 79 ? -14.432 -16.224 69.228 1.00 24.59 69 GLY E CA 1
ATOM 2734 C C . GLY E 1 79 ? -15.406 -15.495 70.131 1.00 24.72 69 GLY E C 1
ATOM 2735 O O . GLY E 1 79 ? -15.087 -14.460 70.679 1.00 26.16 69 GLY E O 1
ATOM 2736 N N . THR E 1 80 ? -16.598 -16.045 70.305 1.00 25.82 70 THR E N 1
ATOM 2737 C CA . THR E 1 80 ? -17.570 -15.461 71.214 1.00 22.77 70 THR E CA 1
ATOM 2738 C C . THR E 1 80 ? -17.237 -15.828 72.651 1.00 25.76 70 THR E C 1
ATOM 2739 O O . THR E 1 80 ? -16.422 -16.714 72.915 1.00 23.33 70 THR E O 1
ATOM 2743 N N . ILE E 1 81 ? -17.835 -15.095 73.578 1.00 26.83 71 ILE E N 1
ATOM 2744 C CA . ILE E 1 81 ? -17.672 -15.369 74.995 1.00 27.27 71 ILE E CA 1
ATOM 2745 C C . ILE E 1 81 ? -18.989 -15.933 75.499 1.00 28.38 71 ILE E C 1
ATOM 2746 O O . ILE E 1 81 ? -20.051 -15.352 75.243 1.00 28.54 71 ILE E O 1
ATOM 2751 N N . ALA E 1 82 ? -18.932 -17.055 76.209 1.00 23.94 72 ALA E N 1
ATOM 2752 C CA . ALA E 1 82 ? -20.147 -17.687 76.737 1.00 27.13 72 ALA E CA 1
ATOM 2753 C C . ALA E 1 82 ? -20.696 -16.903 77.940 1.00 32.49 72 ALA E C 1
ATOM 2754 O O . ALA E 1 82 ? -19.937 -16.339 78.742 1.00 26.68 72 ALA E O 1
ATOM 2756 N N . ILE E 1 83 ? -22.016 -16.858 78.061 1.00 35.24 73 ILE E N 1
ATOM 2757 C CA . ILE E 1 83 ? -22.650 -16.077 79.125 1.00 37.86 73 ILE E CA 1
ATOM 2758 C C . ILE E 1 83 ? -22.151 -16.498 80.517 1.00 38.14 73 ILE E C 1
ATOM 2759 O O . ILE E 1 83 ? -22.001 -15.661 81.410 1.00 32.08 73 ILE E O 1
ATOM 2764 N N . GLU E 1 84 ? -21.862 -17.785 80.695 1.00 31.23 74 GLU E N 1
ATOM 2765 C CA . GLU E 1 84 ? -21.357 -18.274 81.986 1.00 43.78 74 GLU E CA 1
ATOM 2766 C C . GLU E 1 84 ? -20.005 -17.691 82.392 1.00 39.37 74 GLU E C 1
ATOM 2767 O O . GLU E 1 84 ? -19.707 -17.613 83.580 1.00 39.64 74 GLU E O 1
ATOM 2773 N N . GLU E 1 85 ? -19.186 -17.315 81.418 1.00 31.74 75 GLU E N 1
ATOM 2774 C CA . GLU E 1 85 ? -17.877 -16.719 81.707 1.00 36.32 75 GLU E CA 1
ATOM 2775 C C . GLU E 1 85 ? -18.006 -15.248 82.106 1.00 33.27 75 GLU E C 1
ATOM 2776 O O . GLU E 1 85 ? -17.077 -14.669 82.648 1.00 41.08 75 GLU E O 1
ATOM 2782 N N . ILE E 1 86 ? -19.183 -14.680 81.871 1.00 30.26 76 ILE E N 1
ATOM 2783 C CA . ILE E 1 86 ? -19.469 -13.277 82.153 1.00 45.22 76 ILE E CA 1
ATOM 2784 C C . ILE E 1 86 ? -20.170 -13.063 83.497 1.00 38.81 76 ILE E C 1
ATOM 2785 O O . ILE E 1 86 ? -19.922 -12.080 84.198 1.00 26.01 76 ILE E O 1
ATOM 2790 N N . GLU E 1 87 ? -21.038 -13.995 83.864 1.00 30.80 77 GLU E N 1
ATOM 2791 C CA . GLU E 1 87 ? -21.814 -13.880 85.094 1.00 33.68 77 GLU E CA 1
ATOM 2792 C C . GLU E 1 87 ? -21.029 -13.508 86.366 1.00 39.72 77 GLU E C 1
ATOM 2793 O O . GLU E 1 87 ? -21.484 -12.662 87.147 1.00 38.52 77 GLU E O 1
ATOM 2799 N N . PRO E 1 88 ? -19.868 -14.148 86.594 1.00 38.22 78 PRO E N 1
ATOM 2800 C CA . PRO E 1 8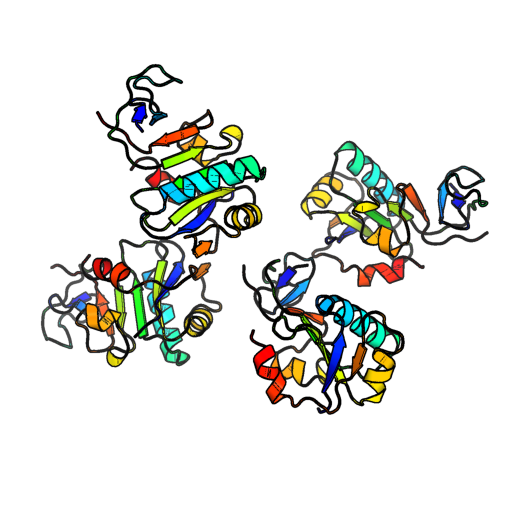8 ? -19.102 -13.787 87.788 1.00 42.12 78 PRO E CA 1
ATOM 2801 C C . PRO E 1 88 ? -18.710 -12.310 87.780 1.00 33.10 78 PRO E C 1
ATOM 2802 O O . PRO E 1 88 ? -18.499 -11.746 88.847 1.00 36.94 78 PRO E O 1
ATOM 2806 N N . LEU E 1 89 ? -18.620 -11.698 86.602 1.00 29.74 79 LEU E N 1
ATOM 2807 C CA . LEU E 1 89 ? -18.259 -10.277 86.502 1.00 40.94 79 LEU E CA 1
ATOM 2808 C C . LEU E 1 89 ? -19.391 -9.363 86.942 1.00 41.55 79 LEU E C 1
ATOM 2809 O O . LEU E 1 89 ? -19.161 -8.195 87.252 1.00 32.45 79 LEU E O 1
ATOM 2814 N N . LEU E 1 90 ? -20.610 -9.894 86.953 1.00 30.53 80 LEU E N 1
ATOM 2815 C CA . LEU E 1 90 ? -21.808 -9.115 87.299 1.00 35.53 80 LEU E CA 1
ATOM 2816 C C . LEU E 1 90 ? -21.899 -8.769 88.778 1.00 53.94 80 LEU E C 1
ATOM 2817 O O . LEU E 1 90 ? -22.397 -7.712 89.150 1.00 63.43 80 LEU E O 1
ATOM 2822 N N . THR E 1 91 ? -21.431 -9.669 89.626 1.00 58.89 81 THR E N 1
ATOM 2823 C CA . THR E 1 91 ? -21.329 -9.345 91.037 1.00 66.36 81 THR E CA 1
ATOM 2824 C C . THR E 1 91 ? -19.865 -9.342 91.431 1.00 67.13 81 THR E C 1
ATOM 2825 O O . THR E 1 91 ? -19.335 -10.363 91.862 1.00 81.56 81 THR E O 1
ATOM 2829 N N . PRO E 1 92 ? -19.205 -8.183 91.274 1.00 68.72 82 PRO E N 1
ATOM 2830 C CA . PRO E 1 92 ? -17.770 -8.008 91.531 1.00 68.41 82 PRO E CA 1
ATOM 2831 C C . PRO E 1 92 ? -17.288 -8.683 92.821 1.00 94.53 82 PRO E C 1
ATOM 2832 O O . PRO E 1 92 ? -16.599 -9.707 92.771 1.00 104.00 82 PRO E O 1
ATOM 2837 N N . MET F 2 1 ? -20.394 11.394 88.957 1.00 31.61 1 MET F N 1
ATOM 2838 C CA . MET F 2 1 ? -21.443 10.434 88.632 1.00 24.68 1 MET F CA 1
ATOM 2839 C C . MET F 2 1 ? -21.691 9.516 89.825 1.00 44.32 1 MET F C 1
ATOM 2840 O O . MET F 2 1 ? -20.751 9.047 90.462 1.00 30.90 1 MET F O 1
ATOM 2845 N N . ARG F 2 2 ? -22.961 9.246 90.102 1.00 23.83 2 ARG F N 1
ATOM 2846 C CA . ARG F 2 2 ? -23.359 8.462 91.262 1.00 23.55 2 ARG F CA 1
ATOM 2847 C C . ARG F 2 2 ? -24.148 7.257 90.781 1.00 23.55 2 ARG F C 1
ATOM 2848 O O . ARG F 2 2 ? -24.553 7.209 89.622 1.00 24.85 2 ARG F O 1
ATOM 2856 N N . ALA F 2 3 ? -24.365 6.291 91.669 1.00 23.50 3 ALA F N 1
ATOM 2857 C CA . ALA F 2 3 ? -25.105 5.087 91.308 1.00 26.64 3 ALA F CA 1
ATOM 2858 C C . ALA F 2 3 ? -26.126 4.808 92.379 1.00 22.18 3 ALA F C 1
ATOM 2859 O O . ALA F 2 3 ? -25.832 4.956 93.555 1.00 22.83 3 ALA F O 1
ATOM 2861 N N . CYS F 2 4 ? -27.331 4.404 91.974 1.00 23.19 4 CYS F N 1
ATOM 2862 C CA . CYS F 2 4 ? -28.381 4.119 92.934 1.00 23.50 4 CYS F CA 1
ATOM 2863 C C . CYS F 2 4 ? -27.905 3.007 93.876 1.00 27.98 4 CYS F C 1
ATOM 2864 O O . CYS F 2 4 ? -27.372 2.017 93.417 1.00 31.85 4 CYS F O 1
ATOM 2867 N N . LEU F 2 5 ? -28.122 3.166 95.181 1.00 22.08 5 LEU F N 1
ATOM 2868 C CA . LEU F 2 5 ? -27.709 2.167 96.165 1.00 34.00 5 LEU F CA 1
ATOM 2869 C C . LEU F 2 5 ? -28.484 0.851 96.024 1.00 41.54 5 LEU F C 1
ATOM 2870 O O . LEU F 2 5 ? -28.023 -0.201 96.444 1.00 34.50 5 LEU F O 1
ATOM 2875 N N . LYS F 2 6 ? -29.661 0.924 95.415 1.00 27.74 6 LYS F N 1
ATOM 2876 C CA . LYS F 2 6 ? -30.557 -0.220 95.299 1.00 45.91 6 LYS F CA 1
ATOM 2877 C C . LYS F 2 6 ? -30.468 -0.915 93.937 1.00 47.78 6 LYS F C 1
ATOM 2878 O O . LYS F 2 6 ? -30.311 -2.133 93.866 1.00 34.64 6 LYS F O 1
ATOM 2884 N N . CYS F 2 7 ? -30.559 -0.140 92.860 1.00 28.81 7 CYS F N 1
ATOM 2885 C CA . CYS F 2 7 ? -30.629 -0.722 91.525 1.00 30.89 7 CYS F CA 1
ATOM 2886 C C . CYS F 2 7 ? -29.417 -0.375 90.656 1.00 22.14 7 CYS F C 1
ATOM 2887 O O . CYS F 2 7 ? -29.302 -0.841 89.523 1.00 25.48 7 CYS F O 1
ATOM 2890 N N . LYS F 2 8 ? -28.494 0.421 91.202 1.00 21.93 8 LYS F N 1
ATOM 2891 C CA . LYS F 2 8 ? -27.203 0.670 90.546 1.00 27.69 8 LYS F CA 1
ATOM 2892 C C . LYS F 2 8 ? -27.255 1.584 89.317 1.00 29.47 8 LYS F C 1
ATOM 2893 O O . LYS F 2 8 ? -26.233 1.862 88.667 1.00 24.55 8 LYS F O 1
ATOM 2899 N N . TYR F 2 9 ? -28.444 2.070 88.998 1.00 22.66 9 TYR F N 1
ATOM 2900 C CA . TYR F 2 9 ? -28.574 3.067 87.925 1.00 25.61 9 TYR F CA 1
ATOM 2901 C C . TYR F 2 9 ? -27.611 4.251 88.096 1.00 22.05 9 TYR F C 1
ATOM 2902 O O . TYR F 2 9 ? -27.466 4.808 89.183 1.00 22.03 9 TYR F O 1
ATOM 2911 N N . LEU F 2 10 ? -26.947 4.628 87.017 1.00 22.19 10 LEU F N 1
ATOM 2912 C CA . LEU F 2 10 ? -25.958 5.708 87.112 1.00 24.07 10 LEU F CA 1
ATOM 2913 C C . LEU F 2 10 ? -26.572 7.073 86.783 1.00 22.50 10 LEU F C 1
ATOM 2914 O O . LEU F 2 10 ? -27.221 7.232 85.761 1.00 28.71 10 LEU F O 1
ATOM 2919 N N . THR F 2 11 ? -26.345 8.045 87.654 1.00 23.83 11 THR F N 1
ATOM 2920 C CA . THR F 2 11 ? -26.879 9.385 87.455 1.00 37.98 11 THR F CA 1
ATOM 2921 C C . THR F 2 11 ? -26.115 10.406 88.293 1.00 34.43 11 THR F C 1
ATOM 2922 O O . THR F 2 11 ? -25.498 10.052 89.289 1.00 23.47 11 THR F O 1
ATOM 2926 N N . ASN F 2 12 ? -26.139 11.666 87.866 1.00 28.04 12 ASN F N 1
ATOM 2927 C CA . ASN F 2 12 ? -25.593 12.737 88.674 1.00 27.46 12 ASN F CA 1
ATOM 2928 C C . ASN F 2 12 ? -26.545 13.100 89.794 1.00 26.74 12 ASN F C 1
ATOM 2929 O O . ASN F 2 12 ? -26.163 13.771 90.748 1.00 25.94 12 ASN F O 1
ATOM 2934 N N . ASP F 2 13 ? -27.795 12.666 89.661 1.00 25.57 13 ASP F N 1
ATOM 2935 C CA . ASP F 2 13 ? -28.840 12.920 90.649 1.00 25.13 13 ASP F CA 1
ATOM 2936 C C . ASP F 2 13 ? -28.501 12.260 91.984 1.00 26.49 13 ASP F C 1
ATOM 2937 O O . ASP F 2 13 ? -27.975 11.142 92.006 1.00 27.22 13 ASP F O 1
ATOM 2942 N N . GLU F 2 14 ? -28.812 12.925 93.095 1.00 24.81 14 GLU F N 1
ATOM 2943 C CA . GLU F 2 14 ? -28.692 12.321 94.426 1.00 26.94 14 GLU F CA 1
ATOM 2944 C C . GLU F 2 14 ? -29.805 11.302 94.712 1.00 28.43 14 GLU F C 1
ATOM 2945 O O . GLU F 2 14 ? -29.761 10.586 95.706 1.00 24.25 14 GLU F O 1
ATOM 2951 N N . ILE F 2 15 ? -30.808 11.257 93.848 1.00 24.91 15 ILE F N 1
ATOM 2952 C CA . ILE F 2 15 ? -31.935 10.346 94.022 1.00 30.38 15 ILE F CA 1
ATOM 2953 C C . ILE F 2 15 ? -32.156 9.604 92.711 1.00 33.46 15 ILE F C 1
ATOM 2954 O O . ILE F 2 15 ? -32.121 10.214 91.643 1.00 23.30 15 ILE F O 1
ATOM 2959 N N . CYS F 2 16 ? -32.348 8.290 92.789 1.00 25.79 16 CYS F N 1
ATOM 2960 C CA . CYS F 2 16 ? -32.551 7.458 91.591 1.00 31.55 16 CYS F CA 1
ATOM 2961 C C . CYS F 2 16 ? -33.867 7.779 90.892 1.00 26.37 16 CYS F C 1
ATOM 2962 O O . CYS F 2 16 ? -34.920 7.724 91.510 1.00 24.45 16 CYS F O 1
ATOM 2965 N N . PRO F 2 17 ? -33.809 8.086 89.589 1.00 28.83 17 PRO F N 1
ATOM 2966 C CA . PRO F 2 17 ? -35.009 8.418 88.812 1.00 36.11 17 PRO F CA 1
ATOM 2967 C C . PRO F 2 17 ? -35.899 7.189 88.601 1.00 29.61 17 PRO F C 1
ATOM 2968 O O . PRO F 2 17 ? -37.058 7.340 88.262 1.00 27.24 17 PRO F O 1
ATOM 2972 N N . ILE F 2 18 ? -35.355 5.997 88.802 1.00 23.14 18 ILE F N 1
ATOM 2973 C CA . ILE F 2 18 ? -36.153 4.783 88.661 1.00 25.38 18 ILE F CA 1
ATOM 2974 C C . ILE F 2 18 ? -36.880 4.407 89.948 1.00 23.35 18 ILE F C 1
ATOM 2975 O O . ILE F 2 18 ? -38.107 4.283 89.965 1.00 31.04 18 ILE F O 1
ATOM 2980 N N . CYS F 2 19 ? -36.115 4.199 91.013 1.00 23.82 19 CYS F N 1
ATOM 2981 C CA . CYS F 2 19 ? -36.646 3.643 92.256 1.00 35.16 19 CYS F CA 1
ATOM 2982 C C . CYS F 2 19 ? -36.623 4.587 93.474 1.00 28.66 19 CYS F C 1
ATOM 2983 O O . CYS F 2 19 ? -37.018 4.184 94.572 1.00 26.59 19 CYS F O 1
ATOM 2986 N N . HIS F 2 20 ? -36.174 5.828 93.283 1.00 32.21 20 HIS F N 1
ATOM 2987 C CA . HIS F 2 20 ? -36.246 6.876 94.335 1.00 29.91 20 HIS F CA 1
ATOM 2988 C C . HIS F 2 20 ? -35.300 6.670 95.525 1.00 27.04 20 HIS F C 1
ATOM 2989 O O . HIS F 2 20 ? -35.364 7.395 96.536 1.00 25.71 20 HIS F O 1
ATOM 2996 N N . SER F 2 21 ? -34.394 5.707 95.420 1.00 27.22 21 SER F N 1
ATOM 2997 C CA . SER F 2 21 ? -33.470 5.496 96.517 1.00 37.42 21 SER F CA 1
ATOM 2998 C C . SER F 2 21 ? -32.280 6.470 96.392 1.00 28.15 21 SER F C 1
ATOM 2999 O O . SER F 2 21 ? -32.037 7.036 95.325 1.00 27.58 21 SER F O 1
ATOM 3002 N N . PRO F 2 22 ? -31.540 6.678 97.492 1.00 33.36 22 PRO F N 1
ATOM 3003 C CA . PRO F 2 22 ? -30.340 7.519 97.448 1.00 38.42 22 PRO F CA 1
ATOM 3004 C C . PRO F 2 22 ? -29.293 6.938 96.504 1.00 35.96 22 PRO F C 1
ATOM 3005 O O . PRO F 2 22 ? -29.245 5.714 96.328 1.00 27.80 22 PRO F O 1
ATOM 3009 N N . THR F 2 23 ? -28.462 7.805 95.920 1.00 24.78 23 THR F N 1
ATOM 3010 C CA . THR F 2 23 ? -27.372 7.370 95.063 1.00 32.43 23 THR F CA 1
ATOM 3011 C C . THR F 2 23 ? -26.079 7.618 95.793 1.00 24.97 23 THR F C 1
ATOM 3012 O O . THR F 2 23 ? -26.033 8.388 96.765 1.00 26.23 23 THR F O 1
ATOM 3016 N N . SER F 2 24 ? -25.012 6.989 95.318 1.00 28.28 24 SER F N 1
ATOM 3017 C CA . SER F 2 24 ? -23.711 7.106 95.955 1.00 27.80 24 SER F CA 1
ATOM 3018 C C . SER F 2 24 ? -22.607 7.248 94.924 1.00 26.21 24 SER F C 1
ATOM 3019 O O . SER F 2 24 ? -22.682 6.675 93.833 1.00 30.52 24 SER F O 1
ATOM 3022 N N . GLU F 2 25 ? -21.571 8.007 95.267 1.00 28.92 25 GLU F N 1
ATOM 3023 C CA . GLU F 2 25 ? -20.418 8.150 94.380 1.00 38.79 25 GLU F CA 1
ATOM 3024 C C . GLU F 2 25 ? -19.520 6.916 94.430 1.00 32.66 25 GLU F C 1
ATOM 3025 O O . GLU F 2 25 ? -18.646 6.740 93.594 1.00 30.39 25 GLU F O 1
ATOM 3031 N N . ASN F 2 26 ? -19.744 6.070 95.422 1.00 27.03 26 ASN F N 1
ATOM 3032 C CA . ASN F 2 26 ? -18.841 4.938 95.661 1.00 30.82 26 ASN F CA 1
ATOM 3033 C C . ASN F 2 26 ? -19.320 3.685 94.920 1.00 34.41 26 ASN F C 1
ATOM 3034 O O . ASN F 2 26 ? -19.908 2.780 95.506 1.00 33.67 26 ASN F O 1
ATOM 3039 N N . TRP F 2 27 ? -19.084 3.653 93.618 1.00 28.16 27 TRP F N 1
ATOM 3040 C CA . TRP F 2 27 ? -19.551 2.539 92.799 1.00 35.52 27 TRP F CA 1
ATOM 3041 C C . TRP F 2 27 ? -18.434 2.014 91.911 1.00 44.39 27 TRP F C 1
ATOM 3042 O O . TRP F 2 27 ? -17.433 2.693 91.687 1.00 34.08 27 TRP F O 1
ATOM 3053 N N . ILE F 2 28 ? -18.622 0.805 91.397 1.00 29.45 28 ILE F N 1
ATOM 3054 C CA . ILE F 2 28 ? -17.587 0.098 90.661 1.00 30.55 28 ILE F CA 1
ATOM 3055 C C . ILE F 2 28 ? -18.179 -0.689 89.508 1.00 24.03 28 ILE F C 1
ATOM 3056 O O . ILE F 2 28 ? -19.211 -1.344 89.666 1.00 24.52 28 ILE F O 1
ATOM 3061 N N . GLY F 2 29 ? -17.513 -0.639 88.363 1.00 31.40 29 GLY F N 1
ATOM 3062 C CA . GLY F 2 29 ? -17.901 -1.445 87.222 1.00 32.49 29 GLY F CA 1
ATOM 3063 C C . GLY F 2 29 ? -18.914 -0.685 86.396 1.00 35.77 29 GLY F C 1
ATOM 3064 O O . GLY F 2 29 ? -19.597 0.187 86.926 1.00 28.37 29 GLY F O 1
ATOM 3065 N N . LEU F 2 30 ? -19.014 -1.011 85.109 1.00 23.65 30 LEU F N 1
ATOM 3066 C CA . LEU F 2 30 ? -19.972 -0.344 84.216 1.00 28.77 30 LEU F CA 1
ATOM 3067 C C . LEU F 2 30 ? -20.683 -1.350 83.303 1.00 29.01 30 LEU F C 1
ATOM 3068 O O . LEU F 2 30 ? -20.037 -2.160 82.644 1.00 27.61 30 LEU F O 1
ATOM 3073 N N . LEU F 2 31 ? -22.011 -1.321 83.313 1.00 25.05 31 LEU F N 1
ATOM 3074 C CA . LEU F 2 31 ? -22.823 -2.137 82.411 1.00 21.19 31 LEU F CA 1
ATOM 3075 C C . LEU F 2 31 ? -23.797 -1.183 81.731 1.00 21.20 31 LEU F C 1
ATOM 3076 O O . LEU F 2 31 ? -24.660 -0.617 82.369 1.00 29.11 31 LEU F O 1
ATOM 3081 N N . ILE F 2 32 ? -23.608 -0.974 80.437 1.00 26.30 32 ILE F N 1
ATOM 3082 C CA . ILE F 2 32 ? -24.502 -0.121 79.685 1.00 31.01 32 ILE F CA 1
ATOM 3083 C C . ILE F 2 32 ? -25.484 -0.995 78.937 1.00 25.48 32 ILE F C 1
ATOM 3084 O O . ILE F 2 32 ? -25.092 -1.755 78.042 1.00 24.73 32 ILE F O 1
ATOM 3089 N N . VAL F 2 33 ? -26.751 -0.878 79.287 1.00 23.91 33 VAL F N 1
ATOM 3090 C CA . VAL F 2 33 ? -27.793 -1.649 78.626 1.00 24.16 33 VAL F CA 1
ATOM 3091 C C . VAL F 2 33 ? -28.486 -0.781 77.588 1.00 29.16 33 VAL F C 1
ATOM 3092 O O . VAL F 2 33 ? -29.167 0.194 77.921 1.00 28.87 33 VAL F O 1
ATOM 3096 N N . ILE F 2 34 ? -28.304 -1.139 76.326 1.00 26.52 34 ILE F N 1
ATOM 3097 C CA . ILE F 2 34 ? -28.877 -0.365 75.239 1.00 25.70 34 ILE F CA 1
ATOM 3098 C C . ILE F 2 34 ? -30.259 -0.911 74.912 1.00 45.98 34 ILE F C 1
ATOM 3099 O O . ILE F 2 34 ? -31.223 -0.146 74.756 1.00 27.35 34 ILE F O 1
ATOM 3104 N N . ASN F 2 35 ? -30.358 -2.239 74.844 1.00 28.65 35 ASN F N 1
ATOM 3105 C CA . ASN F 2 35 ? -31.630 -2.913 74.571 1.00 36.44 35 ASN F CA 1
ATOM 3106 C C . ASN F 2 35 ? -31.912 -4.027 75.583 1.00 34.59 35 ASN F C 1
ATOM 3107 O O . ASN F 2 35 ? -31.453 -5.172 75.413 1.00 30.68 35 ASN F O 1
ATOM 3112 N N . PRO F 2 36 ? -32.657 -3.693 76.647 1.00 34.10 36 PRO F N 1
ATOM 3113 C CA . PRO F 2 36 ? -32.958 -4.612 77.748 1.00 35.48 36 PRO F CA 1
ATOM 3114 C C . PRO F 2 36 ? -33.694 -5.846 77.238 1.00 45.95 36 PRO F C 1
ATOM 3115 O O . PRO F 2 36 ? -33.406 -6.968 77.662 1.00 43.43 36 PRO F O 1
ATOM 3119 N N . GLU F 2 37 ? -34.640 -5.632 76.332 1.00 37.64 37 GLU F N 1
ATOM 3120 C CA . GLU F 2 37 ? -35.428 -6.738 75.790 1.00 44.19 37 GLU F CA 1
ATOM 3121 C C . GLU F 2 37 ? -34.552 -7.796 75.104 1.00 49.68 37 GLU F C 1
ATOM 3122 O O . GLU F 2 37 ? -34.815 -8.996 75.194 1.00 41.35 37 GLU F O 1
ATOM 3128 N N . LYS F 2 38 ? -33.495 -7.364 74.430 1.00 31.34 38 LYS F N 1
ATOM 3129 C CA . LYS F 2 38 ? -32.695 -8.311 73.655 1.00 31.30 38 LYS F CA 1
ATOM 3130 C C . LYS F 2 38 ? -31.386 -8.686 74.333 1.00 43.94 38 LYS F C 1
ATOM 3131 O O . LYS F 2 38 ? -30.674 -9.545 73.843 1.00 46.30 38 LYS F O 1
ATOM 3137 N N . SER F 2 39 ? -31.061 -8.038 75.449 1.00 35.22 39 SER F N 1
ATOM 3138 C CA . SER F 2 39 ? -29.808 -8.309 76.148 1.00 32.84 39 SER F CA 1
ATOM 3139 C C . SER F 2 39 ? -29.903 -9.457 77.169 1.00 30.36 39 SER F C 1
ATOM 3140 O O . SER F 2 39 ? -30.581 -9.343 78.178 1.00 30.77 39 SER F O 1
ATOM 3143 N N . GLU F 2 40 ? -29.188 -10.544 76.907 1.00 33.56 40 GLU F N 1
ATOM 3144 C CA . GLU F 2 40 ? -29.096 -11.652 77.856 1.00 30.37 40 GLU F CA 1
ATOM 3145 C C . GLU F 2 40 ? -28.337 -11.202 79.116 1.00 28.10 40 GLU F C 1
ATOM 3146 O O . GLU F 2 40 ? -28.675 -11.580 80.232 1.00 28.61 40 GLU F O 1
ATOM 3152 N N . ILE F 2 41 ? -27.314 -10.366 78.944 1.00 29.14 41 ILE F N 1
ATOM 3153 C CA . ILE F 2 41 ? -26.564 -9.865 80.089 1.00 26.86 41 ILE F CA 1
ATOM 3154 C C . ILE F 2 41 ? -27.455 -9.011 80.997 1.00 26.03 41 ILE F C 1
ATOM 3155 O O . ILE F 2 41 ? -27.434 -9.162 82.223 1.00 28.86 41 ILE F O 1
ATOM 3160 N N . ALA F 2 42 ? -28.257 -8.119 80.407 1.00 31.45 42 ALA F N 1
ATOM 3161 C CA . ALA F 2 42 ? -29.215 -7.334 81.220 1.00 28.98 42 ALA F CA 1
ATOM 3162 C C . ALA F 2 42 ? -30.118 -8.255 82.046 1.00 30.90 42 ALA F C 1
ATOM 3163 O O . ALA F 2 42 ? -30.370 -8.009 83.234 1.00 31.85 42 ALA F O 1
ATOM 3165 N N . LYS F 2 43 ? -30.617 -9.310 81.411 1.00 33.35 43 LYS F N 1
ATOM 3166 C CA . LYS F 2 43 ? -31.516 -10.219 82.106 1.00 32.41 43 LYS F CA 1
ATOM 3167 C C . LYS F 2 43 ? -30.803 -10.879 83.273 1.00 36.25 43 LYS F C 1
ATOM 3168 O O . LYS F 2 43 ? -31.351 -10.958 84.358 1.00 39.75 43 LYS F O 1
ATOM 3174 N N . LYS F 2 44 ? -29.571 -11.348 83.063 1.00 32.59 44 LYS F N 1
ATOM 3175 C CA . LYS F 2 44 ? -28.815 -11.928 84.175 1.00 29.48 44 LYS F CA 1
ATOM 3176 C C . LYS F 2 44 ? -28.569 -10.906 85.294 1.00 38.24 44 LYS F C 1
ATOM 3177 O O . LYS F 2 44 ? -28.494 -11.256 86.471 1.00 34.61 44 LYS F O 1
ATOM 3183 N N . ALA F 2 45 ? -28.461 -9.638 84.925 1.00 30.13 45 ALA F N 1
ATOM 3184 C CA . ALA F 2 45 ? -28.200 -8.577 85.897 1.00 27.64 45 ALA F CA 1
ATOM 3185 C C . ALA F 2 45 ? -29.482 -8.036 86.528 1.00 38.49 45 ALA F C 1
ATOM 3186 O O . ALA F 2 45 ? -29.430 -7.172 87.392 1.00 36.67 45 ALA F O 1
ATOM 3188 N N . GLY F 2 46 ? -30.630 -8.568 86.111 1.00 32.72 46 GLY F N 1
ATOM 3189 C CA . GLY F 2 46 ? -31.918 -8.123 86.627 1.00 31.11 46 GLY F CA 1
ATOM 3190 C C . GLY F 2 46 ? -32.293 -6.727 86.153 1.00 43.78 46 GLY F C 1
ATOM 3191 O O . GLY F 2 46 ? -33.028 -5.999 86.836 1.00 38.87 46 GLY F O 1
ATOM 3192 N N . ILE F 2 47 ? -31.773 -6.339 84.992 1.00 36.44 47 ILE F N 1
ATOM 3193 C CA . ILE F 2 47 ? -32.048 -5.018 84.438 1.00 33.60 47 ILE F CA 1
ATOM 3194 C C . ILE F 2 47 ? -33.096 -5.091 83.330 1.00 30.24 47 ILE F C 1
ATOM 3195 O O . ILE F 2 47 ? -32.914 -5.828 82.366 1.00 36.04 47 ILE F O 1
ATOM 3200 N N . ASP F 2 48 ? -34.169 -4.306 83.449 1.00 41.12 48 ASP F N 1
ATOM 3201 C CA . ASP F 2 48 ? -35.206 -4.318 82.422 1.00 44.01 48 ASP F CA 1
ATOM 3202 C C . ASP F 2 48 ? -35.502 -2.941 81.839 1.00 44.41 48 ASP F C 1
ATOM 3203 O O . ASP F 2 48 ? -36.447 -2.771 81.078 1.00 33.70 48 ASP F O 1
ATOM 3208 N N . ILE F 2 49 ? -34.683 -1.954 82.178 1.00 34.95 49 ILE F N 1
ATOM 3209 C CA . ILE F 2 49 ? -34.837 -0.648 81.539 1.00 41.00 49 ILE F CA 1
ATOM 3210 C C . ILE F 2 49 ? -33.482 -0.121 81.083 1.00 30.79 49 ILE F C 1
ATOM 3211 O O . ILE F 2 49 ? -32.472 -0.297 81.769 1.00 27.49 49 ILE F O 1
ATOM 3216 N N . LYS F 2 50 ? -33.453 0.465 79.894 1.00 28.18 50 LYS F N 1
ATOM 3217 C CA . LYS F 2 50 ? -32.192 0.897 79.312 1.00 37.78 50 LYS F CA 1
ATOM 3218 C C . LYS F 2 50 ? -31.512 1.972 80.166 1.00 36.94 50 LYS F C 1
ATOM 3219 O O . LYS F 2 50 ? -32.178 2.763 80.846 1.00 29.96 50 LYS F O 1
ATOM 3225 N N . GLY F 2 51 ? -30.184 1.979 80.142 1.00 33.53 51 GLY F N 1
ATOM 3226 C CA . GLY F 2 51 ? -29.418 2.937 80.912 1.00 29.21 51 GLY F CA 1
ATOM 3227 C C . GLY F 2 51 ? -28.038 2.411 81.234 1.00 34.69 51 GLY F C 1
ATOM 3228 O O . GLY F 2 51 ? -27.611 1.370 80.726 1.00 25.12 51 GLY F O 1
ATOM 3229 N N . LYS F 2 52 ? -27.314 3.151 82.059 1.00 24.66 52 LYS F N 1
ATOM 3230 C CA . LYS F 2 52 ? -25.993 2.720 82.440 1.00 29.92 52 LYS F CA 1
ATOM 3231 C C . LYS F 2 52 ? -26.074 2.383 83.905 1.00 31.36 52 LYS F C 1
ATOM 3232 O O . LYS F 2 52 ? -26.730 3.104 84.670 1.00 24.50 52 LYS F O 1
ATOM 3238 N N . TYR F 2 53 ? -25.409 1.291 84.286 1.00 22.08 53 TYR F N 1
ATOM 3239 C CA . TYR F 2 53 ? -25.449 0.779 85.654 1.00 27.35 53 TYR F CA 1
ATOM 3240 C C . TYR F 2 53 ? -24.051 0.484 86.195 1.00 31.29 53 TYR F C 1
ATOM 3241 O O . TYR F 2 53 ? -23.154 0.097 85.444 1.00 27.71 53 TYR F O 1
ATOM 3250 N N . ALA F 2 54 ? -23.869 0.656 87.502 1.00 23.78 54 ALA F N 1
ATOM 3251 C CA . ALA F 2 54 ? -22.649 0.177 88.165 1.00 22.10 54 ALA F CA 1
ATOM 3252 C C . ALA F 2 54 ? -22.755 -1.332 88.359 1.00 25.95 54 ALA F C 1
ATOM 3253 O O . ALA F 2 54 ? -23.843 -1.895 88.266 1.00 21.23 54 ALA F O 1
ATOM 3255 N N . LEU F 2 55 ? -21.638 -2.009 88.610 1.00 24.65 55 LEU F N 1
ATOM 3256 C CA . LEU F 2 55 ? -21.738 -3.437 88.914 1.00 23.15 55 LEU F CA 1
ATOM 3257 C C . LEU F 2 55 ? -21.887 -3.660 90.404 1.00 33.15 55 LEU F C 1
ATOM 3258 O O . LEU F 2 55 ? -22.523 -4.615 90.833 1.00 30.55 55 LEU F O 1
ATOM 3263 N N . SER F 2 56 ? -21.290 -2.779 91.198 1.00 27.82 56 SER F N 1
ATOM 3264 C CA . SER F 2 56 ? -21.510 -2.805 92.644 1.00 24.09 56 SER F CA 1
ATOM 3265 C C . SER F 2 56 ? -21.494 -1.365 93.206 1.00 28.16 56 SER F C 1
ATOM 3266 O O . SER F 2 56 ? -20.897 -0.462 92.622 1.00 29.73 56 SER F O 1
ATOM 3269 N N . VAL F 2 57 ? -22.156 -1.172 94.332 1.00 24.07 57 VAL F N 1
ATOM 3270 C CA . VAL F 2 57 ? -22.282 0.159 94.919 1.00 37.91 57 VAL F CA 1
ATOM 3271 C C . VAL F 2 57 ? -22.263 0.028 96.417 1.00 43.89 57 VAL F C 1
ATOM 3272 O O . VAL F 2 57 ? -22.781 -0.948 96.960 1.00 36.36 57 VAL F O 1
ATOM 3276 N N . LYS F 2 58 ? -21.668 1.013 97.080 1.00 31.08 58 LYS F N 1
ATOM 3277 C CA . LYS F 2 58 ? -21.721 1.110 98.538 1.00 44.95 58 LYS F CA 1
ATOM 3278 C C . LYS F 2 58 ? -21.866 2.560 98.957 1.00 41.16 58 LYS F C 1
ATOM 3279 O O . LYS F 2 58 ? -21.537 3.465 98.191 1.00 33.64 58 LYS F O 1
ATOM 3285 N N . GLU F 2 59 ? -22.327 2.775 100.184 1.00 44.89 59 GLU F N 1
ATOM 3286 C CA . GLU F 2 59 ? -22.437 4.125 100.721 1.00 57.84 59 GLU F CA 1
ATOM 3287 C C . GLU F 2 59 ? -21.063 4.763 100.881 1.00 71.87 59 GLU F C 1
ATOM 3288 O O . GLU F 2 59 ? -20.089 4.089 101.218 1.00 67.33 59 GLU F O 1
ATOM 3295 N N . ALA G 1 9 ? -24.563 -9.115 45.393 1.00 66.86 -1 ALA G N 1
ATOM 3296 C CA . ALA G 1 9 ? -25.385 -10.063 46.142 1.00 72.09 -1 ALA G CA 1
ATOM 3297 C C . ALA G 1 9 ? -24.580 -11.314 46.457 1.00 67.83 -1 ALA G C 1
ATOM 3298 O O . ALA G 1 9 ? -23.394 -11.376 46.139 1.00 79.74 -1 ALA G O 1
ATOM 3300 N N . HIS G 1 10 ? -25.223 -12.308 47.073 1.00 61.17 0 HIS G N 1
ATOM 3301 C CA . HIS G 1 10 ? -24.545 -13.567 47.354 1.00 65.00 0 HIS G CA 1
ATOM 3302 C C . HIS G 1 10 ? -25.373 -14.855 47.202 1.00 24.14 0 HIS G C 1
ATOM 3303 O O . HIS G 1 10 ? -25.406 -15.454 46.113 1.00 29.57 0 HIS G O 1
ATOM 3310 N N . MET G 1 11 ? -26.024 -15.281 48.271 1.00 34.11 1 MET G N 1
ATOM 3311 C CA . MET G 1 11 ? -26.394 -16.704 48.387 1.00 28.19 1 MET G CA 1
ATOM 3312 C C . MET G 1 11 ? -27.497 -17.229 47.485 1.00 39.40 1 MET G C 1
ATOM 3313 O O . MET G 1 11 ? -28.574 -16.626 47.353 1.00 25.69 1 MET G O 1
ATOM 3318 N N . ILE G 1 12 ? -27.201 -18.364 46.853 1.00 26.00 2 ILE G N 1
ATOM 3319 C CA . ILE G 1 12 ? -28.183 -19.103 46.072 1.00 22.32 2 ILE G CA 1
ATOM 3320 C C . ILE G 1 12 ? -28.116 -20.572 46.498 1.00 32.87 2 ILE G C 1
ATOM 3321 O O . ILE G 1 12 ? -27.025 -21.132 46.668 1.00 28.27 2 ILE G O 1
ATOM 3326 N N . PHE G 1 13 ? -29.281 -21.182 46.688 1.00 27.09 3 PHE G N 1
ATOM 3327 C CA . PHE G 1 13 ? -29.357 -22.576 47.122 1.00 21.83 3 PHE G CA 1
ATOM 3328 C C . PHE G 1 13 ? -30.201 -23.385 46.166 1.00 25.29 3 PHE G C 1
ATOM 3329 O O . PHE G 1 13 ? -31.173 -22.878 45.601 1.00 26.07 3 PHE G O 1
ATOM 3337 N N . ALA G 1 14 ? -29.819 -24.646 45.979 1.00 23.18 4 ALA G N 1
ATOM 3338 C CA . ALA G 1 14 ? -30.655 -25.587 45.247 1.00 26.41 4 ALA G CA 1
ATOM 3339 C C . ALA G 1 14 ? -31.573 -26.359 46.220 1.00 25.22 4 ALA G C 1
ATOM 3340 O O . ALA G 1 14 ? -31.127 -26.987 47.178 1.00 26.29 4 ALA G O 1
ATOM 3342 N N . VAL G 1 15 ? -32.876 -26.304 45.959 1.00 24.07 5 VAL G N 1
ATOM 3343 C CA . VAL G 1 15 ? -33.835 -26.997 46.781 1.00 26.85 5 VAL G CA 1
ATOM 3344 C C . VAL G 1 15 ? -34.314 -28.211 45.975 1.00 28.06 5 VAL G C 1
ATOM 3345 O O . VAL G 1 15 ? -34.763 -28.062 44.846 1.00 24.46 5 VAL G O 1
ATOM 3349 N N . ARG G 1 16 ? -34.201 -29.401 46.546 1.00 31.79 6 ARG G N 1
ATOM 3350 C CA . ARG G 1 16 ? -34.563 -30.595 45.791 1.00 29.40 6 ARG G CA 1
ATOM 3351 C C . ARG G 1 16 ? -36.058 -30.808 45.887 1.00 27.25 6 ARG G C 1
ATOM 3352 O O . ARG G 1 16 ? -36.635 -30.705 46.959 1.00 28.00 6 ARG G O 1
ATOM 3360 N N . THR G 1 17 ? -36.690 -31.072 44.754 1.00 31.85 7 THR G N 1
ATOM 3361 C CA . THR G 1 17 ? -38.131 -31.296 44.737 1.00 29.99 7 THR G CA 1
ATOM 3362 C C . THR G 1 17 ? -38.459 -32.616 44.039 1.00 28.92 7 THR G C 1
ATOM 3363 O O . THR G 1 17 ? -37.587 -33.277 43.492 1.00 30.57 7 THR G O 1
ATOM 3367 N N . MET G 1 18 ? -39.732 -32.979 44.024 1.00 38.26 8 MET G N 1
ATOM 3368 C CA . MET G 1 18 ? -40.150 -34.066 43.159 1.00 35.32 8 MET G CA 1
ATOM 3369 C C . MET G 1 18 ? -40.035 -33.654 41.705 1.00 32.02 8 MET G C 1
ATOM 3370 O O . MET G 1 18 ? -40.304 -32.492 41.327 1.00 30.71 8 MET G O 1
ATOM 3375 N N . VAL G 1 19 ? -39.623 -34.609 40.878 1.00 29.45 9 VAL G N 1
ATOM 3376 C CA . VAL G 1 19 ? -39.435 -34.334 39.464 1.00 28.29 9 VAL G CA 1
ATOM 3377 C C . VAL G 1 19 ? -40.788 -33.988 38.865 1.00 40.09 9 VAL G C 1
ATOM 3378 O O . VAL G 1 19 ? -41.777 -34.688 39.106 1.00 50.82 9 VAL G O 1
ATOM 3382 N N . GLY G 1 20 ? -40.845 -32.907 38.100 1.00 32.59 10 GLY G N 1
ATOM 3383 C CA . GLY G 1 20 ? -42.105 -32.521 37.497 1.00 33.13 10 GLY G CA 1
ATOM 3384 C C . GLY G 1 20 ? -42.891 -31.495 38.293 1.00 46.22 10 GLY G C 1
ATOM 3385 O O . GLY G 1 20 ? -43.817 -30.878 37.754 1.00 37.21 10 GLY G O 1
ATOM 3386 N N . GLN G 1 21 ? -42.523 -31.309 39.561 1.00 43.48 11 GLN G N 1
ATOM 3387 C CA . GLN G 1 21 ? -43.182 -30.330 40.431 1.00 40.39 11 GLN G CA 1
ATOM 3388 C C . GLN G 1 21 ? -42.395 -29.039 40.579 1.00 34.70 11 GLN G C 1
ATOM 3389 O O . GLN G 1 21 ? -42.669 -28.247 41.474 1.00 38.92 11 GLN G O 1
ATOM 3395 N N . GLU G 1 22 ? -41.421 -28.821 39.713 1.00 40.00 12 GLU G N 1
ATOM 3396 C CA . GLU G 1 22 ? -40.519 -27.689 39.898 1.00 37.07 12 GLU G CA 1
ATOM 3397 C C . GLU G 1 22 ? -41.240 -26.343 39.843 1.00 38.28 12 GLU G C 1
ATOM 3398 O O . GLU G 1 22 ? -41.140 -25.543 40.780 1.00 38.74 12 GLU G O 1
ATOM 3404 N N . LYS G 1 23 ? -41.955 -26.087 38.751 1.00 37.79 13 LYS G N 1
ATOM 3405 C CA . LYS G 1 23 ? -42.671 -24.817 38.603 1.00 26.57 13 LYS G CA 1
ATOM 3406 C C . LYS G 1 23 ? -43.755 -24.654 39.665 1.00 38.21 13 LYS G C 1
ATOM 3407 O O . LYS G 1 23 ? -43.943 -23.567 40.207 1.00 37.67 13 LYS G O 1
ATOM 3413 N N . ASN G 1 24 ? -44.470 -25.734 39.963 1.00 45.36 14 ASN G N 1
ATOM 3414 C CA . ASN G 1 24 ? -45.476 -25.701 41.022 1.00 34.02 14 ASN G CA 1
ATOM 3415 C C . ASN G 1 24 ? -44.870 -25.220 42.330 1.00 41.67 14 ASN G C 1
ATOM 3416 O O . ASN G 1 24 ? -45.419 -24.342 42.997 1.00 40.47 14 ASN G O 1
ATOM 3421 N N . ILE G 1 25 ? -43.740 -25.809 42.709 1.00 28.30 15 ILE G N 1
ATOM 3422 C CA . ILE G 1 25 ? -43.098 -25.432 43.954 1.00 32.50 15 ILE G CA 1
ATOM 3423 C C . ILE G 1 25 ? -42.549 -23.988 43.924 1.00 24.51 15 ILE G C 1
ATOM 3424 O O . ILE G 1 25 ? -42.622 -23.273 44.917 1.00 28.34 15 ILE G O 1
ATOM 3429 N N . ALA G 1 26 ? -42.020 -23.558 42.789 1.00 23.42 16 ALA G N 1
ATOM 3430 C CA . ALA G 1 26 ? -41.543 -22.192 42.651 1.00 27.61 16 ALA G CA 1
ATOM 3431 C C . ALA G 1 26 ? -42.685 -21.222 42.954 1.00 39.36 16 ALA G C 1
ATOM 3432 O O . ALA G 1 26 ? -42.480 -20.180 43.570 1.00 31.34 16 ALA G O 1
ATOM 3434 N N . GLY G 1 27 ? -43.888 -21.570 42.501 1.00 31.20 17 GLY G N 1
ATOM 3435 C CA . GLY G 1 27 ? -45.056 -20.726 42.695 1.00 41.95 17 GLY G CA 1
ATOM 3436 C C . GLY G 1 27 ? -45.472 -20.662 44.149 1.00 42.10 17 GLY G C 1
ATOM 3437 O O . GLY G 1 27 ? -45.752 -19.586 44.661 1.00 32.65 17 GLY G O 1
ATOM 3438 N N . LEU G 1 28 ? -45.537 -21.817 44.811 1.00 33.28 18 LEU G N 1
ATOM 3439 C CA . LEU G 1 28 ? -45.791 -21.854 46.244 1.00 33.27 18 LEU G CA 1
ATOM 3440 C C . LEU G 1 28 ? -44.736 -21.079 47.029 1.00 40.93 18 LEU G C 1
ATOM 3441 O O . LEU G 1 28 ? -45.048 -20.375 48.001 1.00 38.78 18 LEU G O 1
ATOM 3446 N N . MET G 1 29 ? -43.484 -21.214 46.612 1.00 36.73 19 MET G N 1
ATOM 3447 C CA . MET G 1 29 ? -42.377 -20.508 47.265 1.00 34.54 19 MET G CA 1
ATOM 3448 C C . MET G 1 29 ? -42.539 -18.994 47.191 1.00 30.04 19 MET G C 1
ATOM 3449 O O . MET G 1 29 ? -42.333 -18.284 48.185 1.00 35.25 19 MET G O 1
ATOM 3454 N N . ALA G 1 30 ? -42.901 -18.504 46.014 1.00 34.57 20 ALA G N 1
ATOM 3455 C CA . ALA G 1 30 ? -42.994 -17.065 45.805 1.00 37.06 20 ALA G CA 1
ATOM 3456 C C . ALA G 1 30 ? -44.094 -16.494 46.692 1.00 42.65 20 ALA G C 1
ATOM 3457 O O . ALA G 1 30 ? -43.912 -15.455 47.338 1.00 33.27 20 ALA G O 1
ATOM 3459 N N . SER G 1 31 ? -45.226 -17.195 46.741 1.00 42.65 21 SER G N 1
ATOM 3460 C CA . SER G 1 31 ? -46.339 -16.793 47.598 1.00 43.59 21 SER G CA 1
ATOM 3461 C C . SER G 1 31 ? -45.905 -16.754 49.062 1.00 48.39 21 SER G C 1
ATOM 3462 O O . SER G 1 31 ? -46.140 -15.765 49.752 1.00 43.63 21 SER G O 1
ATOM 3465 N N . ARG G 1 32 ? -45.253 -17.817 49.532 1.00 38.95 22 ARG G N 1
ATOM 3466 C CA . ARG G 1 32 ? -44.861 -17.880 50.928 1.00 33.28 22 ARG G CA 1
ATOM 3467 C C . ARG G 1 32 ? -43.808 -16.820 51.256 1.00 38.23 22 ARG G C 1
ATOM 3468 O O . ARG G 1 32 ? -43.802 -16.246 52.350 1.00 39.97 22 ARG G O 1
ATOM 3476 N N . ALA G 1 33 ? -42.912 -16.562 50.313 1.00 48.73 23 ALA G N 1
ATOM 3477 C CA . ALA G 1 33 ? -41.867 -15.576 50.541 1.00 48.97 23 ALA G CA 1
ATOM 3478 C C . ALA G 1 33 ? -42.494 -14.207 50.810 1.00 55.70 23 ALA G C 1
ATOM 3479 O O . ALA G 1 33 ? -42.108 -13.508 51.742 1.00 57.47 23 ALA G O 1
ATOM 3481 N N . GLU G 1 34 ? -43.466 -13.841 49.988 1.00 59.43 24 GLU G N 1
ATOM 3482 C CA . GLU G 1 34 ? -44.117 -12.552 50.116 1.00 65.89 24 GLU G CA 1
ATOM 3483 C C . GLU G 1 34 ? -44.946 -12.491 51.398 1.00 69.47 24 GLU G C 1
ATOM 3484 O O . GLU G 1 34 ? -44.836 -11.538 52.174 1.00 72.85 24 GLU G O 1
ATOM 3490 N N . LYS G 1 35 ? -45.765 -13.514 51.625 1.00 68.69 25 LYS G N 1
ATOM 3491 C CA . LYS G 1 35 ? -46.618 -13.552 52.808 1.00 71.95 25 LYS G CA 1
ATOM 3492 C C . LYS G 1 35 ? -45.816 -13.506 54.110 1.00 70.43 25 LYS G C 1
ATOM 3493 O O . LYS G 1 35 ? -46.169 -12.777 55.029 1.00 74.59 25 LYS G O 1
ATOM 3499 N N . GLU G 1 36 ? -44.735 -14.276 54.180 1.00 64.50 26 GLU G N 1
ATOM 3500 C CA . GLU G 1 36 ? -43.912 -14.358 55.393 1.00 62.47 26 GLU G CA 1
ATOM 3501 C C . GLU G 1 36 ? -42.794 -13.317 55.431 1.00 62.62 26 GLU G C 1
ATOM 3502 O O . GLU G 1 36 ? -42.001 -13.281 56.375 1.00 63.45 26 GLU G O 1
ATOM 3508 N N . GLN G 1 37 ? -42.721 -12.480 54.401 1.00 64.57 27 GLN G N 1
ATOM 3509 C CA . GLN G 1 37 ? -41.700 -11.431 54.333 1.00 64.99 27 GLN G CA 1
ATOM 3510 C C . GLN G 1 37 ? -40.285 -11.985 54.503 1.00 58.91 27 GLN G C 1
ATOM 3511 O O . GLN G 1 37 ? -39.484 -11.452 55.269 1.00 59.14 27 GLN G O 1
ATOM 3517 N N . LEU G 1 38 ? -39.978 -13.056 53.777 1.00 53.83 28 LEU G N 1
ATOM 3518 C CA . LEU G 1 38 ? -38.648 -13.652 53.815 1.00 47.79 28 LEU G CA 1
ATOM 3519 C C . LEU G 1 38 ? -37.733 -12.931 52.842 1.00 53.05 28 LEU G C 1
ATOM 3520 O O . LEU G 1 38 ? -38.196 -12.407 51.823 1.00 49.35 28 LEU G O 1
ATOM 3525 N N . ASP G 1 39 ? -36.438 -12.911 53.153 1.00 43.23 29 ASP G N 1
ATOM 3526 C CA . ASP G 1 39 ? -35.456 -12.305 52.261 1.00 43.84 29 ASP G CA 1
ATOM 3527 C C . ASP G 1 39 ? -35.097 -13.241 51.107 1.00 36.70 29 ASP G C 1
ATOM 3528 O O . ASP G 1 39 ? -33.950 -13.664 50.960 1.00 48.24 29 ASP G O 1
ATOM 3533 N N . VAL G 1 40 ? -36.101 -13.559 50.295 1.00 36.43 30 VAL G N 1
ATOM 3534 C CA . VAL G 1 40 ? -35.927 -14.375 49.106 1.00 29.79 30 VAL G CA 1
ATOM 3535 C C . VAL G 1 40 ? -36.107 -13.452 47.919 1.00 39.66 30 VAL G C 1
ATOM 3536 O O . VAL G 1 40 ? -37.101 -12.737 47.822 1.00 36.15 30 VAL G O 1
ATOM 3540 N N . TYR G 1 41 ? -35.146 -13.456 47.013 1.00 27.39 31 TYR G N 1
ATOM 3541 C CA . TYR G 1 41 ? -35.118 -12.456 45.970 1.00 35.05 31 TYR G CA 1
ATOM 3542 C C . TYR G 1 41 ? -35.500 -12.989 44.604 1.00 44.47 31 TYR G C 1
ATOM 3543 O O . TYR G 1 41 ? -36.064 -12.256 43.793 1.00 33.77 31 TYR G O 1
ATOM 3552 N N . SER G 1 42 ? -35.173 -14.248 44.330 1.00 31.04 32 SER G N 1
ATOM 3553 C CA . SER G 1 42 ? -35.633 -14.859 43.097 1.00 28.52 32 SER G CA 1
ATOM 3554 C C . SER G 1 42 ? -35.687 -16.366 43.237 1.00 29.61 32 SER G C 1
ATOM 3555 O O . SER G 1 42 ? -35.069 -16.931 44.141 1.00 27.14 32 SER G O 1
ATOM 3558 N N . ILE G 1 43 ? -36.450 -16.993 42.344 1.00 33.21 33 ILE G N 1
ATOM 3559 C CA . ILE G 1 43 ? -36.618 -18.437 42.325 1.00 34.53 33 ILE G CA 1
ATOM 3560 C C . ILE G 1 43 ? -36.545 -18.878 40.873 1.00 33.87 33 ILE G C 1
ATOM 3561 O O . ILE G 1 43 ? -37.195 -18.282 40.017 1.00 36.34 33 ILE G O 1
ATOM 3566 N N . LEU G 1 44 ? -35.745 -19.902 40.584 1.00 29.20 34 LEU G N 1
ATOM 3567 C CA . LEU G 1 44 ? -35.508 -20.291 39.205 1.00 27.85 34 LEU G CA 1
ATOM 3568 C C . LEU G 1 44 ? -35.778 -21.782 39.003 1.00 40.85 34 LEU G C 1
ATOM 3569 O O . LEU G 1 44 ? -35.208 -22.634 39.702 1.00 34.94 34 LEU G O 1
ATOM 3574 N N . ALA G 1 45 ? -36.651 -22.094 38.048 1.00 30.32 35 ALA G N 1
ATOM 3575 C CA . ALA G 1 45 ? -36.946 -23.490 37.705 1.00 31.55 35 ALA G CA 1
ATOM 3576 C C . ALA G 1 45 ? -36.645 -23.710 36.240 1.00 37.23 35 ALA G C 1
ATOM 3577 O O . ALA G 1 45 ? -37.420 -23.304 35.375 1.00 37.12 35 ALA G O 1
ATOM 3579 N N . SER G 1 46 ? -35.508 -24.355 35.974 1.00 43.59 36 SER G N 1
ATOM 3580 C CA . SER G 1 46 ? -35.038 -24.597 34.617 1.00 40.46 36 SER G CA 1
ATOM 3581 C C . SER G 1 46 ? -35.444 -25.983 34.162 1.00 46.00 36 SER G C 1
ATOM 3582 O O . SER G 1 46 ? -35.352 -26.955 34.935 1.00 43.32 36 SER G O 1
ATOM 3585 N N . GLU G 1 47 ? -35.887 -26.082 32.909 1.00 50.88 37 GLU G N 1
ATOM 3586 C CA . GLU G 1 47 ? -36.250 -27.376 32.336 1.00 48.41 37 GLU G CA 1
ATOM 3587 C C . GLU G 1 47 ? -35.044 -28.296 32.232 1.00 50.83 37 GLU G C 1
ATOM 3588 O O . GLU G 1 47 ? -35.181 -29.522 32.105 1.00 49.28 37 GLU G O 1
ATOM 3594 N N . SER G 1 48 ? -33.856 -27.709 32.258 1.00 44.97 38 SER G N 1
ATOM 3595 C CA . SER G 1 48 ? -32.653 -28.508 32.108 1.00 48.24 38 SER G CA 1
ATOM 3596 C C . SER G 1 48 ? -32.142 -28.931 33.485 1.00 45.18 38 SER G C 1
ATOM 3597 O O . SER G 1 48 ? -31.054 -29.480 33.625 1.00 45.66 38 SER G O 1
ATOM 3600 N N . LEU G 1 49 ? -32.948 -28.673 34.503 1.00 39.33 39 LEU G N 1
ATOM 3601 C CA . LEU G 1 49 ? -32.594 -29.040 35.859 1.00 42.11 39 LEU G CA 1
ATOM 3602 C C . LEU G 1 49 ? -33.791 -29.653 36.571 1.00 35.81 39 LEU G C 1
ATOM 3603 O O . LEU G 1 49 ? -34.397 -29.037 37.445 1.00 36.25 39 LEU G O 1
ATOM 3608 N N . LYS G 1 50 ? -34.133 -30.881 36.210 1.00 37.46 40 LYS G N 1
ATOM 3609 C CA . LYS G 1 50 ? -35.312 -31.497 36.789 1.00 47.23 40 LYS G CA 1
ATOM 3610 C C . LYS G 1 50 ? -35.070 -31.898 38.244 1.00 35.87 40 LYS G C 1
ATOM 3611 O O . LYS G 1 50 ? -33.976 -32.350 38.600 1.00 42.60 40 LYS G O 1
ATOM 3617 N N . GLY G 1 51 ? -36.100 -31.740 39.067 1.00 35.06 41 GLY G N 1
ATOM 3618 C CA . GLY G 1 51 ? -36.074 -32.144 40.464 1.00 33.49 41 GLY G CA 1
ATOM 3619 C C . GLY G 1 51 ? -35.444 -31.127 41.407 1.00 34.88 41 GLY G C 1
ATOM 3620 O O . GLY G 1 51 ? -35.222 -31.423 42.583 1.00 36.48 41 GLY G O 1
ATOM 3621 N N . TYR G 1 52 ? -35.170 -29.930 40.898 1.00 32.21 42 TYR G N 1
ATOM 3622 C CA . TYR G 1 52 ? -34.546 -28.882 41.703 1.00 28.91 42 TYR G CA 1
ATOM 3623 C C . TYR G 1 52 ? -35.119 -27.530 41.360 1.00 28.69 42 TYR G C 1
ATOM 3624 O O . TYR G 1 52 ? -35.478 -27.267 40.224 1.00 37.57 42 TYR G O 1
ATOM 3633 N N . VAL G 1 53 ? -35.204 -26.671 42.369 1.00 27.06 43 VAL G N 1
ATOM 3634 C CA . VAL G 1 53 ? -35.522 -25.277 42.160 1.00 28.41 43 VAL G CA 1
ATOM 3635 C C . VAL G 1 53 ? -34.403 -24.461 42.834 1.00 39.70 43 VAL G C 1
ATOM 3636 O O . VAL G 1 53 ? -33.946 -24.821 43.927 1.00 33.12 43 VAL G O 1
ATOM 3640 N N . LEU G 1 54 ? -33.943 -23.395 42.174 1.00 29.48 44 LEU G N 1
ATOM 3641 C CA . LEU G 1 54 ? -32.865 -22.566 42.711 1.00 24.13 44 LEU G CA 1
ATOM 3642 C C . LEU G 1 54 ? -33.455 -21.364 43.417 1.00 34.71 44 LEU G C 1
ATOM 3643 O O . LEU G 1 54 ? -34.339 -20.709 42.869 1.00 30.71 44 LEU G O 1
ATOM 3648 N N . VAL G 1 55 ? -32.985 -21.088 44.634 1.00 25.92 45 VAL G N 1
ATOM 3649 C CA . VAL G 1 55 ? -33.562 -20.025 45.461 1.00 24.01 45 VAL G CA 1
ATOM 3650 C C . VAL G 1 55 ? -32.457 -19.054 45.856 1.00 33.79 45 VAL G C 1
ATOM 3651 O O . VAL G 1 55 ? -31.476 -19.433 46.517 1.00 27.75 45 VAL G O 1
ATOM 3655 N N . GLU G 1 56 ? -32.597 -17.816 45.391 1.00 25.12 46 GLU G N 1
ATOM 3656 C CA . GLU G 1 56 ? -31.648 -16.765 45.728 1.00 26.44 46 GLU G CA 1
ATOM 3657 C C . GLU G 1 56 ? -32.181 -16.055 46.964 1.00 30.27 46 GLU G C 1
ATOM 3658 O O . GLU G 1 56 ? -33.303 -15.540 46.955 1.00 32.01 46 GLU G O 1
ATOM 3664 N N . ALA G 1 57 ? -31.403 -16.082 48.041 1.00 36.22 47 ALA G N 1
ATOM 3665 C CA . ALA G 1 57 ? -31.831 -15.540 49.335 1.00 35.25 47 ALA G CA 1
ATOM 3666 C C . ALA G 1 57 ? -30.665 -14.944 50.124 1.00 32.20 47 ALA G C 1
ATOM 3667 O O . ALA G 1 57 ? -29.503 -15.214 49.835 1.00 36.64 47 ALA G O 1
ATOM 3669 N N . GLU G 1 58 ? -30.983 -14.139 51.130 1.00 38.66 48 GLU G N 1
ATOM 3670 C CA . GLU G 1 58 ? -29.953 -13.525 51.952 1.00 31.13 48 GLU G CA 1
ATOM 3671 C C . GLU G 1 58 ? -29.199 -14.534 52.820 1.00 37.05 48 GLU G C 1
ATOM 3672 O O . GLU G 1 58 ? -27.977 -14.426 53.018 1.00 36.24 48 GLU G O 1
ATOM 3678 N N . THR G 1 59 ? -29.934 -15.495 53.376 1.00 36.15 49 THR G N 1
ATOM 3679 C CA . THR G 1 59 ? -29.338 -16.483 54.270 1.00 34.73 49 THR G CA 1
ATOM 3680 C C . THR G 1 59 ? -29.943 -17.843 53.996 1.00 43.56 49 THR G C 1
ATOM 3681 O O . THR G 1 59 ? -31.009 -17.947 53.386 1.00 33.69 49 THR G O 1
ATOM 3685 N N . LYS G 1 60 ? -29.273 -18.883 54.471 1.00 31.29 50 L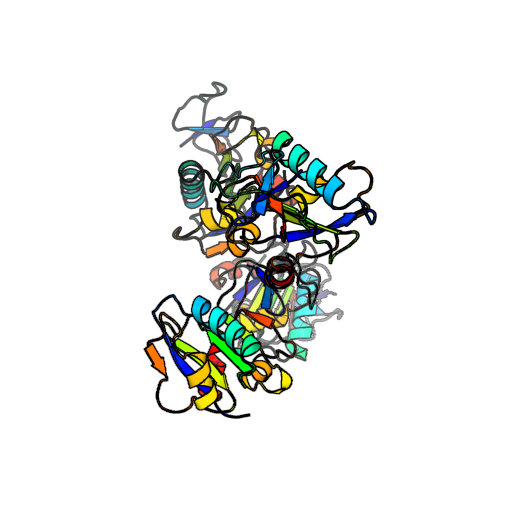YS G N 1
ATOM 3686 C CA . LYS G 1 60 ? -29.786 -20.236 54.334 1.00 39.28 50 LYS G CA 1
ATOM 3687 C C . LYS G 1 60 ? -31.055 -20.374 55.154 1.00 30.70 50 LYS G C 1
ATOM 3688 O O . LYS G 1 60 ? -31.989 -21.072 54.757 1.00 37.06 50 LYS G O 1
ATOM 3694 N N . GLY G 1 61 ? -31.090 -19.687 56.293 1.00 35.41 51 GLY G N 1
ATOM 3695 C CA . GLY G 1 61 ? -32.248 -19.700 57.168 1.00 45.16 51 GLY G CA 1
ATOM 3696 C C . GLY G 1 61 ? -33.517 -19.223 56.483 1.00 41.82 51 GLY G C 1
ATOM 3697 O O . GLY G 1 61 ? -34.607 -19.720 56.766 1.00 41.52 51 GLY G O 1
ATOM 3698 N N . ASP G 1 62 ? -33.384 -18.259 55.579 1.00 37.40 52 ASP G N 1
ATOM 3699 C CA . ASP G 1 62 ? -34.529 -17.823 54.779 1.00 38.12 52 ASP G CA 1
ATOM 3700 C C . ASP G 1 62 ? -35.089 -18.992 53.960 1.00 33.34 52 ASP G C 1
ATOM 3701 O O . ASP G 1 62 ? -36.307 -19.166 53.850 1.00 34.35 52 ASP G O 1
ATOM 3706 N N . VAL G 1 63 ? -34.193 -19.778 53.370 1.00 31.04 53 VAL G N 1
ATOM 3707 C CA . VAL G 1 63 ? -34.616 -20.914 52.559 1.00 39.01 53 VAL G CA 1
ATOM 3708 C C . VAL G 1 63 ? -35.227 -22.003 53.445 1.00 31.30 53 VAL G C 1
ATOM 3709 O O . VAL G 1 63 ? -36.212 -22.628 53.085 1.00 37.84 53 VAL G O 1
ATOM 3713 N N . GLU G 1 64 ? -34.655 -22.214 54.619 1.00 33.05 54 GLU G N 1
ATOM 3714 C CA . GLU G 1 64 ? -35.196 -23.202 55.543 1.00 36.86 54 GLU G CA 1
ATOM 3715 C C . GLU G 1 64 ? -36.633 -22.835 55.916 1.00 47.74 54 GLU G C 1
ATOM 3716 O O . GLU G 1 64 ? -37.535 -23.682 55.925 1.00 39.51 54 GLU G O 1
ATOM 3722 N N . GLU G 1 65 ? -36.851 -21.562 56.217 1.00 38.05 55 GLU G N 1
ATOM 3723 C CA . GLU G 1 65 ? -38.192 -21.106 56.581 1.00 40.40 55 GLU G CA 1
ATOM 3724 C C . GLU G 1 65 ? -39.121 -21.191 55.373 1.00 39.35 55 GLU G C 1
ATOM 3725 O O . GLU G 1 65 ? -40.295 -21.530 55.498 1.00 43.10 55 GLU G O 1
ATOM 3731 N N . LEU G 1 66 ? -38.572 -20.895 54.199 1.00 41.92 56 LEU G N 1
ATOM 3732 C CA . LEU G 1 66 ? -39.332 -20.926 52.956 1.00 38.69 56 LEU G CA 1
ATOM 3733 C C . LEU G 1 66 ? -39.939 -22.298 52.694 1.00 42.83 56 LEU G C 1
ATOM 3734 O O . LEU G 1 66 ? -41.117 -22.413 52.333 1.00 36.26 56 LEU G O 1
ATOM 3739 N N . ILE G 1 67 ? -39.134 -23.339 52.867 1.00 34.49 57 ILE G N 1
ATOM 3740 C CA . ILE G 1 67 ? -39.588 -24.694 52.541 1.00 34.72 57 ILE G CA 1
ATOM 3741 C C . ILE G 1 67 ? -40.206 -25.430 53.721 1.00 41.36 57 ILE G C 1
ATOM 3742 O O . ILE G 1 67 ? -40.725 -26.540 53.570 1.00 45.25 57 ILE G O 1
ATOM 3747 N N . LYS G 1 68 ? -40.153 -24.808 54.893 1.00 38.81 58 LYS G N 1
ATOM 3748 C CA . LYS G 1 68 ? -40.637 -25.444 56.111 1.00 41.44 58 LYS G CA 1
ATOM 3749 C C . LYS G 1 68 ? -42.065 -25.971 55.928 1.00 49.59 58 LYS G C 1
ATOM 3750 O O . LYS G 1 68 ? -42.999 -25.196 55.710 1.00 50.04 58 LYS G O 1
ATOM 3756 N N . GLY G 1 69 ? -42.227 -27.287 55.996 1.00 52.74 59 GLY G N 1
ATOM 3757 C CA . GLY G 1 69 ? -43.544 -27.895 55.892 1.00 44.91 59 GLY G CA 1
ATOM 3758 C C . GLY G 1 69 ? -44.128 -27.931 54.482 1.00 59.20 59 GLY G C 1
ATOM 3759 O O . GLY G 1 69 ? -45.276 -28.331 54.287 1.00 59.14 59 GLY G O 1
ATOM 3760 N N . MET G 1 70 ? -43.352 -27.516 53.487 1.00 45.03 60 MET G N 1
ATOM 3761 C CA . MET G 1 70 ? -43.853 -27.508 52.113 1.00 44.58 60 MET G CA 1
ATOM 3762 C C . MET G 1 70 ? -43.908 -28.925 51.535 1.00 50.91 60 MET G C 1
ATOM 3763 O O . MET G 1 70 ? -42.912 -29.646 51.549 1.00 48.30 60 MET G O 1
ATOM 3768 N N . PRO G 1 71 ? -45.077 -29.336 51.025 1.00 43.38 61 PRO G N 1
ATOM 3769 C CA . PRO G 1 71 ? -45.142 -30.672 50.413 1.00 37.42 61 PRO G CA 1
ATOM 3770 C C . PRO G 1 71 ? -44.247 -30.821 49.188 1.00 38.51 61 PRO G C 1
ATOM 3771 O O . PRO G 1 71 ? -44.011 -29.843 48.478 1.00 39.53 61 PRO G O 1
ATOM 3775 N N . ARG G 1 72 ? -43.762 -32.040 48.950 1.00 36.95 62 ARG G N 1
ATOM 3776 C CA . ARG G 1 72 ? -43.068 -32.383 47.713 1.00 36.78 62 ARG G CA 1
ATOM 3777 C C . ARG G 1 72 ? -41.667 -31.764 47.614 1.00 34.96 62 ARG G C 1
ATOM 3778 O O . ARG G 1 72 ? -41.025 -31.787 46.561 1.00 36.59 62 ARG G O 1
ATOM 3786 N N . VAL G 1 73 ? -41.191 -31.222 48.728 1.00 40.35 63 VAL G N 1
ATOM 3787 C CA . VAL G 1 73 ? -39.819 -30.719 48.804 1.00 32.23 63 VAL G CA 1
ATOM 3788 C C . VAL G 1 73 ? -39.019 -31.665 49.691 1.00 34.35 63 VAL G C 1
ATOM 3789 O O . VAL G 1 73 ? -39.457 -31.996 50.796 1.00 40.52 63 VAL G O 1
ATOM 3793 N N . ARG G 1 74 ? -37.847 -32.088 49.217 1.00 32.89 64 ARG G N 1
ATOM 3794 C CA . ARG G 1 74 ? -37.048 -33.075 49.946 1.00 31.72 64 ARG G CA 1
ATOM 3795 C C . ARG G 1 74 ? -36.020 -32.436 50.862 1.00 39.83 64 ARG G C 1
ATOM 3796 O O . ARG G 1 74 ? -35.656 -33.014 51.895 1.00 40.95 64 ARG G O 1
ATOM 3804 N N . GLY G 1 75 ? -35.537 -31.253 50.484 1.00 28.33 65 GLY G N 1
ATOM 3805 C CA . GLY G 1 75 ? -34.577 -30.551 51.323 1.00 27.30 65 GLY G CA 1
ATOM 3806 C C . GLY G 1 75 ? -33.682 -29.625 50.527 1.00 26.60 65 GLY G C 1
ATOM 3807 O O . GLY G 1 75 ? -33.947 -29.332 49.358 1.00 31.54 65 GLY G O 1
ATOM 3808 N N . ILE G 1 76 ? -32.607 -29.174 51.157 1.00 25.77 66 ILE G N 1
ATOM 3809 C CA . ILE G 1 76 ? -31.696 -28.249 50.509 1.00 28.48 66 ILE G CA 1
ATOM 3810 C C . ILE G 1 76 ? -30.360 -28.929 50.229 1.00 25.06 66 ILE G C 1
ATOM 3811 O O . ILE G 1 76 ? -29.792 -29.581 51.102 1.00 29.15 66 ILE G O 1
ATOM 3816 N N . VAL G 1 77 ? -29.872 -28.782 49.003 1.00 25.66 67 VAL G N 1
ATOM 3817 C CA . VAL G 1 77 ? -28.542 -29.250 48.643 1.00 25.92 67 VAL G CA 1
ATOM 3818 C C . VAL G 1 77 ? -27.512 -28.462 49.466 1.00 28.33 67 VAL G C 1
ATOM 3819 O O . VAL G 1 77 ? -27.657 -27.261 49.659 1.00 23.59 67 VAL G O 1
ATOM 3823 N N . PRO G 1 78 ? -26.499 -29.150 50.005 1.00 23.24 68 PRO G N 1
ATOM 3824 C CA . PRO G 1 78 ? -25.475 -28.470 50.809 1.00 26.98 68 PRO G CA 1
ATOM 3825 C C . PRO G 1 78 ? -24.651 -27.477 49.970 1.00 26.30 68 PRO G C 1
ATOM 3826 O O . PRO G 1 78 ? -24.262 -27.763 48.818 1.00 22.81 68 PRO G O 1
ATOM 3830 N N . GLY G 1 79 ? -24.368 -26.321 50.560 1.00 26.10 69 GLY G N 1
ATOM 3831 C CA . GLY G 1 79 ? -23.466 -25.359 49.943 1.00 25.66 69 GLY G CA 1
ATOM 3832 C C . GLY G 1 79 ? -24.182 -24.419 48.993 1.00 25.87 69 GLY G C 1
ATOM 3833 O O . GLY G 1 79 ? -25.227 -24.746 48.448 1.00 28.61 69 GLY G O 1
ATOM 3834 N N . THR G 1 80 ? -23.623 -23.226 48.793 1.00 28.06 70 THR G N 1
ATOM 3835 C CA . THR G 1 80 ? -24.215 -22.266 47.880 1.00 23.71 70 THR G CA 1
ATOM 3836 C C . THR G 1 80 ? -23.875 -22.623 46.440 1.00 23.95 70 THR G C 1
ATOM 3837 O O . THR G 1 80 ? -22.969 -23.425 46.181 1.00 25.31 70 THR G O 1
ATOM 3841 N N . ILE G 1 81 ? -24.629 -22.055 45.509 1.00 24.44 71 ILE G N 1
ATOM 3842 C CA . ILE G 1 81 ? -24.362 -22.190 44.083 1.00 24.87 71 ILE G CA 1
ATOM 3843 C C . ILE G 1 81 ? -23.827 -20.855 43.566 1.00 26.51 71 ILE G C 1
ATOM 3844 O O . ILE G 1 81 ? -24.437 -19.813 43.794 1.00 30.35 71 ILE G O 1
ATOM 3849 N N . ALA G 1 82 ? -22.704 -20.895 42.855 1.00 27.48 72 ALA G N 1
ATOM 3850 C CA . ALA G 1 82 ? -22.089 -19.688 42.306 1.00 37.51 72 ALA G CA 1
ATOM 3851 C C . ALA G 1 82 ? -22.886 -19.182 41.107 1.00 36.11 72 ALA G C 1
ATOM 3852 O O . ALA G 1 82 ? -23.414 -19.976 40.311 1.00 30.99 72 ALA G O 1
ATOM 3854 N N . ILE G 1 83 ? -22.973 -17.864 40.980 1.00 35.54 73 ILE G N 1
ATOM 3855 C CA . ILE G 1 83 ? -23.754 -17.247 39.919 1.00 40.16 73 ILE G CA 1
ATOM 3856 C C . ILE G 1 83 ? -23.339 -17.772 38.537 1.00 33.25 73 ILE G C 1
ATOM 3857 O O . ILE G 1 83 ? -24.184 -17.991 37.677 1.00 31.16 73 ILE G O 1
ATOM 3862 N N . GLU G 1 84 ? -22.048 -18.012 38.341 1.00 42.73 74 GLU G N 1
ATOM 3863 C CA . GLU G 1 84 ? -21.566 -18.523 37.058 1.00 48.43 74 GLU G CA 1
ATOM 3864 C C . GLU G 1 84 ? -22.164 -19.875 36.671 1.00 41.96 74 GLU G C 1
ATOM 3865 O O . GLU G 1 84 ? -22.273 -20.173 35.478 1.00 46.88 74 GLU G O 1
ATOM 3871 N N . GLU G 1 85 ? -22.531 -20.690 37.657 1.00 36.15 75 GLU G N 1
ATOM 3872 C CA . GLU G 1 85 ? -23.094 -22.009 37.374 1.00 41.60 75 GLU G CA 1
ATOM 3873 C C . GLU G 1 85 ? -24.556 -21.899 36.966 1.00 39.41 75 GLU G C 1
ATOM 3874 O O . GLU G 1 85 ? -25.137 -22.825 36.417 1.00 53.81 75 GLU G O 1
ATOM 3880 N N . ILE G 1 86 ? -25.132 -20.739 37.213 1.00 37.01 76 ILE G N 1
ATOM 3881 C CA . ILE G 1 86 ? -26.541 -20.469 36.936 1.00 45.25 76 ILE G CA 1
ATOM 3882 C C . ILE G 1 86 ? -26.756 -19.793 35.578 1.00 47.38 76 ILE G C 1
ATOM 3883 O O . ILE G 1 86 ? -27.743 -20.072 34.897 1.00 47.14 76 ILE G O 1
ATOM 3888 N N . GLU G 1 87 ? -25.814 -18.941 35.177 1.00 38.27 77 GLU G N 1
ATOM 3889 C CA . GLU G 1 87 ? -25.953 -18.137 33.957 1.00 47.02 77 GLU G CA 1
ATOM 3890 C C . GLU G 1 87 ? -26.324 -18.926 32.694 1.00 44.14 77 GLU G C 1
ATOM 3891 O O . GLU G 1 87 ? -27.170 -18.491 31.918 1.00 47.72 77 GLU G O 1
ATOM 3897 N N . PRO G 1 88 ? -25.694 -20.088 32.480 1.00 46.33 78 PRO G N 1
ATOM 3898 C CA . PRO G 1 88 ? -26.068 -20.868 31.297 1.00 49.42 78 PRO G CA 1
ATOM 3899 C C . PRO G 1 88 ? -27.543 -21.285 31.306 1.00 50.19 78 PRO G C 1
ATOM 3900 O O . PRO G 1 88 ? -28.112 -21.551 30.243 1.00 56.47 78 PRO G O 1
ATOM 3904 N N . LEU G 1 89 ? -28.148 -21.356 32.485 1.00 47.87 79 LEU G N 1
ATOM 3905 C CA . LEU G 1 89 ? -29.563 -21.707 32.593 1.00 48.69 79 LEU G CA 1
ATOM 3906 C C . LEU G 1 89 ? -30.487 -20.578 32.132 1.00 53.64 79 LEU G C 1
ATOM 3907 O O . LEU G 1 89 ? -31.654 -20.816 31.819 1.00 48.82 79 LEU G O 1
ATOM 3912 N N . LEU G 1 90 ? -29.953 -19.358 32.094 1.00 48.01 80 LEU G N 1
ATOM 3913 C CA . LEU G 1 90 ? -30.739 -18.166 31.783 1.00 55.45 80 LEU G CA 1
ATOM 3914 C C . LEU G 1 90 ? -31.112 -18.076 30.316 1.00 60.77 80 LEU G C 1
ATOM 3915 O O . LEU G 1 90 ? -32.185 -17.578 29.965 1.00 74.81 80 LEU G O 1
ATOM 3920 N N . THR G 1 91 ? -30.225 -18.543 29.455 1.00 59.81 81 THR G N 1
ATOM 3921 C CA . THR G 1 91 ? -30.563 -18.660 28.048 1.00 68.77 81 THR G CA 1
ATOM 3922 C C . THR G 1 91 ? -30.539 -20.132 27.673 1.00 73.34 81 THR G C 1
ATOM 3923 O O . THR G 1 91 ? -29.499 -20.656 27.271 1.00 80.73 81 THR G O 1
ATOM 3927 N N . PRO G 1 92 ? -31.692 -20.805 27.828 1.00 77.31 82 PRO G N 1
ATOM 3928 C CA . PRO G 1 92 ? -31.851 -22.249 27.593 1.00 73.95 82 PRO G CA 1
ATOM 3929 C C . PRO G 1 92 ? -31.177 -22.747 26.306 1.00 94.64 82 PRO G C 1
ATOM 3930 O O . PRO G 1 92 ? -30.154 -23.439 26.344 1.00 99.42 82 PRO G O 1
ATOM 3935 N N . MET H 2 1 ? -51.398 -19.686 30.327 1.00 46.36 1 MET H N 1
ATOM 3936 C CA . MET H 2 1 ? -50.402 -18.663 30.622 1.00 45.63 1 MET H CA 1
ATOM 3937 C C . MET H 2 1 ? -49.495 -18.477 29.413 1.00 50.61 1 MET H C 1
ATOM 3938 O O . MET H 2 1 ? -49.055 -19.456 28.787 1.00 52.08 1 MET H O 1
ATOM 3943 N N . ARG H 2 2 ? -49.237 -17.216 29.083 1.00 42.51 2 ARG H N 1
ATOM 3944 C CA . ARG H 2 2 ? -48.453 -16.864 27.910 1.00 44.04 2 ARG H CA 1
ATOM 3945 C C . ARG H 2 2 ? -47.235 -16.070 28.361 1.00 42.62 2 ARG H C 1
ATOM 3946 O O . ARG H 2 2 ? -47.172 -15.634 29.511 1.00 40.71 2 ARG H O 1
ATOM 3954 N N . ALA H 2 3 ? -46.254 -15.917 27.472 1.00 43.63 3 ALA H N 1
ATOM 3955 C CA . ALA H 2 3 ? -45.037 -15.195 27.813 1.00 42.48 3 ALA H CA 1
ATOM 3956 C C . ALA H 2 3 ? -44.733 -14.197 26.726 1.00 44.13 3 ALA H C 1
ATOM 3957 O O . ALA H 2 3 ? -44.902 -14.504 25.548 1.00 46.89 3 ALA H O 1
ATOM 3959 N N . CYS H 2 4 ? -44.276 -13.008 27.109 1.00 43.27 4 CYS H N 1
ATOM 3960 C CA . CYS H 2 4 ? -43.937 -11.990 26.117 1.00 44.76 4 CYS H CA 1
ATOM 3961 C C . CYS H 2 4 ? -42.855 -12.516 25.182 1.00 45.91 4 CYS H C 1
ATOM 3962 O O . CYS H 2 4 ? -41.846 -13.056 25.644 1.00 49.39 4 CYS H O 1
ATOM 3965 N N . LEU H 2 5 ? -43.052 -12.359 23.877 1.00 48.20 5 LEU H N 1
ATOM 3966 C CA . LEU H 2 5 ? -42.053 -12.807 22.895 1.00 49.51 5 LEU H CA 1
ATOM 3967 C C . LEU H 2 5 ? -40.737 -12.035 23.007 1.00 57.63 5 LEU H C 1
ATOM 3968 O O . LEU H 2 5 ? -39.695 -12.523 22.582 1.00 57.97 5 LEU H O 1
ATOM 3973 N N . LYS H 2 6 ? -40.790 -10.837 23.592 1.00 50.48 6 LYS H N 1
ATOM 3974 C CA . LYS H 2 6 ? -39.618 -9.961 23.661 1.00 47.95 6 LYS H CA 1
ATOM 3975 C C . LYS H 2 6 ? -38.910 -10.040 25.014 1.00 52.83 6 LYS H C 1
ATOM 3976 O O . LYS H 2 6 ? -37.701 -10.229 25.073 1.00 56.27 6 LYS H O 1
ATOM 3982 N N . CYS H 2 7 ? -39.664 -9.881 26.098 1.00 52.60 7 CYS H N 1
ATOM 3983 C CA . CYS H 2 7 ? -39.065 -9.794 27.429 1.00 46.01 7 CYS H CA 1
ATOM 3984 C C . CYS H 2 7 ? -39.449 -10.974 28.334 1.00 39.57 7 CYS H C 1
ATOM 3985 O O . CYS H 2 7 ? -39.019 -11.044 29.488 1.00 45.03 7 CYS H O 1
ATOM 3988 N N . LYS H 2 8 ? -40.283 -11.876 27.820 1.00 45.51 8 LYS H N 1
ATOM 3989 C CA . LYS H 2 8 ? -40.552 -13.151 28.496 1.00 39.62 8 LYS H CA 1
ATOM 3990 C C . LYS H 2 8 ? -41.444 -13.062 29.728 1.00 39.99 8 LYS H C 1
ATOM 3991 O O . LYS H 2 8 ? -41.713 -14.070 30.381 1.00 39.91 8 LYS H O 1
ATOM 3997 N N . TYR H 2 9 ? -41.936 -11.860 30.022 1.00 42.30 9 TYR H N 1
ATOM 3998 C CA . TYR H 2 9 ? -42.907 -11.665 31.106 1.00 36.25 9 TYR H CA 1
ATOM 3999 C C . TYR H 2 9 ? -44.113 -12.589 30.947 1.00 36.95 9 TYR H C 1
ATOM 4000 O O . TYR H 2 9 ? -44.652 -12.754 29.850 1.00 43.27 9 TYR H O 1
ATOM 4009 N N . LEU H 2 10 ? -44.533 -13.200 32.044 1.00 38.12 10 LEU H N 1
ATOM 4010 C CA . LEU H 2 10 ? -45.616 -14.176 31.984 1.00 35.91 10 LEU H CA 1
ATOM 4011 C C . LEU H 2 10 ? -46.963 -13.541 32.285 1.00 38.30 10 LEU H C 1
ATOM 4012 O O . LEU H 2 10 ? -47.103 -12.791 33.260 1.00 39.17 10 LEU H O 1
ATOM 4017 N N . THR H 2 11 ? -47.956 -13.854 31.456 1.00 37.84 11 THR H N 1
ATOM 4018 C CA . THR H 2 11 ? -49.283 -13.270 31.625 1.00 50.41 11 THR H CA 1
ATOM 4019 C C . THR H 2 11 ? -50.332 -14.013 30.803 1.00 40.14 11 THR H C 1
ATOM 4020 O O . THR H 2 11 ? -50.012 -14.664 29.810 1.00 43.80 11 THR H O 1
ATOM 4024 N N . ASN H 2 12 ? -51.583 -13.920 31.224 1.00 40.17 12 ASN H N 1
ATOM 4025 C CA . ASN H 2 12 ? -52.675 -14.491 30.460 1.00 42.87 12 ASN H CA 1
ATOM 4026 C C . ASN H 2 12 ? -53.032 -13.571 29.317 1.00 44.17 12 ASN H C 1
ATOM 4027 O O . ASN H 2 12 ? -53.722 -13.968 28.378 1.00 46.19 12 ASN H O 1
ATOM 4032 N N . ASP H 2 13 ? -52.545 -12.340 29.400 1.00 43.71 13 ASP H N 1
ATOM 4033 C CA . ASP H 2 13 ? -52.786 -11.312 28.391 1.00 45.52 13 ASP H CA 1
ATOM 4034 C C . ASP H 2 13 ? -52.137 -11.673 27.062 1.00 47.34 13 ASP H C 1
ATOM 4035 O O . ASP H 2 13 ? -51.048 -12.228 27.032 1.00 46.75 13 ASP H O 1
ATOM 4040 N N . GLU H 2 14 ? -52.794 -11.353 25.956 1.00 49.61 14 GLU H N 1
ATOM 4041 C CA . GLU H 2 14 ? -52.201 -11.557 24.630 1.00 51.51 14 GLU H CA 1
ATOM 4042 C C . GLU H 2 14 ? -51.170 -10.476 24.283 1.00 51.46 14 GLU H C 1
ATOM 4043 O O . GLU H 2 14 ? -50.471 -10.560 23.265 1.00 52.80 14 GLU H O 1
ATOM 4049 N N . ILE H 2 15 ? -51.087 -9.454 25.126 1.00 55.90 15 ILE H N 1
ATOM 4050 C CA . ILE H 2 15 ? -50.164 -8.354 24.911 1.00 56.70 15 ILE H CA 1
ATOM 4051 C C . ILE H 2 15 ? -49.413 -8.088 26.204 1.00 52.68 15 ILE H C 1
ATOM 4052 O O . ILE H 2 15 ? -50.019 -8.023 27.275 1.00 52.87 15 ILE H O 1
ATOM 4057 N N . CYS H 2 16 ? -48.096 -7.942 26.115 1.00 53.15 16 CYS H N 1
ATOM 4058 C CA . CYS H 2 16 ? -47.273 -7.721 27.308 1.00 49.52 16 CYS H CA 1
ATOM 4059 C C . CYS H 2 16 ? -47.563 -6.369 27.957 1.00 47.45 16 CYS H C 1
ATOM 4060 O O . CYS H 2 16 ? -47.485 -5.342 27.297 1.00 49.59 16 CYS H O 1
ATOM 4063 N N . PRO H 2 17 ? -47.873 -6.378 29.266 1.00 46.61 17 PRO H N 1
ATOM 4064 C CA . PRO H 2 17 ? -48.147 -5.146 30.020 1.00 49.83 17 PRO H CA 1
ATOM 4065 C C . PRO H 2 17 ? -46.896 -4.275 30.169 1.00 40.76 17 PRO H C 1
ATOM 4066 O O . PRO H 2 17 ? -47.006 -3.079 30.425 1.00 44.24 17 PRO H O 1
ATOM 4070 N N . ILE H 2 18 ? -45.712 -4.857 30.011 1.00 43.65 18 ILE H N 1
ATOM 4071 C CA . ILE H 2 18 ? -44.487 -4.075 30.122 1.00 41.35 18 ILE H CA 1
ATOM 4072 C C . ILE H 2 18 ? -44.126 -3.408 28.806 1.00 45.55 18 ILE H C 1
ATOM 4073 O O . ILE H 2 18 ? -44.017 -2.178 28.738 1.00 52.57 18 ILE H O 1
ATOM 4078 N N . CYS H 2 19 ? -43.943 -4.218 27.763 1.00 48.79 19 CYS H N 1
ATOM 4079 C CA . CYS H 2 19 ? -43.387 -3.732 26.496 1.00 52.90 19 CYS H CA 1
ATOM 4080 C C . CYS H 2 19 ? -44.335 -3.770 25.287 1.00 56.53 19 CYS H C 1
ATOM 4081 O O . CYS H 2 19 ? -43.921 -3.457 24.176 1.00 60.14 19 CYS H O 1
ATOM 4084 N N . HIS H 2 20 ? -45.589 -4.167 25.504 1.00 55.61 20 HIS H N 1
ATOM 4085 C CA . HIS H 2 20 ? -46.626 -4.118 24.455 1.00 58.81 20 HIS H CA 1
ATOM 4086 C C . HIS H 2 20 ? -46.442 -5.111 23.298 1.00 62.45 20 HIS H C 1
ATOM 4087 O O . HIS H 2 20 ? -47.177 -5.074 22.309 1.00 65.53 20 HIS H O 1
ATOM 4094 N N . SER H 2 21 ? -45.475 -6.012 23.416 1.00 62.17 21 SER H N 1
ATOM 4095 C CA . SER H 2 21 ? -45.282 -6.989 22.354 1.00 65.58 21 SER H CA 1
ATOM 4096 C C . SER H 2 21 ? -46.245 -8.165 22.538 1.00 64.83 21 SER H C 1
ATOM 4097 O O . SER H 2 21 ? -46.808 -8.346 23.617 1.00 61.29 21 SER H O 1
ATOM 4100 N N . PRO H 2 22 ? -46.464 -8.946 21.470 1.00 68.23 22 PRO H N 1
ATOM 4101 C CA . PRO H 2 22 ? -47.351 -10.111 21.545 1.00 67.89 22 PRO H CA 1
ATOM 4102 C C . PRO H 2 22 ? -46.807 -11.129 22.530 1.00 64.90 22 PRO H C 1
ATOM 4103 O O . PRO H 2 22 ? -45.600 -11.188 22.740 1.00 64.49 22 PRO H O 1
ATOM 4107 N N . THR H 2 23 ? -47.691 -11.917 23.127 1.00 62.89 23 THR H N 1
ATOM 4108 C CA . THR H 2 23 ? -47.275 -13.000 24.005 1.00 60.30 23 THR H CA 1
ATOM 4109 C C . THR H 2 23 ? -47.538 -14.327 23.322 1.00 62.60 23 THR H C 1
ATOM 4110 O O . THR H 2 23 ? -48.284 -14.400 22.345 1.00 65.57 23 THR H O 1
ATOM 4114 N N . SER H 2 24 ? -46.927 -15.384 23.838 1.00 61.30 24 SER H N 1
ATOM 4115 C CA . SER H 2 24 ? -47.080 -16.698 23.237 1.00 63.44 24 SER H CA 1
ATOM 4116 C C . SER H 2 24 ? -47.224 -17.777 24.298 1.00 60.30 24 SER H C 1
ATOM 4117 O O . SER H 2 24 ? -46.659 -17.668 25.376 1.00 57.04 24 SER H O 1
ATOM 4120 N N . GLU H 2 25 ? -47.988 -18.817 23.986 1.00 61.34 25 GLU H N 1
ATOM 4121 C CA . GLU H 2 25 ? -48.161 -19.933 24.903 1.00 58.71 25 GLU H CA 1
ATOM 4122 C C . GLU H 2 25 ? -46.950 -20.847 24.885 1.00 59.44 25 GLU H C 1
ATOM 4123 O O . GLU H 2 25 ? -46.791 -21.701 25.757 1.00 58.08 25 GLU H O 1
ATOM 4129 N N . ASN H 2 26 ? -46.093 -20.662 23.888 1.00 62.81 26 ASN H N 1
ATOM 4130 C CA . ASN H 2 26 ? -44.973 -21.574 23.675 1.00 64.21 26 ASN H CA 1
ATOM 4131 C C . ASN H 2 26 ? -43.710 -21.094 24.384 1.00 62.30 26 ASN H C 1
ATOM 4132 O O . ASN H 2 26 ? -42.791 -20.568 23.753 1.00 66.76 26 ASN H O 1
ATOM 4137 N N . TRP H 2 27 ? -43.667 -21.288 25.696 1.00 58.29 27 TRP H N 1
ATOM 4138 C CA . TRP H 2 27 ? -42.547 -20.812 26.502 1.00 56.08 27 TRP H CA 1
ATOM 4139 C C . TRP H 2 27 ? -42.058 -21.885 27.444 1.00 55.70 27 TRP H C 1
ATOM 4140 O O . TRP H 2 27 ? -42.775 -22.847 27.734 1.00 60.31 27 TRP H O 1
ATOM 4151 N N . ILE H 2 28 ? -40.835 -21.707 27.934 1.00 53.62 28 ILE H N 1
ATOM 4152 C CA . ILE H 2 28 ? -40.154 -22.736 28.698 1.00 51.34 28 ILE H CA 1
ATOM 4153 C C . ILE H 2 28 ? -39.360 -22.120 29.823 1.00 50.43 28 ILE H C 1
ATOM 4154 O O . ILE H 2 28 ? -38.695 -21.105 29.634 1.00 50.90 28 ILE H O 1
ATOM 4159 N N . GLY H 2 29 ? -39.447 -22.733 30.999 1.00 49.38 29 GLY H N 1
ATOM 4160 C CA . GLY H 2 29 ? -38.613 -22.350 32.119 1.00 42.78 29 GLY H CA 1
ATOM 4161 C C . GLY H 2 29 ? -39.317 -21.283 32.919 1.00 40.23 29 GLY H C 1
ATOM 4162 O O . GLY H 2 29 ? -40.176 -20.583 32.390 1.00 44.39 29 GLY H O 1
ATOM 4163 N N . LEU H 2 30 ? -38.960 -21.147 34.191 1.00 36.44 30 LEU H N 1
ATOM 4164 C CA . LEU H 2 30 ? -39.616 -20.168 35.046 1.00 41.58 30 LEU H CA 1
ATOM 4165 C C . LEU H 2 30 ? -38.609 -19.439 35.938 1.00 44.65 30 LEU H C 1
ATOM 4166 O O . LEU H 2 30 ? -37.808 -20.077 36.632 1.00 29.83 30 LEU H O 1
ATOM 4171 N N . LEU H 2 31 ? -38.642 -18.106 35.893 1.00 34.33 31 LEU H N 1
ATOM 4172 C CA . LEU H 2 31 ? -37.817 -17.280 36.764 1.00 32.90 31 LEU H CA 1
ATOM 4173 C C . LEU H 2 31 ? -38.739 -16.280 37.405 1.00 29.39 31 LEU H C 1
ATOM 4174 O O . LEU H 2 31 ? -39.293 -15.424 36.719 1.00 34.93 31 LEU H O 1
ATOM 4179 N N . ILE H 2 32 ? -38.941 -16.423 38.707 1.00 30.64 32 ILE H N 1
ATOM 4180 C CA . ILE H 2 32 ? -39.778 -15.499 39.452 1.00 34.59 32 ILE H CA 1
ATOM 4181 C C . ILE H 2 32 ? -38.867 -14.505 40.135 1.00 39.43 32 ILE H C 1
ATOM 4182 O O . ILE H 2 32 ? -38.030 -14.877 40.970 1.00 32.95 32 ILE H O 1
ATOM 4187 N N . VAL H 2 33 ? -39.004 -13.241 39.757 1.00 35.78 33 VAL H N 1
ATOM 4188 C CA . VAL H 2 33 ? -38.210 -12.210 40.380 1.00 33.54 33 VAL H CA 1
ATOM 4189 C C . VAL H 2 33 ? -39.054 -11.483 41.409 1.00 34.03 33 VAL H C 1
ATOM 4190 O O . VAL H 2 33 ? -40.012 -10.802 41.075 1.00 35.27 33 VAL H O 1
ATOM 4194 N N . ILE H 2 34 ? -38.706 -11.661 42.673 1.00 34.44 34 ILE H N 1
ATOM 4195 C CA . ILE H 2 34 ? -39.446 -11.019 43.748 1.00 33.62 34 ILE H CA 1
ATOM 4196 C C . ILE H 2 34 ? -38.866 -9.645 44.045 1.00 42.66 34 ILE H C 1
ATOM 4197 O O . ILE H 2 34 ? -39.607 -8.673 44.240 1.00 39.46 34 ILE H O 1
ATOM 4202 N N . ASN H 2 35 ? -37.541 -9.566 44.073 1.00 36.23 35 ASN H N 1
ATOM 4203 C CA . ASN H 2 35 ? -36.857 -8.292 44.324 1.00 38.49 35 ASN H CA 1
ATOM 4204 C C . ASN H 2 35 ? -35.747 -8.037 43.313 1.00 41.82 35 ASN H C 1
ATOM 4205 O O . ASN H 2 35 ? -34.607 -8.493 43.504 1.00 42.22 35 ASN H O 1
ATOM 4210 N N . PRO H 2 36 ? -36.079 -7.312 42.229 1.00 41.36 36 PRO H N 1
ATOM 4211 C CA . PRO H 2 36 ? -35.151 -7.049 41.124 1.00 42.61 36 PRO H CA 1
ATOM 4212 C C . PRO H 2 36 ? -33.904 -6.336 41.620 1.00 44.78 36 PRO H C 1
ATOM 4213 O O . PRO H 2 36 ? -32.790 -6.678 41.220 1.00 45.63 36 PRO H O 1
ATOM 4217 N N . GLU H 2 37 ? -34.096 -5.353 42.492 1.00 45.32 37 GLU H N 1
ATOM 4218 C CA . GLU H 2 37 ? -32.976 -4.554 42.985 1.00 51.19 37 GLU H CA 1
ATOM 4219 C C . GLU H 2 37 ? -31.923 -5.406 43.701 1.00 48.49 37 GLU H C 1
ATOM 4220 O O . GLU H 2 37 ? -30.737 -5.138 43.602 1.00 46.26 37 GLU H O 1
ATOM 4226 N N . LYS H 2 38 ? -32.360 -6.426 44.429 1.00 42.95 38 LYS H N 1
ATOM 4227 C CA . LYS H 2 38 ? -31.432 -7.234 45.217 1.00 41.43 38 LYS H CA 1
ATOM 4228 C C . LYS H 2 38 ? -31.077 -8.574 44.575 1.00 48.30 38 LYS H C 1
ATOM 4229 O O . LYS H 2 38 ? -30.227 -9.293 45.090 1.00 50.53 38 LYS H O 1
ATOM 4235 N N . SER H 2 39 ? -31.721 -8.915 43.466 1.00 40.74 39 SER H N 1
ATOM 4236 C CA . SER H 2 39 ? -31.458 -10.194 42.816 1.00 37.27 39 SER H CA 1
ATOM 4237 C C . SER H 2 39 ? -30.320 -10.146 41.784 1.00 41.13 39 SER H C 1
ATOM 4238 O O . SER H 2 39 ? -30.419 -9.494 40.741 1.00 40.64 39 SER H O 1
ATOM 4241 N N . GLU H 2 40 ? -29.236 -10.844 42.082 1.00 39.92 40 GLU H N 1
ATOM 4242 C CA . GLU H 2 40 ? -28.150 -11.006 41.126 1.00 38.91 40 GLU H CA 1
ATOM 4243 C C . GLU H 2 40 ? -28.606 -11.794 39.884 1.00 37.34 40 GLU H C 1
ATOM 4244 O O . GLU H 2 40 ? -28.191 -11.473 38.769 1.00 38.77 40 GLU H O 1
ATOM 4250 N N . ILE H 2 41 ? -29.464 -12.803 40.066 1.00 35.23 41 ILE H N 1
ATOM 4251 C CA . ILE H 2 41 ? -29.994 -13.565 38.935 1.00 34.54 41 ILE H CA 1
ATOM 4252 C C . ILE H 2 41 ? -30.835 -12.672 37.995 1.00 36.28 41 ILE H C 1
ATOM 4253 O O . ILE H 2 41 ? -30.687 -12.721 36.768 1.00 38.12 41 ILE H O 1
ATOM 4258 N N . ALA H 2 42 ? -31.723 -11.861 38.560 1.00 36.88 42 ALA H N 1
ATOM 4259 C CA . ALA H 2 42 ? -32.497 -10.918 37.749 1.00 38.71 42 ALA H CA 1
ATOM 4260 C C . ALA H 2 42 ? -31.567 -10.040 36.906 1.00 41.09 42 ALA H C 1
ATOM 4261 O O . ALA H 2 42 ? -31.785 -9.828 35.704 1.00 42.24 42 ALA H O 1
ATOM 4263 N N . LYS H 2 43 ? -30.526 -9.517 37.536 1.00 42.09 43 LYS H N 1
ATOM 4264 C CA . LYS H 2 43 ? -29.580 -8.684 36.801 1.00 47.20 43 LYS H CA 1
ATOM 4265 C C . LYS H 2 43 ? -28.939 -9.437 35.634 1.00 48.57 43 LYS H C 1
ATOM 4266 O O . LYS H 2 43 ? -28.848 -8.902 34.528 1.00 49.48 43 LYS H O 1
ATOM 4272 N N . LYS H 2 44 ? -28.520 -10.677 35.868 1.00 42.02 44 LYS H N 1
ATOM 4273 C CA . LYS H 2 44 ? -27.916 -11.464 34.797 1.00 43.44 44 LYS H CA 1
ATOM 4274 C C . LYS H 2 44 ? -28.946 -11.717 33.695 1.00 45.71 44 LYS H C 1
ATOM 4275 O O . LYS H 2 44 ? -28.601 -11.795 32.519 1.00 45.92 44 LYS H O 1
ATOM 4281 N N . ALA H 2 45 ? -30.213 -11.826 34.082 1.00 42.73 45 ALA H N 1
ATOM 4282 C CA . ALA H 2 45 ? -31.285 -12.104 33.131 1.00 40.79 45 ALA H CA 1
ATOM 4283 C C . ALA H 2 45 ? -31.811 -10.839 32.453 1.00 50.00 45 ALA H C 1
ATOM 4284 O O . ALA H 2 45 ? -32.706 -10.914 31.605 1.00 53.61 45 ALA H O 1
ATOM 4286 N N . GLY H 2 46 ? -31.254 -9.680 32.817 1.00 45.96 46 GLY H N 1
ATOM 4287 C CA . GLY H 2 46 ? -31.708 -8.414 32.261 1.00 47.45 46 GLY H CA 1
ATOM 4288 C C . GLY H 2 46 ? -33.095 -8.016 32.731 1.00 54.11 46 GLY H C 1
ATOM 4289 O O . GLY H 2 46 ? -33.823 -7.292 32.038 1.00 48.85 46 GLY H O 1
ATOM 4290 N N . ILE H 2 47 ? -33.478 -8.485 33.914 1.00 45.34 47 ILE H N 1
ATOM 4291 C CA . ILE H 2 47 ? -34.788 -8.171 34.468 1.00 45.05 47 ILE H CA 1
ATOM 4292 C C . ILE H 2 47 ? -34.697 -7.079 35.530 1.00 46.19 47 ILE H C 1
ATOM 4293 O O . ILE H 2 47 ? -33.958 -7.212 36.495 1.00 48.42 47 ILE H O 1
ATOM 4298 N N . ASP H 2 48 ? -35.446 -5.993 35.368 1.00 48.05 48 ASP H N 1
ATOM 4299 C CA . ASP H 2 48 ? -35.411 -4.934 36.375 1.00 49.30 48 ASP H CA 1
ATOM 4300 C C . ASP H 2 48 ? -36.773 -4.599 36.962 1.00 49.20 48 ASP H C 1
ATOM 4301 O O . ASP H 2 48 ? -36.902 -3.634 37.706 1.00 50.52 48 ASP H O 1
ATOM 4306 N N . ILE H 2 49 ? -37.789 -5.395 36.643 1.00 47.73 49 ILE H N 1
ATOM 4307 C CA . ILE H 2 49 ? -39.090 -5.230 37.285 1.00 47.39 49 ILE H CA 1
ATOM 4308 C C . ILE H 2 49 ? -39.626 -6.579 37.786 1.00 44.53 49 ILE H C 1
ATOM 4309 O O . ILE H 2 49 ? -39.470 -7.620 37.125 1.00 43.12 49 ILE H O 1
ATOM 4314 N N . LYS H 2 50 ? -40.220 -6.570 38.974 1.00 37.14 50 LYS H N 1
ATOM 4315 C CA . LYS H 2 50 ? -40.679 -7.798 39.590 1.00 39.47 50 LYS H CA 1
ATOM 4316 C C . LYS H 2 50 ? -41.761 -8.486 38.761 1.00 48.66 50 LYS H C 1
ATOM 4317 O O . LYS H 2 50 ? -42.549 -7.828 38.074 1.00 39.38 50 LYS H O 1
ATOM 4323 N N . GLY H 2 51 ? -41.799 -9.814 38.841 1.00 38.58 51 GLY H N 1
ATOM 4324 C CA . GLY H 2 51 ? -42.778 -10.590 38.111 1.00 37.30 51 GLY H CA 1
ATOM 4325 C C . GLY H 2 51 ? -42.265 -11.986 37.814 1.00 36.54 51 GLY H C 1
ATOM 4326 O O . GLY H 2 51 ? -41.207 -12.404 38.301 1.00 34.52 51 GLY H O 1
ATOM 4327 N N . LYS H 2 52 ? -43.025 -12.723 37.022 1.00 38.26 52 LYS H N 1
ATOM 4328 C CA . LYS H 2 52 ? -42.617 -14.064 36.648 1.00 37.90 52 LYS H CA 1
ATOM 4329 C C . LYS H 2 52 ? -42.272 -14.021 35.170 1.00 41.12 52 LYS H C 1
ATOM 4330 O O . LYS H 2 52 ? -42.972 -13.353 34.388 1.00 43.71 52 LYS H O 1
ATOM 4336 N N . TYR H 2 53 ? -41.181 -14.699 34.801 1.00 40.81 53 TYR H N 1
ATOM 4337 C CA . TYR H 2 53 ? -40.678 -14.716 33.433 1.00 43.70 53 TYR H CA 1
ATOM 4338 C C . TYR H 2 53 ? -40.400 -16.135 32.942 1.00 49.19 53 TYR H C 1
ATOM 4339 O O . TYR H 2 53 ? -40.017 -17.018 33.723 1.00 41.50 53 TYR H O 1
ATOM 4348 N N . ALA H 2 54 ? -40.572 -16.350 31.638 1.00 47.19 54 ALA H N 1
ATOM 4349 C CA . ALA H 2 54 ? -40.137 -17.594 31.027 1.00 47.95 54 ALA H CA 1
ATOM 4350 C C . ALA H 2 54 ? -38.622 -17.501 30.819 1.00 47.77 54 ALA H C 1
ATOM 4351 O O . ALA H 2 54 ? -38.055 -16.400 30.852 1.00 47.84 54 ALA H O 1
ATOM 4353 N N . LEU H 2 55 ? -37.954 -18.635 30.623 1.00 47.57 55 LEU H N 1
ATOM 4354 C CA . LEU H 2 55 ? -36.538 -18.592 30.305 1.00 47.83 55 LEU H CA 1
ATOM 4355 C C . LEU H 2 55 ? -36.318 -18.489 28.794 1.00 55.58 55 LEU H C 1
ATOM 4356 O O . LEU H 2 55 ? -35.337 -17.892 28.334 1.00 53.87 55 LEU H O 1
ATOM 4361 N N . SER H 2 56 ? -37.226 -19.085 28.026 1.00 56.12 56 SER H N 1
ATOM 4362 C CA . SER H 2 56 ? -37.209 -18.945 26.572 1.00 57.91 56 SER H CA 1
ATOM 4363 C C . SER H 2 56 ? -38.637 -18.967 26.009 1.00 60.07 56 SER H C 1
ATOM 4364 O O . SER H 2 56 ? -39.544 -19.595 26.567 1.00 58.77 56 SER H O 1
ATOM 4367 N N . VAL H 2 57 ? -38.834 -18.258 24.907 1.00 63.41 57 VAL H N 1
ATOM 4368 C CA . VAL H 2 57 ? -40.146 -18.155 24.293 1.00 65.82 57 VAL H CA 1
ATOM 4369 C C . VAL H 2 57 ? -40.017 -18.246 22.784 1.00 70.07 57 VAL H C 1
ATOM 4370 O O . VAL H 2 57 ? -39.017 -17.807 22.211 1.00 71.33 57 VAL H O 1
ATOM 4374 N N . LYS H 2 58 ? -41.027 -18.829 22.147 1.00 72.33 58 LYS H N 1
ATOM 4375 C CA . LYS H 2 58 ? -41.113 -18.855 20.692 1.00 76.70 58 LYS H CA 1
ATOM 4376 C C . LYS H 2 58 ? -42.564 -18.709 20.272 1.00 78.84 58 LYS H C 1
ATOM 4377 O O . LYS H 2 58 ? -43.476 -18.974 21.058 1.00 76.95 58 LYS H O 1
ATOM 4383 N N . GLU H 2 59 ? -42.777 -18.279 19.034 1.00 82.85 59 GLU H N 1
ATOM 4384 C CA . GLU H 2 59 ? -44.130 -18.147 18.517 1.00 85.35 59 GLU H CA 1
ATOM 4385 C C . GLU H 2 59 ? -44.799 -19.512 18.426 1.00 85.74 59 GLU H C 1
ATOM 4386 O O . GLU H 2 59 ? -44.165 -20.515 18.078 1.00 86.22 59 GLU H O 1
#

Organism: Methanocaldococcus jannaschii (strain ATCC 43067 / DSM 2661 / JAL-1 / JCM 10045 / NBRC 100440) (NCBI:txid243232)

B-factor: mean 41.14, std 15.08, range [14.79, 104.88]

InterPro domains:
  IPR005100 NGN domain [PF03439] (1-80)
  IPR005824 KOW [PF00467] (91-122)
  IPR005824 KOW [SM00739] (88-115)
  IPR005825 Large ribosomal subunit protein uL24, conserved site [PS01108] (92-109)
  IPR006645 NusG-like, N-terminal [SM00738] (1-83)
  IPR008991 Translation protein SH3-like domain superfamily [SSF50104] (53-144)
  IPR011590 Transcription elongation factor Spt5, archaeal [MF_00950] (1-144)
  IPR011590 Transcription elongation factor Spt5, archaeal [TIGR00405] (3-147)
  IPR014722 Large ribosomal subunit protein uL2, domain 2 [G3DSA:2.30.30.30] (89-147)
  IPR036735 NusG, N-terminal domain superfamily [G3DSA:3.30.70.940] (1-88)
  IPR039659 Transcription elongation factor SPT5 [PTHR11125] (1-123)

GO terms:
  GO:0005515 protein binding (F, IPI)

Radius of gyration: 30.29 Å; Cα contacts (8 Å, |Δi|>4): 1317; chains: 8; bounding box: 73×48×82 Å

Nearest PDB structures (foldseek):
  3lpe-assembly1_A  TM=1.012E+00  e=1.479E-16  Methanocaldococcus jannaschii
  4zn3-assembly1_A  TM=1.006E+00  e=5.674E-15  Methanocaldococcus jannaschii DSM 2661
  4zn1-assembly1_A  TM=9.923E-01  e=9.476E-14  Methanocaldococcus jannaschii DSM 2661
  8p2i-assembly1_G  TM=9.651E-01  e=4.414E-10  Pyrococcus furiosus DSM 3638
  9bcu-assembly1_G  TM=9.598E-01  e=1.081E-09  Thermococcus kodakarensis

Solvent-accessible surface area: 29318 Å² total; per-residue (Å²): 90,94,59,0,6,9,0,127,6,115,112,55,40,24,65,87,2,0,21,96,0,8,53,66,2,88,154,91,160,31,65,2,14,0,0,1,2,9,89,87,54,143,3,65,0,6,0,2,2,58,58,82,44,21,0,85,64,0,20,140,79,23,92,138,29,180,22,31,49,115,45,79,34,48,22,110,123,1,64,92,31,16,114,107,103,63,0,0,59,145,40,67,48,17,18,18,18,90,101,1,82,65,36,142,10,80,6,8,125,76,40,75,0,9,1,6,1,24,40,13,126,110,0,48,0,0,135,106,37,70,17,121,90,101,16,83,7,2,7,40,27,110,78,90,93,61,0,7,6,0,26,6,113,86,55,40,23,66,89,1,0,21,95,0,8,55,66,2,89,156,91,161,31,66,2,14,0,0,1,2,10,89,85,53,143,3,43,0,6,0,1,2,57,58,59,43,20,0,69,62,0,20,133,78,22,91,138,27,104,12,15,0,22,6,66,18,46,22,110,85,0,63,94,32,15,112,106,114,64,0,0,59,153,39,60,48,17,20,110,75,126,101,0,81,65,38,142,10,82,6,7,125,84,41,73,0,10,1,6,1,25,40,14,126,112,0,47,0,0,134,105,35,69,19,120,91,104,15,86,7,2,6,39,29,155,181,90,94,60,1,6,6,0,28,6,113,85,56,40,23,69,88,2,0,22,97,0,8,53,67,2,86,154,89,160,32,64,2,12,0,0,1,2,9,90,84,55,144,3,42,0,5,0,2,2,57,59,43,44,20,0,68,64,0,19,141,79,23,91,137,28,139,13,16,0,15,3,66,17,48,22,113,83,1,64,92,32,16,113,106,113,64,0,0,59,151,39,65,49,16,20,110,72,128,99,1,82,66,37,143,10,82,7,7,125,85,39,76,0,10,1,6,1,24,40,14,128,111,0,46,0,0,134,109,37,69,18,121,89,102,15,83,7,2,6,40,28,154,180,82,50,24,1,6,9,0,126,6,111,113,56,40,22,65,88,2,0,21,97,0,8,53,64,2,90,156,90,161,32,67,3,13,0,0,1,2,10,89,83,54,145,3,65,0,6,0,2,2,58,59,70,43,21,0,86,64,0,20,140,79,23,92,137,27,181,22,31,49,118,24,26,33,41,16,112,122,0,60,91,31,14,112,107,111,64,0,0,59,152,39,61,50,17,21,110,73,125,99,1,81,67,37,142,10,83,6,7,124,87,41,77,0,10,2,7,1,25,40,13,131,111,0,42,0,0,133,105,36,69,18,122,89,105,15,85,7,2,6,41,28,154,181

Secondary structure (DSSP, 8-state):
---EEEEEE-TT-HHHHHHHHHHHHHHTT--EEEEEE-TTSTTEEEEEESSHHHHHHHHTT-TTEEEE-SS---HHHHHHHH--/-EEETTT-BEESSSB-TTT--BEES-EE-EEEES-TTT-HHHHHTT--S-EEE-SEE--/---EEEEEE-TT-HHHHHHHHHHHHHHHT--EEEEEE-TTSTTEEEEEES-HHHHHHHHTT-TTEEEE-SSPPPHHHHHHHH--/-EEETTT-BEESSSB-TTT--BEES-EE-EEEES-TTT-HHHHHTT--S-EEE-SEE--/---EEEEEE-TT-HHHHHHHHHHHHHHTT--EEEEEE-TTSTTEEEEEESSHHHHHHHHTT-TTEEEE-SS---HHHHHHHH--/-EEETTT-BEESSSB-TTT--BEES-EE-EEEES-TTT-HHHHHTT--S-EEE-SEE--/---EEEEEE-TT-HHHHHHHHHHHHHHTT--EEEEEE-TTSTTEEEEEES-HHHHHHHHTT-TTEEEE-SS---HHHHHHHH--/-EEETTT-BEESSSB-TTT--BEES-EE-EEEES-TTT-HHHHHTT--S-EEE-SEE--